Protein AF-0000000068240522 (afdb_homodimer)

Secondary structure (DSSP, 8-state):
---------------------------PPPHHHHHHHHHHHTT-GGGHHHHHHHHHHHHHHH---HHHHHHHHHHHHHHHHH-SSHHHHHHHHHHHHHHHHHHHHHHHHHHHH--S-------EETTEEHHHHHHHHHHHHHHHS-GGG--HHHHHHHHHHHHH-HHHHTS-HHHHHHHHHHHHHHHHHTT-HHHHHHHHHHHHHHHTTSHHHHHHHHHHHH-/---------------------------PPPHHHHHHHHHHHTT-GGGHHHHHHHHHHHHHHH---HHHHHHHHHHHHHHHHH-SSHHHHHHHHHHHHHHHHHHHHHHHHHHHH--S-------EETTEEHHHHHHHHHHHHHHHS-GGG--HHHHHHHHHHHHH-HHHHTS-HHHHHHHHHHHHHHHHHTT-HHHHHHHHHHHHHHHTTSHHHHHHHHHHHH-

Sequence (446 aa):
MKIRTSLSLTAYVSVLLFSLSAWPVFALPSEAMIQRYNQAAQGDEKLVEPLYADLEKLVAQEGATALSLVYLGSTRTLMGRDAFLPWKKMRYSEEGLATIEKGLSLLSSQVTQSSEHTASSEEIRNGLPVQMLAMAVAAATYTAMPDMFNHFERGYDLYLNLLSDPQFQAQPFAATAWIYRLAIVAALRAEDEAQARLWLEAMQQADAQHPDTQQAQALLSQGMKIRTSLSLTAYVSVLLFSLSAWPVFALPSEAMIQRYNQAAQGDEKLVEPLYADLEKLVAQEGATALSLVYLGSTRTLMGRDAFLPWKKMRYSEEGLATIEKGLSLLSSQVTQSSEHTASSEEIRNGLPVQMLAMAVAAATYTAMPDMFNHFERGYDLYLNLLSDPQFQAQPFAATAWIYRLAIVAALRAEDEAQARLWLEAMQQADAQHPDTQQAQALLSQG

Nearest PDB structures (foldseek):
  3fwv-assembly2_B  TM=5.587E-01  e=4.608E-02  Homo sapiens
  7cc7-assembly1_A  TM=3.496E-01  e=7.600E-02  Homo sapiens
  4d0p-assembly1_A  TM=4.493E-01  e=5.886E-01  Homo sapiens
  4d18-assembly1_D  TM=4.178E-01  e=4.480E-01  Homo sapiens
  2xpi-assembly1_D  TM=3.819E-01  e=1.113E+00  Schizosaccharomyces pombe

Foldseek 3Di:
DPPPPPPPPPPPPPPPPPPPPPPLPALADALVLVVLLVVLVVPPVVSLVVSLVVLVVSCVPRNDALLSLLSNLLSLQSVLVVDPDPVSVVVSNVSSLVSNVVSLVRVVVCVVPPPDPPPPPQDDDQQHRSNLVSLLSNLLSQCPDDCVVVRLVVSLVSLVVSCVDPVNLPTQCSSCLQSLLSNLVSCVVVVNLVVSVVSLVSNCVRPCPDPSSVVSVVVSVVD/DPPPPPPPPPPPPPPPPPPPPPPLPALADALVLVVLLVVLVVPPVVSLVVSLVVLVVSCVPRNDALLSLLSNLLSLQSVLVVDPDPVSVVVSNVSSLVSNVVSLVRVVVCVVPPPDPPPPPQDDDQQHRSNLVSLLSNLLSQCPDDCVVVRLVVSLVSLVVSCVDPVNLPTQCSSCLQSLLSNLVSCVVVVNLVVSVVSLVSNCVRPCPDPSSVVSVVVSVVD

Structure (mmCIF, N/CA/C/O backbone):
data_AF-0000000068240522-model_v1
#
loop_
_entity.id
_entity.type
_entity.pdbx_description
1 polymer 'Uncharacterized protein'
#
loop_
_atom_site.group_PDB
_atom_site.id
_atom_site.type_symbol
_atom_site.label_atom_id
_atom_site.label_alt_id
_atom_site.label_comp_id
_atom_site.label_asym_id
_atom_site.label_entity_id
_atom_site.label_seq_id
_atom_site.pdbx_PDB_ins_code
_atom_site.Cartn_x
_atom_site.Cartn_y
_atom_site.Cartn_z
_atom_site.occupancy
_atom_site.B_iso_or_equiv
_atom_site.auth_seq_id
_atom_site.auth_comp_id
_atom_site.auth_asym_id
_atom_site.auth_atom_id
_atom_site.pdbx_PDB_model_num
ATOM 1 N N . MET A 1 1 ? 4.129 94.25 -36.688 1 23.36 1 MET A N 1
ATOM 2 C CA . MET A 1 1 ? 4.504 92.875 -36.75 1 23.36 1 MET A CA 1
ATOM 3 C C . MET A 1 1 ? 4.234 92.188 -35.406 1 23.36 1 MET A C 1
ATOM 5 O O . MET A 1 1 ? 4.832 92.562 -34.375 1 23.36 1 MET A O 1
ATOM 9 N N . LYS A 1 2 ? 2.891 91.75 -35.125 1 35.62 2 LYS A N 1
ATOM 10 C CA . LYS A 1 2 ? 2.166 91.125 -34 1 35.62 2 LYS A CA 1
ATOM 11 C C . LYS A 1 2 ? 2.744 89.812 -33.625 1 35.62 2 LYS A C 1
ATOM 13 O O . LYS A 1 2 ? 2.76 88.875 -34.438 1 35.62 2 LYS A O 1
ATOM 18 N N . ILE A 1 3 ? 3.865 89.688 -32.812 1 34.06 3 ILE A N 1
ATOM 19 C CA . ILE A 1 3 ? 4.547 88.5 -32.406 1 34.06 3 ILE A CA 1
ATOM 20 C C . ILE A 1 3 ? 3.619 87.625 -31.531 1 34.06 3 ILE A C 1
ATOM 22 O O . ILE A 1 3 ? 3.178 88.125 -30.469 1 34.06 3 ILE A O 1
ATOM 26 N N . ARG A 1 4 ? 2.773 86.688 -32.031 1 42.88 4 ARG A N 1
ATOM 27 C CA . ARG A 1 4 ? 1.887 85.75 -31.391 1 42.88 4 ARG A CA 1
ATOM 28 C C . ARG A 1 4 ? 2.682 84.688 -30.578 1 42.88 4 ARG A C 1
ATOM 30 O O . ARG A 1 4 ? 3.586 84.062 -31.094 1 42.88 4 ARG A O 1
ATOM 37 N N . THR A 1 5 ? 2.881 84.938 -29.266 1 40.5 5 THR A N 1
ATOM 38 C CA . THR A 1 5 ? 3.482 84 -28.312 1 40.5 5 THR A CA 1
ATOM 39 C C . THR A 1 5 ? 2.67 82.75 -28.203 1 40.5 5 THR A C 1
ATOM 41 O O . THR A 1 5 ? 1.482 82.75 -27.875 1 40.5 5 THR A O 1
ATOM 44 N N . SER A 1 6 ? 2.854 81.688 -29.094 1 42.62 6 SER A N 1
ATOM 45 C CA . SER A 1 6 ? 2.193 80.438 -29.047 1 42.62 6 SER A CA 1
ATOM 46 C C . SER A 1 6 ? 2.535 79.688 -27.75 1 42.62 6 SER A C 1
ATOM 48 O O . SER A 1 6 ? 3.705 79.562 -27.375 1 42.62 6 SER A O 1
ATOM 50 N N . LEU A 1 7 ? 1.646 79.625 -26.75 1 44.69 7 LEU A N 1
ATOM 51 C CA . LEU A 1 7 ? 1.633 78.875 -25.5 1 44.69 7 LEU A CA 1
ATOM 52 C C . LEU A 1 7 ? 1.67 77.375 -25.781 1 44.69 7 LEU A C 1
ATOM 54 O O . LEU A 1 7 ? 0.819 76.812 -26.516 1 44.69 7 LEU A O 1
ATOM 58 N N . SER A 1 8 ? 2.857 76.75 -25.938 1 45.5 8 SER A N 1
ATOM 59 C CA . SER A 1 8 ? 3.021 75.312 -26.062 1 45.5 8 SER A CA 1
ATOM 60 C C . SER A 1 8 ? 2.518 74.562 -24.828 1 45.5 8 SER A C 1
ATOM 62 O O . SER A 1 8 ? 2.971 74.812 -23.719 1 45.5 8 SER A O 1
ATOM 64 N N . LEU A 1 9 ? 1.272 74.062 -24.781 1 48.66 9 LEU A N 1
ATOM 65 C CA . LEU A 1 9 ? 0.706 73.188 -23.766 1 48.66 9 LEU A CA 1
ATOM 66 C C . LEU A 1 9 ? 1.43 71.875 -23.766 1 48.66 9 LEU A C 1
ATOM 68 O O . LEU A 1 9 ? 1.368 71.125 -24.734 1 48.66 9 LEU A O 1
ATOM 72 N N . THR A 1 10 ? 2.553 71.688 -23.078 1 46.81 10 THR A N 1
ATOM 73 C CA . THR A 1 10 ? 3.182 70.438 -22.859 1 46.81 10 THR A CA 1
ATOM 74 C C . THR A 1 10 ? 2.281 69.5 -22.031 1 46.81 10 THR A C 1
ATOM 76 O O . THR A 1 10 ? 1.917 69.875 -20.906 1 46.81 10 THR A O 1
ATOM 79 N N . ALA A 1 11 ? 1.434 68.562 -22.609 1 48.62 11 ALA A N 1
ATOM 80 C CA . ALA A 1 11 ? 0.624 67.562 -21.984 1 48.62 11 ALA A CA 1
ATOM 81 C C . ALA A 1 11 ? 1.5 66.562 -21.25 1 48.62 11 ALA A C 1
ATOM 83 O O . ALA A 1 11 ? 2.426 65.938 -21.828 1 48.62 11 ALA A O 1
ATOM 84 N N . TYR A 1 12 ? 1.677 66.688 -19.906 1 49.94 12 TYR A N 1
ATOM 85 C CA . TYR A 1 12 ? 2.281 65.688 -19.062 1 49.94 12 TYR A CA 1
ATOM 86 C C . TYR A 1 12 ? 1.488 64.375 -19.141 1 49.94 12 TYR A C 1
ATOM 88 O O . TYR A 1 12 ? 0.305 64.312 -18.797 1 49.94 12 TYR A O 1
ATOM 96 N N . VAL A 1 13 ? 1.765 63.438 -20.047 1 49.12 13 VAL A N 1
ATOM 97 C CA . VAL A 1 13 ? 1.213 62.094 -20.047 1 49.12 13 VAL A CA 1
ATOM 98 C C . VAL A 1 13 ? 1.599 61.375 -18.75 1 49.12 13 VAL A C 1
ATOM 100 O O . VAL A 1 13 ? 2.781 61.156 -18.5 1 49.12 13 VAL A O 1
ATOM 103 N N . SER A 1 14 ? 0.801 61.469 -17.703 1 50.31 14 SER A N 1
ATOM 104 C CA . SER A 1 14 ? 0.97 60.625 -16.516 1 50.31 14 SER A CA 1
ATOM 105 C C . SER A 1 14 ? 0.873 59.156 -16.875 1 50.31 14 SER A C 1
ATOM 107 O O . SER A 1 14 ? -0.169 58.688 -17.344 1 50.31 14 SER A O 1
ATOM 109 N N . VAL A 1 15 ? 1.924 58.531 -17.188 1 48.62 15 VAL A N 1
ATOM 110 C CA . VAL A 1 15 ? 1.979 57.062 -17.281 1 48.62 15 VAL A CA 1
ATOM 111 C C . VAL A 1 15 ? 1.538 56.438 -15.961 1 48.62 15 VAL A C 1
ATOM 113 O O . VAL A 1 15 ? 2.211 56.594 -14.938 1 48.62 15 VAL A O 1
ATOM 116 N N . LEU A 1 16 ? 0.229 56.25 -15.727 1 46.75 16 LEU A N 1
ATOM 117 C CA . LEU A 1 16 ? -0.246 55.375 -14.648 1 46.75 16 LEU A CA 1
ATOM 118 C C . LEU A 1 16 ? 0.422 54 -14.719 1 46.75 16 LEU A C 1
ATOM 120 O O . LEU A 1 16 ? 0.18 53.25 -15.656 1 46.75 16 LEU A O 1
ATOM 124 N N . LEU A 1 17 ? 1.579 53.812 -14.109 1 46.44 17 LEU A N 1
ATOM 125 C CA . LEU A 1 17 ? 2.168 52.5 -13.867 1 46.44 17 LEU A CA 1
ATOM 126 C C . LEU A 1 17 ? 1.22 51.625 -13.055 1 46.44 17 LEU A C 1
ATOM 128 O O . LEU A 1 17 ? 0.991 51.875 -11.867 1 46.44 17 LEU A O 1
ATOM 132 N N . PHE A 1 18 ? 0.245 50.969 -13.625 1 47.38 18 PHE A N 1
ATOM 133 C CA . PHE A 1 18 ? -0.489 49.875 -12.992 1 47.38 18 PHE A CA 1
ATOM 134 C C . PHE A 1 18 ? 0.47 48.875 -12.344 1 47.38 18 PHE A C 1
ATOM 136 O O . PHE A 1 18 ? 1.147 48.125 -13.039 1 47.38 18 PHE A O 1
ATOM 143 N N . SER A 1 19 ? 0.978 49.156 -11.172 1 43.19 19 SER A N 1
ATOM 144 C CA . SER A 1 19 ? 1.639 48.125 -10.391 1 43.19 19 SER A CA 1
ATOM 145 C C . SER A 1 19 ? 0.757 46.875 -10.258 1 43.19 19 SER A C 1
ATOM 147 O O . SER A 1 19 ? -0.281 46.906 -9.594 1 43.19 19 SER A O 1
ATOM 149 N N . LEU A 1 20 ? 0.695 45.969 -11.164 1 45.84 20 LEU A N 1
ATOM 150 C CA . LEU A 1 20 ? 0.169 44.625 -10.891 1 45.84 20 LEU A CA 1
ATOM 151 C C . LEU A 1 20 ? 0.719 44.062 -9.578 1 45.84 20 LEU A C 1
ATOM 153 O O . LEU A 1 20 ? 1.89 43.688 -9.5 1 45.84 20 LEU A O 1
ATOM 157 N N . SER A 1 21 ? 0.275 44.5 -8.461 1 42.69 21 SER A N 1
ATOM 158 C CA . SER A 1 21 ? 0.554 43.75 -7.23 1 42.69 21 SER A CA 1
ATOM 159 C C . SER A 1 21 ? 0.411 42.25 -7.438 1 42.69 21 SER A C 1
ATOM 161 O O . SER A 1 21 ? -0.69 41.75 -7.684 1 42.69 21 SER A O 1
ATOM 163 N N . ALA A 1 22 ? 1.365 41.594 -7.992 1 43.72 22 ALA A N 1
ATOM 164 C CA . ALA A 1 22 ? 1.384 40.125 -7.973 1 43.72 22 ALA A CA 1
ATOM 165 C C . ALA A 1 22 ? 1.056 39.594 -6.582 1 43.72 22 ALA A C 1
ATOM 167 O O . ALA A 1 22 ? 1.814 39.812 -5.633 1 43.72 22 ALA A O 1
ATOM 168 N N . TRP A 1 23 ? -0.218 39.5 -6.203 1 45.47 23 TRP A N 1
ATOM 169 C CA . TRP A 1 23 ? -0.556 38.75 -5 1 45.47 23 TRP A CA 1
ATOM 170 C C . TRP A 1 23 ? 0.282 37.469 -4.898 1 45.47 23 TRP A C 1
ATOM 172 O O . TRP A 1 23 ? 0.441 36.75 -5.883 1 45.47 23 TRP A O 1
ATOM 182 N N . PRO A 1 24 ? 1.243 37.375 -4.031 1 44.97 24 PRO A N 1
ATOM 183 C CA . PRO A 1 24 ? 2.025 36.156 -3.92 1 44.97 24 PRO A CA 1
ATOM 184 C C . PRO A 1 24 ? 1.159 34.875 -3.998 1 44.97 24 PRO A C 1
ATOM 186 O O . PRO A 1 24 ? 0.233 34.719 -3.201 1 44.97 24 PRO A O 1
ATOM 189 N N . VAL A 1 25 ? 0.743 34.562 -5.215 1 48 25 VAL A N 1
ATOM 190 C CA . VAL A 1 25 ? 0.088 33.25 -5.328 1 48 25 VAL A CA 1
ATOM 191 C C . VAL A 1 25 ? 0.819 32.219 -4.461 1 48 25 VAL A C 1
ATOM 193 O O . VAL A 1 25 ? 1.999 31.938 -4.684 1 48 25 VAL A O 1
ATOM 196 N N . PHE A 1 26 ? 0.472 32.156 -3.086 1 56.75 26 PHE A N 1
ATOM 197 C CA . PHE A 1 26 ? 1.117 31.25 -2.133 1 56.75 26 PHE A CA 1
ATOM 198 C C . PHE A 1 26 ? 1.102 29.812 -2.645 1 56.75 26 PHE A C 1
ATOM 200 O O . PHE A 1 26 ? 0.196 29.422 -3.383 1 56.75 26 PHE A O 1
ATOM 207 N N . ALA A 1 27 ? 2.254 29.125 -2.727 1 77.94 27 ALA A N 1
ATOM 208 C CA . ALA A 1 27 ? 2.723 27.766 -3.041 1 77.94 27 ALA A CA 1
ATOM 209 C C . ALA A 1 27 ? 1.905 26.719 -2.297 1 77.94 27 ALA A C 1
ATOM 211 O O . ALA A 1 27 ? 2.459 25.906 -1.548 1 77.94 27 ALA A O 1
ATOM 212 N N . LEU A 1 28 ? 0.506 26.922 -2.361 1 90.06 28 LEU A N 1
ATOM 213 C CA . LEU A 1 28 ? -0.327 25.938 -1.682 1 90.06 28 LEU A CA 1
ATOM 214 C C . LEU A 1 28 ? -0.863 24.906 -2.668 1 90.06 28 LEU A C 1
ATOM 216 O O . LEU A 1 28 ? -1.3 25.25 -3.766 1 90.06 28 LEU A O 1
ATOM 220 N N . PRO A 1 29 ? -0.735 23.641 -2.273 1 96.06 29 PRO A N 1
ATOM 221 C CA . PRO A 1 29 ? -1.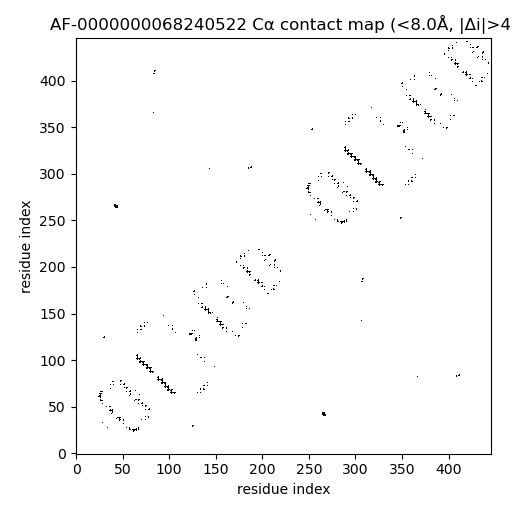383 22.641 -3.139 1 96.06 29 PRO A CA 1
ATOM 222 C C . PRO A 1 29 ? -2.869 22.922 -3.344 1 96.06 29 PRO A C 1
ATOM 224 O O . PRO A 1 29 ? -3.562 23.328 -2.404 1 96.06 29 PRO A O 1
ATOM 227 N N . SER A 1 30 ? -3.314 22.797 -4.578 1 94.19 30 SER A N 1
ATOM 228 C CA . SER A 1 30 ? -4.734 22.969 -4.879 1 94.19 30 SER A CA 1
ATOM 229 C C . SER A 1 30 ? -5.562 21.844 -4.27 1 94.19 30 SER A C 1
ATOM 231 O O . SER A 1 30 ? -5.016 20.812 -3.859 1 94.19 30 SER A O 1
ATOM 233 N N . GLU A 1 31 ? -6.875 22.047 -4.207 1 94.06 31 GLU A N 1
ATOM 234 C CA . GLU A 1 31 ? -7.762 21 -3.727 1 94.06 31 GLU A CA 1
ATOM 235 C C . GLU A 1 31 ? -7.695 19.766 -4.625 1 94.06 31 GLU A C 1
ATOM 237 O O . GLU A 1 31 ? -7.812 18.641 -4.148 1 94.06 31 GLU A O 1
ATOM 242 N N . ALA A 1 32 ? -7.453 20.047 -5.914 1 95 32 ALA A N 1
ATOM 243 C CA . ALA A 1 32 ? -7.312 18.938 -6.855 1 95 32 ALA A CA 1
ATOM 244 C C . ALA A 1 32 ? -6.059 18.125 -6.559 1 95 32 ALA A C 1
ATOM 246 O O . ALA A 1 32 ? -6.074 16.906 -6.645 1 95 32 ALA A O 1
ATOM 247 N N . MET A 1 33 ? -4.957 18.766 -6.219 1 97 33 MET A N 1
ATOM 248 C CA . MET A 1 33 ? -3.719 18.094 -5.852 1 97 33 MET A CA 1
ATOM 249 C C . MET A 1 33 ? -3.896 17.281 -4.57 1 97 33 MET A C 1
ATOM 251 O O . MET A 1 33 ? -3.41 16.156 -4.473 1 97 33 MET A O 1
ATOM 255 N N . ILE A 1 34 ? -4.633 17.844 -3.66 1 97.75 34 ILE A N 1
ATOM 256 C CA . ILE A 1 34 ? -4.887 17.172 -2.387 1 97.75 34 ILE A CA 1
ATOM 257 C C . ILE A 1 34 ? -5.77 15.953 -2.611 1 97.75 34 ILE A C 1
ATOM 259 O O . ILE A 1 34 ? -5.555 14.906 -1.994 1 97.75 34 ILE A O 1
ATOM 263 N N . GLN A 1 35 ? -6.707 16.125 -3.525 1 96.56 35 GLN A N 1
ATOM 264 C CA . GLN A 1 35 ? -7.547 14.977 -3.854 1 96.56 35 GLN A CA 1
ATOM 265 C C . GLN A 1 35 ? -6.723 13.852 -4.473 1 96.56 35 GLN A C 1
ATOM 267 O O . GLN A 1 35 ? -6.945 12.672 -4.172 1 96.56 35 GLN A O 1
ATOM 272 N N . ARG A 1 36 ? -5.785 14.156 -5.348 1 97 36 ARG A N 1
ATOM 273 C CA . ARG A 1 36 ? -4.898 13.148 -5.93 1 97 36 ARG A CA 1
ATOM 274 C C . ARG A 1 36 ? -4.055 12.477 -4.855 1 97 36 ARG A C 1
ATOM 276 O O . ARG A 1 36 ? -3.842 11.266 -4.895 1 97 36 ARG A O 1
ATOM 283 N N . TYR A 1 37 ? -3.645 13.25 -3.904 1 98.31 37 TYR A N 1
ATOM 284 C CA . TYR A 1 37 ? -2.895 12.68 -2.789 1 98.31 37 TYR A CA 1
ATOM 285 C C . TYR A 1 37 ? -3.738 11.672 -2.025 1 98.31 37 TYR A C 1
ATOM 287 O O . TYR A 1 37 ? -3.264 10.578 -1.698 1 98.31 37 TYR A O 1
ATOM 295 N N . ASN A 1 38 ? -4.949 12.086 -1.769 1 94.75 38 ASN A N 1
ATOM 296 C CA . ASN A 1 38 ? -5.832 11.203 -1.015 1 94.75 38 ASN A CA 1
ATOM 297 C C . ASN A 1 38 ? -6.047 9.875 -1.737 1 94.75 38 ASN A C 1
ATOM 299 O O . ASN A 1 38 ? -6.023 8.812 -1.112 1 94.75 38 ASN A O 1
ATOM 303 N N . GLN A 1 39 ? -6.152 9.953 -3.018 1 92.75 39 GLN A N 1
ATOM 304 C CA . GLN A 1 39 ? -6.32 8.742 -3.816 1 92.75 39 GLN A CA 1
ATOM 305 C C . GLN A 1 39 ? -5.043 7.902 -3.82 1 92.75 39 GLN A C 1
ATOM 307 O O . GLN A 1 39 ? -5.102 6.676 -3.705 1 92.75 39 GLN A O 1
ATOM 312 N N . ALA A 1 40 ? -3.902 8.523 -3.947 1 95.06 40 ALA A N 1
ATOM 313 C CA . ALA A 1 40 ? -2.613 7.836 -3.906 1 95.06 40 ALA A CA 1
ATOM 314 C C . ALA A 1 40 ? -2.396 7.156 -2.559 1 95.06 40 ALA A C 1
ATOM 316 O O . ALA A 1 40 ? -1.976 5.996 -2.5 1 95.06 40 ALA A O 1
ATOM 317 N N . ALA A 1 41 ? -2.77 7.879 -1.506 1 93.44 41 ALA A N 1
ATOM 318 C CA . ALA A 1 41 ? -2.602 7.371 -0.147 1 93.44 41 ALA A CA 1
ATOM 319 C C . ALA A 1 41 ? -3.516 6.176 0.109 1 93.44 41 ALA A C 1
ATOM 321 O O . ALA A 1 41 ? -3.193 5.301 0.915 1 93.44 41 ALA A O 1
ATOM 322 N N . GLN A 1 42 ? -4.602 6.145 -0.654 1 87.81 42 GLN A N 1
ATOM 323 C CA . GLN A 1 42 ? -5.555 5.055 -0.481 1 87.81 42 GLN A CA 1
ATOM 324 C C . GLN A 1 42 ? -5.199 3.865 -1.369 1 87.81 42 GLN A C 1
ATOM 326 O O . GLN A 1 42 ? -5.906 2.855 -1.376 1 87.81 42 GLN A O 1
ATOM 331 N N . GLY A 1 43 ? -4.125 4.012 -2.191 1 87.62 43 GLY A N 1
ATOM 332 C CA . GLY A 1 43 ? -3.629 2.811 -2.846 1 87.62 43 GLY A CA 1
ATOM 333 C C . GLY A 1 43 ? -3.461 2.975 -4.344 1 87.62 43 GLY A C 1
ATOM 334 O O . GLY A 1 43 ? -2.994 2.059 -5.027 1 87.62 43 GLY A O 1
ATOM 335 N N . ASP A 1 44 ? -3.928 4.047 -4.883 1 89.25 44 ASP A N 1
ATOM 336 C CA . ASP A 1 44 ? -3.727 4.262 -6.312 1 89.25 44 ASP A CA 1
ATOM 337 C C . ASP A 1 44 ? -2.273 4.621 -6.613 1 89.25 44 ASP A C 1
ATOM 339 O O . ASP A 1 44 ? -1.944 5.797 -6.785 1 89.25 44 ASP A O 1
ATOM 343 N N . GLU A 1 45 ? -1.453 3.707 -6.84 1 89.69 45 GLU A N 1
ATOM 344 C CA . GLU A 1 45 ? -0.006 3.873 -6.941 1 89.69 45 GLU A CA 1
ATOM 345 C C . GLU A 1 45 ? 0.37 4.672 -8.188 1 89.69 45 GLU A C 1
ATOM 347 O O . GLU A 1 45 ? 1.397 5.352 -8.203 1 89.69 45 GLU A O 1
ATOM 352 N N . LYS A 1 46 ? -0.47 4.609 -9.242 1 89 46 LYS A N 1
ATOM 353 C CA . LYS A 1 46 ? -0.161 5.266 -10.508 1 89 46 LYS A CA 1
ATOM 354 C C . LYS A 1 46 ? -0.156 6.785 -10.359 1 89 46 LYS A C 1
ATOM 356 O O . LYS A 1 46 ? 0.396 7.496 -11.195 1 89 46 LYS A O 1
ATOM 361 N N . LEU A 1 47 ? -0.699 7.211 -9.25 1 94.81 47 LEU A N 1
ATOM 362 C CA . LEU A 1 47 ? -0.822 8.648 -9.047 1 94.81 47 LEU A CA 1
ATOM 363 C C . LEU A 1 47 ? 0.378 9.195 -8.281 1 94.81 47 LEU A C 1
ATOM 365 O O . LEU A 1 47 ? 0.591 10.414 -8.242 1 94.81 47 LEU A O 1
ATOM 369 N N . VAL A 1 48 ? 1.196 8.398 -7.699 1 97.06 48 VAL A N 1
ATOM 370 C CA . VAL A 1 48 ? 2.195 8.805 -6.719 1 97.06 48 VAL A CA 1
ATOM 371 C C . VAL A 1 48 ? 3.312 9.578 -7.406 1 97.06 48 VAL A C 1
ATOM 373 O O . VAL A 1 48 ? 3.586 10.727 -7.055 1 97.06 48 VAL A O 1
ATOM 376 N N . GLU A 1 49 ? 3.887 9.062 -8.477 1 96.25 49 GLU A N 1
ATOM 377 C CA . GLU A 1 49 ? 5.047 9.688 -9.102 1 96.25 49 GLU A CA 1
ATOM 378 C C . GLU A 1 49 ? 4.66 10.992 -9.789 1 96.25 49 GLU A C 1
ATOM 380 O O . GLU A 1 49 ? 5.328 12.016 -9.617 1 96.25 49 GLU A O 1
ATOM 385 N N . PRO A 1 50 ? 3.518 10.961 -10.547 1 97.56 50 PRO A N 1
ATOM 386 C CA . PRO A 1 50 ? 3.125 12.242 -11.141 1 97.56 50 PRO A CA 1
ATOM 387 C C . PRO A 1 50 ? 2.801 13.305 -10.086 1 97.56 50 PRO A C 1
ATOM 389 O O . PRO A 1 50 ? 3.121 14.477 -10.273 1 97.56 50 PRO A O 1
ATOM 392 N N . LEU A 1 51 ? 2.188 12.906 -9.016 1 98.56 51 LEU A N 1
ATOM 393 C CA . LEU A 1 51 ? 1.88 13.852 -7.945 1 98.56 51 LEU A CA 1
ATOM 394 C C . LEU A 1 51 ? 3.158 14.406 -7.328 1 98.56 51 LEU A C 1
ATOM 396 O O . LEU A 1 51 ? 3.252 15.609 -7.059 1 98.56 51 LEU A O 1
ATOM 400 N N . TYR A 1 52 ? 4.125 13.555 -7.078 1 98.75 52 TYR A N 1
ATOM 401 C CA . TYR A 1 52 ? 5.395 14 -6.516 1 98.75 52 TYR A CA 1
ATOM 402 C C . TYR A 1 52 ? 6.035 15.062 -7.398 1 98.75 52 TYR A C 1
ATOM 404 O O . TYR A 1 52 ? 6.488 16.094 -6.906 1 98.75 52 TYR A O 1
ATOM 412 N N . ALA A 1 53 ? 6.035 14.805 -8.68 1 98.44 53 ALA A N 1
ATOM 413 C CA . ALA A 1 53 ? 6.617 15.742 -9.633 1 98.44 53 ALA A CA 1
ATOM 414 C C . ALA A 1 53 ? 5.883 17.078 -9.609 1 98.44 53 ALA A C 1
ATOM 416 O O . ALA A 1 53 ? 6.508 18.141 -9.641 1 98.44 53 ALA A O 1
ATOM 417 N N . ASP A 1 54 ? 4.594 17.031 -9.547 1 98.06 54 ASP A N 1
ATOM 418 C CA . ASP A 1 54 ? 3.787 18.25 -9.516 1 98.06 54 ASP A CA 1
ATOM 419 C C . ASP A 1 54 ? 4.055 19.062 -8.242 1 98.06 54 ASP A C 1
ATOM 421 O O . ASP A 1 54 ? 4.125 20.281 -8.281 1 98.06 54 ASP A O 1
ATOM 425 N N . LEU A 1 55 ? 4.188 18.375 -7.152 1 98.38 55 LEU A N 1
ATOM 426 C CA . LEU A 1 55 ? 4.445 19.047 -5.887 1 98.38 55 LEU A CA 1
ATOM 427 C C . LEU A 1 55 ? 5.852 19.641 -5.867 1 98.38 55 LEU A C 1
ATOM 429 O O . LEU A 1 55 ? 6.059 20.734 -5.348 1 98.38 55 LEU A O 1
ATOM 433 N N . GLU A 1 56 ? 6.789 18.922 -6.445 1 98.12 56 GLU A N 1
ATOM 434 C CA . GLU A 1 56 ? 8.133 19.469 -6.57 1 98.12 56 GLU A CA 1
ATOM 435 C C . GLU A 1 56 ? 8.133 20.75 -7.383 1 98.12 56 GLU A C 1
ATOM 437 O O . GLU A 1 56 ? 8.789 21.734 -7.016 1 98.12 56 GLU A O 1
ATOM 442 N N . LYS A 1 57 ? 7.43 20.656 -8.461 1 97.56 57 LYS A N 1
ATOM 443 C CA . LYS A 1 57 ? 7.32 21.828 -9.328 1 97.56 57 LYS A CA 1
ATOM 444 C C . LYS A 1 57 ? 6.672 23 -8.586 1 97.56 57 LYS A C 1
ATOM 446 O O . LYS A 1 57 ? 7.109 24.141 -8.711 1 97.56 57 LYS A O 1
ATOM 451 N N . LEU A 1 58 ? 5.609 22.719 -7.848 1 97.25 58 LEU A N 1
ATOM 452 C CA . LEU A 1 58 ? 4.93 23.75 -7.059 1 97.25 58 LEU A CA 1
ATOM 453 C C . LEU A 1 58 ? 5.902 24.438 -6.105 1 97.25 58 LEU A C 1
ATOM 455 O O . LEU A 1 58 ? 5.957 25.656 -6.047 1 97.25 58 LEU A O 1
ATOM 459 N N . VAL A 1 59 ? 6.691 23.672 -5.398 1 96.56 59 VAL A N 1
ATOM 460 C CA . VAL A 1 59 ? 7.633 24.203 -4.41 1 96.56 59 VAL A CA 1
ATOM 461 C C . VAL A 1 59 ? 8.719 25.016 -5.113 1 96.56 59 VAL A C 1
ATOM 463 O O . VAL A 1 59 ? 9.102 26.078 -4.645 1 96.56 59 VAL A O 1
ATOM 466 N N . ALA A 1 60 ? 9.172 24.484 -6.23 1 95.69 60 ALA A N 1
ATOM 467 C CA . ALA A 1 60 ? 10.242 25.141 -6.973 1 95.69 60 ALA A CA 1
ATOM 468 C C . ALA A 1 60 ? 9.781 26.469 -7.555 1 95.69 60 ALA A C 1
ATOM 470 O O . ALA A 1 60 ? 10.523 27.453 -7.535 1 95.69 60 ALA A O 1
ATOM 471 N N . GLN A 1 61 ? 8.578 26.531 -7.988 1 94.81 61 GLN A N 1
ATOM 472 C CA . GLN A 1 61 ? 8.094 27.703 -8.719 1 94.81 61 GLN A CA 1
ATOM 473 C C . GLN A 1 61 ? 7.473 28.719 -7.781 1 94.81 61 GLN A C 1
ATOM 475 O O . GLN A 1 61 ? 7.605 29.922 -7.996 1 94.81 61 GLN A O 1
ATOM 480 N N . GLU A 1 62 ? 6.832 28.203 -6.781 1 93.94 62 GLU A N 1
ATOM 481 C CA . GLU A 1 62 ? 6.035 29.109 -5.965 1 93.94 62 GLU A CA 1
ATOM 482 C C . GLU A 1 62 ? 6.609 29.234 -4.559 1 93.94 62 GLU A C 1
ATOM 484 O O . GLU A 1 62 ? 6.152 30.062 -3.766 1 93.94 62 GLU A O 1
ATOM 489 N N . GLY A 1 63 ? 7.633 28.484 -4.258 1 93.19 63 GLY A N 1
ATOM 490 C CA . GLY A 1 63 ? 8.227 28.516 -2.93 1 93.19 63 GLY A CA 1
ATOM 491 C C . GLY A 1 63 ? 7.664 27.453 -2.004 1 93.19 63 GLY A C 1
ATOM 492 O O . GLY A 1 63 ? 6.586 26.906 -2.258 1 93.19 63 GLY A O 1
ATOM 493 N N . ALA A 1 64 ? 8.352 27.172 -0.947 1 94.31 64 ALA A N 1
ATOM 494 C CA . ALA A 1 64 ? 7.969 26.141 0.009 1 94.31 64 ALA A CA 1
ATOM 495 C C . ALA A 1 64 ? 7.098 26.703 1.123 1 94.31 64 ALA A C 1
ATOM 497 O O . ALA A 1 64 ? 7.383 27.781 1.651 1 94.31 64 ALA A O 1
ATOM 498 N N . THR A 1 65 ? 6.008 26.094 1.367 1 94.12 65 THR A N 1
ATOM 499 C CA . THR A 1 65 ? 5.207 26.312 2.566 1 94.12 65 THR A CA 1
ATOM 500 C C . THR A 1 65 ? 5.156 25.047 3.422 1 94.12 65 THR A C 1
ATOM 502 O O . THR A 1 65 ? 5.551 23.969 2.973 1 94.12 65 THR A O 1
ATOM 505 N N . ALA A 1 66 ? 4.668 25.188 4.648 1 95.56 66 ALA A N 1
ATOM 506 C CA . ALA A 1 66 ? 4.504 24.016 5.504 1 95.56 66 ALA A CA 1
ATOM 507 C C . ALA A 1 66 ? 3.613 22.969 4.84 1 95.56 66 ALA A C 1
ATOM 509 O O . ALA A 1 66 ? 3.963 21.781 4.793 1 95.56 66 ALA A O 1
ATOM 510 N N . LEU A 1 67 ? 2.516 23.422 4.277 1 97.19 67 LEU A N 1
ATOM 511 C CA . LEU A 1 67 ? 1.551 22.5 3.691 1 97.19 67 LEU A CA 1
ATOM 512 C C . LEU A 1 67 ? 2.137 21.797 2.465 1 97.19 67 LEU A C 1
ATOM 514 O O . LEU A 1 67 ? 2.027 20.578 2.326 1 97.19 67 LEU A O 1
ATOM 518 N N . SER A 1 68 ? 2.791 22.609 1.564 1 97.81 68 SER A N 1
ATOM 519 C CA . SER A 1 68 ? 3.354 22 0.363 1 97.81 68 SER A CA 1
ATOM 520 C C . SER A 1 68 ? 4.465 21.016 0.71 1 97.81 68 SER A C 1
ATOM 522 O O . SER A 1 68 ? 4.566 19.953 0.104 1 97.81 68 SER A O 1
ATOM 524 N N . LEU A 1 69 ? 5.281 21.297 1.723 1 98.31 69 LEU A N 1
ATOM 525 C CA . LEU A 1 69 ? 6.363 20.406 2.109 1 98.31 69 LEU A CA 1
ATOM 526 C C . LEU A 1 69 ? 5.816 19.141 2.752 1 98.31 69 LEU A C 1
ATOM 528 O O . LEU A 1 69 ? 6.328 18.047 2.512 1 98.31 69 LEU A O 1
ATOM 532 N N . VAL A 1 70 ? 4.758 19.281 3.541 1 98.75 70 VAL A N 1
ATOM 533 C CA . VAL A 1 70 ? 4.172 18.109 4.195 1 98.75 70 VAL A CA 1
ATOM 534 C C . VAL A 1 70 ? 3.555 17.188 3.146 1 98.75 70 VAL A C 1
ATOM 536 O O . VAL A 1 70 ? 3.758 15.969 3.184 1 98.75 70 VAL A O 1
ATOM 539 N N . TYR A 1 71 ? 2.875 17.766 2.16 1 98.81 71 TYR A N 1
ATOM 540 C CA . TYR A 1 71 ? 2.309 16.938 1.107 1 98.81 71 TYR A CA 1
ATOM 541 C C . TYR A 1 71 ? 3.404 16.344 0.227 1 98.81 71 TYR A C 1
ATOM 543 O O . TYR A 1 71 ? 3.305 15.203 -0.219 1 98.81 71 TYR A O 1
ATOM 551 N N . LEU A 1 72 ? 4.469 17.125 -0.053 1 98.88 72 LEU A N 1
ATOM 552 C CA . LEU A 1 72 ? 5.598 16.609 -0.824 1 98.88 72 LEU A CA 1
ATOM 553 C C . LEU A 1 72 ? 6.273 15.453 -0.101 1 98.88 72 LEU A C 1
ATOM 555 O O . LEU A 1 72 ? 6.496 14.391 -0.69 1 98.88 72 LEU A O 1
ATOM 559 N N . GLY A 1 73 ? 6.551 15.633 1.162 1 98.94 73 GLY A N 1
ATOM 560 C CA . GLY A 1 73 ? 7.172 14.586 1.955 1 98.94 73 GLY A CA 1
ATOM 561 C C . GLY A 1 73 ? 6.301 13.352 2.102 1 98.94 73 GLY A C 1
ATOM 562 O O . GLY A 1 73 ? 6.789 12.227 1.986 1 98.94 73 GLY A O 1
ATOM 563 N N . SER A 1 74 ? 4.996 13.547 2.352 1 98.88 74 SER A N 1
ATOM 564 C CA . SER A 1 74 ? 4.062 12.422 2.471 1 98.88 74 SER A CA 1
ATOM 565 C C . SER A 1 74 ? 3.986 11.633 1.171 1 98.88 74 SER A C 1
ATOM 567 O O . SER A 1 74 ? 3.941 10.398 1.192 1 98.88 74 SER A O 1
ATOM 569 N N . THR A 1 75 ? 4 12.344 0.066 1 98.88 75 THR A N 1
ATOM 570 C CA . THR A 1 75 ? 3.99 11.672 -1.229 1 98.88 75 THR A CA 1
ATOM 571 C C . THR A 1 75 ? 5.277 10.883 -1.438 1 98.88 75 THR A C 1
ATOM 573 O O . THR A 1 75 ? 5.25 9.781 -1.985 1 98.88 75 THR A O 1
ATOM 576 N N . ARG A 1 76 ? 6.398 11.422 -0.979 1 98.81 76 ARG A N 1
ATOM 577 C CA . ARG A 1 76 ? 7.672 10.719 -1.071 1 98.81 76 ARG A CA 1
ATOM 578 C C . ARG A 1 76 ? 7.648 9.438 -0.246 1 98.81 76 ARG A C 1
ATOM 580 O O . ARG A 1 76 ? 8.195 8.414 -0.662 1 98.81 76 ARG A O 1
ATOM 587 N N . THR A 1 77 ? 7 9.461 0.922 1 98.69 77 THR A N 1
ATOM 588 C CA . THR A 1 77 ? 6.871 8.242 1.715 1 98.69 77 THR A CA 1
ATOM 589 C C . THR A 1 77 ? 6.004 7.215 0.992 1 98.69 77 THR A C 1
ATOM 591 O O . THR A 1 77 ? 6.207 6.008 1.139 1 98.69 77 THR A O 1
ATOM 594 N N . LEU A 1 78 ? 5.023 7.727 0.166 1 97.62 78 LEU A N 1
ATOM 595 C CA . LEU A 1 78 ? 4.238 6.801 -0.647 1 97.62 78 LEU A CA 1
ATOM 596 C C . LEU A 1 78 ? 5.105 6.152 -1.72 1 97.62 78 LEU A C 1
ATOM 598 O O . LEU A 1 78 ? 4.895 4.988 -2.072 1 97.62 78 LEU A O 1
ATOM 602 N N . MET A 1 79 ? 6.148 6.914 -2.236 1 97.44 79 MET A N 1
ATOM 603 C CA . MET A 1 79 ? 7.117 6.301 -3.139 1 97.44 79 MET A CA 1
ATOM 604 C C . MET A 1 79 ? 7.895 5.195 -2.434 1 97.44 79 MET A C 1
ATOM 606 O O . MET A 1 79 ? 8.18 4.152 -3.027 1 97.44 79 MET A O 1
ATOM 610 N N . GLY A 1 80 ? 8.203 5.441 -1.192 1 96.25 80 GLY A N 1
ATOM 611 C CA . GLY A 1 80 ? 8.828 4.41 -0.385 1 96.25 80 GLY A CA 1
ATOM 612 C C . GLY A 1 80 ? 7.945 3.195 -0.175 1 96.25 80 GLY A C 1
ATOM 613 O O . GLY A 1 80 ? 8.398 2.059 -0.305 1 96.25 80 GLY A O 1
ATOM 614 N N . ARG A 1 81 ? 6.684 3.477 0.102 1 93.19 81 ARG A N 1
ATOM 615 C CA . ARG A 1 81 ? 5.695 2.416 0.264 1 93.19 81 ARG A CA 1
ATOM 616 C C . ARG A 1 81 ? 5.637 1.529 -0.976 1 93.19 81 ARG A C 1
ATOM 618 O O . ARG A 1 81 ? 5.562 0.303 -0.866 1 93.19 81 ARG A O 1
ATOM 625 N N . ASP A 1 82 ? 5.754 2.174 -2.154 1 90.38 82 ASP A N 1
ATOM 626 C CA . ASP A 1 82 ? 5.48 1.502 -3.422 1 90.38 82 ASP A CA 1
ATOM 627 C C . ASP A 1 82 ? 6.754 0.891 -4.004 1 90.38 82 ASP A C 1
ATOM 629 O O . ASP A 1 82 ? 6.691 0.083 -4.934 1 90.38 82 ASP A O 1
ATOM 633 N N . ALA A 1 83 ? 7.969 1.282 -3.436 1 90.12 83 ALA A N 1
ATOM 634 C CA . ALA A 1 83 ? 9.234 0.795 -3.986 1 90.12 83 ALA A CA 1
ATOM 635 C C . ALA A 1 83 ? 9.383 -0.707 -3.762 1 90.12 83 ALA A C 1
ATOM 637 O O . ALA A 1 83 ? 9.023 -1.222 -2.699 1 90.12 83 ALA A O 1
ATOM 638 N N . PHE A 1 84 ? 10 -1.336 -4.719 1 80.81 84 PHE A N 1
ATOM 639 C CA . PHE A 1 84 ? 10.148 -2.785 -4.652 1 80.81 84 PHE A CA 1
ATOM 640 C C . PHE A 1 84 ? 11.453 -3.162 -3.959 1 80.81 84 PHE A C 1
ATOM 642 O O . PHE A 1 84 ? 11.555 -4.234 -3.359 1 80.81 84 PHE A O 1
ATOM 649 N N . LEU A 1 85 ? 12.414 -2.27 -4.137 1 85.88 85 LEU A N 1
ATOM 650 C CA . LEU A 1 85 ? 13.719 -2.545 -3.551 1 85.88 85 LEU A CA 1
ATOM 651 C C . LEU A 1 85 ? 13.82 -1.971 -2.143 1 85.88 85 LEU A C 1
ATOM 653 O O . LEU A 1 85 ? 13.477 -0.807 -1.917 1 85.88 85 LEU A O 1
ATOM 657 N N . PRO A 1 86 ? 14.422 -2.775 -1.183 1 87.5 86 PRO A N 1
ATOM 658 C CA . PRO A 1 86 ? 14.445 -2.348 0.218 1 87.5 86 PRO A CA 1
ATOM 659 C C . PRO A 1 86 ? 15.211 -1.046 0.426 1 87.5 86 PRO A C 1
ATOM 661 O O . PRO A 1 86 ? 14.781 -0.189 1.204 1 87.5 86 PRO A O 1
ATOM 664 N N . TRP A 1 87 ? 16.344 -0.858 -0.215 1 89.5 87 TRP A N 1
ATOM 665 C CA . TRP A 1 87 ? 17.156 0.343 -0.005 1 89.5 87 TRP A CA 1
ATOM 666 C C . TRP A 1 87 ? 16.469 1.567 -0.602 1 89.5 87 TRP A C 1
ATOM 668 O O . TRP A 1 87 ? 16.641 2.688 -0.118 1 89.5 87 TRP A O 1
ATOM 678 N N . LYS A 1 88 ? 15.703 1.402 -1.742 1 92.31 88 LYS A N 1
ATOM 679 C CA . LYS A 1 88 ? 14.906 2.5 -2.287 1 92.31 88 LYS A CA 1
ATOM 680 C C . LYS A 1 88 ? 13.758 2.861 -1.352 1 92.31 88 LYS A C 1
ATOM 682 O O . LYS A 1 88 ? 13.461 4.039 -1.154 1 92.31 88 LYS A O 1
ATOM 687 N N . LYS A 1 89 ? 13.109 1.809 -0.784 1 94.56 89 LYS A N 1
ATOM 688 C CA . LYS A 1 89 ? 12.055 2.029 0.201 1 94.56 89 LYS A CA 1
ATOM 689 C C . LYS A 1 89 ? 12.555 2.879 1.363 1 94.56 89 LYS A C 1
ATOM 691 O O . LYS A 1 89 ? 11.922 3.865 1.738 1 94.56 89 LYS A O 1
ATOM 696 N N . MET A 1 90 ? 13.742 2.545 1.904 1 96 90 MET A N 1
ATOM 697 C CA . MET A 1 90 ? 14.336 3.256 3.031 1 96 90 MET A CA 1
ATOM 698 C C . MET A 1 90 ? 14.688 4.688 2.645 1 96 90 MET A C 1
ATOM 700 O O . MET A 1 90 ? 14.344 5.633 3.359 1 96 90 MET A O 1
ATOM 704 N N . ARG A 1 91 ? 15.297 4.805 1.511 1 97.56 91 ARG A N 1
ATOM 705 C CA . ARG A 1 91 ? 15.742 6.121 1.071 1 97.56 91 ARG A CA 1
ATOM 706 C C . ARG A 1 91 ? 14.555 7.059 0.858 1 97.56 91 ARG A C 1
ATOM 708 O O . ARG A 1 91 ? 14.531 8.172 1.39 1 97.56 91 ARG A O 1
ATOM 715 N N . TYR A 1 92 ? 13.555 6.633 0.085 1 98.5 92 TYR A N 1
ATOM 716 C CA . TYR A 1 92 ? 12.398 7.469 -0.217 1 98.5 92 TYR A CA 1
ATOM 717 C C . TYR A 1 92 ? 11.641 7.836 1.055 1 98.5 92 TYR A C 1
ATOM 719 O O . TYR A 1 92 ? 11.234 8.984 1.234 1 98.5 92 TYR A O 1
ATOM 727 N N . SER A 1 93 ? 11.461 6.832 1.932 1 98.5 93 SER A N 1
ATOM 728 C CA . SER A 1 93 ? 10.734 7.074 3.176 1 98.5 93 SER A CA 1
ATOM 729 C C . SER A 1 93 ? 11.477 8.07 4.062 1 98.5 93 SER A C 1
ATOM 731 O O . SER A 1 93 ? 10.875 9.008 4.59 1 98.5 93 SER A O 1
ATOM 733 N N . GLU A 1 94 ? 12.781 7.934 4.164 1 98.56 94 GLU A N 1
ATOM 734 C CA . GLU A 1 94 ? 13.57 8.828 4.996 1 98.56 94 GLU A CA 1
ATOM 735 C C . GLU A 1 94 ? 13.586 10.25 4.426 1 98.56 94 GLU A C 1
ATOM 737 O O . GLU A 1 94 ? 13.477 11.227 5.172 1 98.56 94 GLU A O 1
ATOM 742 N N . GLU A 1 95 ? 13.711 10.312 3.137 1 98.81 95 GLU A N 1
ATOM 743 C CA . GLU A 1 95 ? 13.664 11.617 2.486 1 98.81 95 GLU A CA 1
ATOM 744 C C . GLU A 1 95 ? 12.312 12.297 2.705 1 98.81 95 GLU A C 1
ATOM 746 O O . GLU A 1 95 ? 12.242 13.492 2.969 1 98.81 95 GLU A O 1
ATOM 751 N N . GLY A 1 96 ? 11.258 11.469 2.547 1 98.94 96 GLY A N 1
ATOM 752 C CA . GLY A 1 96 ? 9.93 12 2.777 1 98.94 96 GLY A CA 1
ATOM 753 C C . GLY A 1 96 ? 9.719 12.5 4.195 1 98.94 96 GLY A C 1
ATOM 754 O O . GLY A 1 96 ? 9.219 13.602 4.406 1 98.94 96 GLY A O 1
ATOM 755 N N . LEU A 1 97 ? 10.133 11.703 5.184 1 98.88 97 LEU A N 1
ATOM 756 C CA . LEU A 1 97 ? 9.977 12.047 6.594 1 98.88 97 LEU A CA 1
ATOM 757 C C . LEU A 1 97 ? 10.773 13.305 6.938 1 98.88 97 LEU A C 1
ATOM 759 O O . LEU A 1 97 ? 10.297 14.164 7.676 1 98.88 97 LEU A O 1
ATOM 763 N N . ALA A 1 98 ? 11.969 13.438 6.332 1 98.75 98 ALA A N 1
ATOM 764 C CA . ALA A 1 98 ? 12.781 14.633 6.531 1 98.75 98 ALA A CA 1
ATOM 765 C C . ALA A 1 98 ? 12.102 15.867 5.953 1 98.75 98 ALA A C 1
ATOM 767 O O . ALA A 1 98 ? 12.156 16.953 6.543 1 98.75 98 ALA A O 1
ATOM 768 N N . THR A 1 99 ? 11.5 15.719 4.836 1 98.88 99 THR A N 1
ATOM 769 C CA . THR A 1 99 ? 10.812 16.828 4.184 1 98.88 99 THR A CA 1
ATOM 770 C C . THR A 1 99 ? 9.609 17.266 5.012 1 98.88 99 THR A C 1
ATOM 772 O O . THR A 1 99 ? 9.344 18.469 5.137 1 98.88 99 THR A O 1
ATOM 775 N N . ILE A 1 100 ? 8.875 16.344 5.59 1 98.88 100 ILE A N 1
ATOM 776 C CA . ILE A 1 100 ? 7.758 16.672 6.473 1 98.88 100 ILE A CA 1
ATOM 777 C C . ILE A 1 100 ? 8.266 17.453 7.68 1 98.88 100 ILE A C 1
ATOM 779 O O . ILE A 1 100 ? 7.68 18.453 8.07 1 98.88 100 ILE A O 1
ATOM 783 N N . GLU A 1 101 ? 9.391 17 8.242 1 98.5 101 GLU A N 1
ATOM 784 C CA . GLU A 1 101 ? 9.977 17.688 9.398 1 98.5 101 GLU A CA 1
ATOM 785 C C . GLU A 1 101 ? 10.32 19.125 9.062 1 98.5 101 GLU A C 1
ATOM 787 O O . GLU A 1 101 ? 10.086 20.031 9.867 1 98.5 101 GLU A O 1
ATOM 792 N N . LYS A 1 102 ? 10.867 19.281 7.887 1 97.94 102 LYS A N 1
ATOM 793 C CA . LYS A 1 102 ? 11.156 20.625 7.438 1 97.94 102 LYS A CA 1
ATOM 794 C C . LYS A 1 102 ? 9.883 21.469 7.363 1 97.94 102 LYS A C 1
ATOM 796 O O . LYS A 1 102 ? 9.875 22.641 7.766 1 97.94 102 LYS A O 1
ATOM 801 N N . GLY A 1 103 ? 8.852 20.891 6.816 1 97.44 103 GLY A N 1
ATOM 802 C CA . GLY A 1 103 ? 7.574 21.594 6.758 1 97.44 103 GLY A CA 1
ATOM 803 C C . GLY A 1 103 ? 7.035 21.969 8.125 1 97.44 103 GLY A C 1
ATOM 804 O O . GLY A 1 103 ? 6.617 23.109 8.336 1 97.44 103 GLY A O 1
ATOM 805 N N . LEU A 1 104 ? 7.094 21.078 9.078 1 97.31 104 LEU A N 1
ATOM 806 C CA . LEU A 1 104 ? 6.602 21.344 10.43 1 97.31 104 LEU A CA 1
ATOM 807 C C . LEU A 1 104 ? 7.449 22.391 11.133 1 97.31 104 LEU A C 1
ATOM 809 O O . LEU A 1 104 ? 6.938 23.172 11.93 1 97.31 104 LEU A O 1
ATOM 813 N N . SER A 1 105 ? 8.719 22.406 10.82 1 95.69 105 SER A N 1
ATOM 814 C CA . SER A 1 105 ? 9.617 23.406 11.414 1 95.69 105 SER A CA 1
ATOM 815 C C . SER A 1 105 ? 9.258 24.812 10.961 1 95.69 105 SER A C 1
ATOM 817 O O . SER A 1 105 ? 9.453 25.781 11.703 1 95.69 105 SER A O 1
ATOM 819 N N . LEU A 1 106 ? 8.727 24.922 9.758 1 92 106 LEU A N 1
ATOM 820 C CA . LEU A 1 106 ? 8.297 26.219 9.25 1 92 106 LEU A CA 1
ATOM 821 C C . LEU A 1 106 ? 7.109 26.75 10.039 1 92 106 LEU A C 1
ATOM 823 O O . LEU A 1 106 ? 6.953 27.953 10.203 1 92 106 LEU A O 1
ATOM 827 N N . LEU A 1 107 ? 6.27 25.844 10.5 1 89.94 107 LEU A N 1
ATOM 828 C CA . LEU A 1 107 ? 5.121 26.234 11.305 1 89.94 107 LEU A CA 1
ATOM 829 C C . LEU A 1 107 ? 5.57 26.781 12.656 1 89.94 107 LEU A C 1
ATOM 831 O O . LEU A 1 107 ? 5.016 27.766 13.156 1 89.94 107 LEU A O 1
ATOM 835 N N . SER A 1 108 ? 6.523 26.156 13.242 1 82.25 108 SER A N 1
ATOM 836 C CA . SER A 1 108 ? 7.012 26.547 14.562 1 82.25 108 SER A CA 1
ATOM 837 C C . SER A 1 108 ? 7.719 27.906 14.508 1 82.25 108 SER A C 1
ATOM 839 O O . SER A 1 108 ? 7.633 28.688 15.453 1 82.25 108 SER A O 1
ATOM 841 N N . SER A 1 109 ? 8.375 28.141 13.461 1 73.44 109 SER A N 1
ATOM 842 C CA . SER A 1 109 ? 9.102 29.391 13.312 1 73.44 109 SER A CA 1
ATOM 843 C C . SER A 1 109 ? 8.148 30.562 13.102 1 73.44 109 SER A C 1
ATOM 845 O O . SER A 1 109 ? 8.43 31.688 13.547 1 73.44 109 SER A O 1
ATOM 847 N N . GLN A 1 110 ? 7.117 30.266 12.445 1 61.31 110 GLN A N 1
ATOM 848 C CA . GLN A 1 110 ? 6.137 31.312 12.172 1 61.31 110 GLN A CA 1
ATOM 849 C C . GLN A 1 110 ? 5.402 31.719 13.445 1 61.31 110 GLN A C 1
ATOM 851 O O . GLN A 1 110 ? 5.059 32.906 13.625 1 61.31 110 GLN A O 1
ATOM 856 N N . VAL A 1 111 ? 5.156 30.766 14.32 1 56.03 111 VAL A N 1
ATOM 857 C CA . VAL A 1 111 ? 4.496 31.078 15.586 1 56.03 111 VAL A CA 1
ATOM 858 C C . VAL A 1 111 ? 5.379 32 16.406 1 56.03 111 VAL A C 1
ATOM 860 O O . VAL A 1 111 ? 4.883 32.969 17.031 1 56.03 111 VAL A O 1
ATOM 863 N N . THR A 1 112 ? 6.738 31.812 16.422 1 49.34 112 THR A N 1
ATOM 864 C CA . THR A 1 112 ? 7.633 32.656 17.203 1 49.34 112 THR A CA 1
ATOM 865 C C . THR A 1 112 ? 7.719 34.062 16.625 1 49.34 112 THR A C 1
ATOM 867 O O . THR A 1 112 ? 7.871 35.031 17.359 1 49.34 112 THR A O 1
ATOM 870 N N . GLN A 1 113 ? 7.766 34.031 15.289 1 49.34 113 GLN A N 1
ATOM 871 C CA . GLN A 1 113 ? 7.949 35.344 14.688 1 49.34 113 GLN A CA 1
ATOM 872 C C . GLN A 1 113 ? 6.652 36.156 14.711 1 49.34 113 GLN A C 1
ATOM 874 O O . GLN A 1 113 ? 6.68 37.406 14.695 1 49.34 113 GLN A O 1
ATOM 879 N N . SER A 1 114 ? 5.531 35.531 14.469 1 47.69 114 SER A N 1
ATOM 880 C CA . SER A 1 114 ? 4.32 36.312 14.312 1 47.69 114 SER A CA 1
ATOM 881 C C . SER A 1 114 ? 3.756 36.719 15.672 1 47.69 114 SER A C 1
ATOM 883 O O . SER A 1 114 ? 2.885 36.062 16.219 1 47.69 114 SER A O 1
ATOM 885 N N . SER A 1 115 ? 4.473 37.062 16.688 1 40.03 115 SER A N 1
ATOM 886 C CA . SER A 1 115 ? 3.818 37.844 17.734 1 40.03 115 SER A CA 1
ATOM 887 C C . SER A 1 115 ? 2.785 38.781 17.141 1 40.03 115 SER A C 1
ATOM 889 O O . SER A 1 115 ? 2.084 39.469 17.875 1 40.03 115 SER A O 1
ATOM 891 N N . GLU A 1 116 ? 3.174 39.625 16.078 1 38 116 GLU A N 1
ATOM 892 C CA . GLU A 1 116 ? 2.311 40.688 15.602 1 38 116 GLU A CA 1
ATOM 893 C C . GLU A 1 116 ? 0.977 40.156 15.102 1 38 116 GLU A C 1
ATOM 895 O O . GLU A 1 116 ? 0.907 39.031 14.586 1 38 116 GLU A O 1
ATOM 900 N N . HIS A 1 117 ? -0.29 40.719 15.531 1 38.34 117 HIS A N 1
ATOM 901 C CA . HIS A 1 117 ? -1.741 40.656 15.398 1 38.34 117 HIS A CA 1
ATOM 902 C C . HIS A 1 117 ? -2.148 40.344 13.969 1 38.34 117 HIS A C 1
ATOM 904 O O . HIS A 1 117 ? -3.283 40.594 13.562 1 38.34 117 HIS A O 1
ATOM 910 N N . THR A 1 118 ? -1.261 40.5 12.977 1 38.59 118 THR A N 1
ATOM 911 C CA . THR A 1 118 ? -1.938 40.625 11.688 1 38.59 118 THR A CA 1
ATOM 912 C C . THR A 1 118 ? -2.875 39.438 11.453 1 38.59 118 THR A C 1
ATOM 914 O O . THR A 1 118 ? -2.484 38.281 11.633 1 38.59 118 THR A O 1
ATOM 917 N N . ALA A 1 119 ? -4.145 39.625 11.633 1 39.41 119 ALA A N 1
ATOM 918 C CA . ALA A 1 119 ? -5.34 38.875 11.266 1 39.41 119 ALA A CA 1
ATOM 919 C C . ALA A 1 119 ? -5.078 37.969 10.047 1 39.41 119 ALA A C 1
ATOM 921 O O . ALA A 1 119 ? -5.438 38.344 8.93 1 39.41 119 ALA A O 1
ATOM 922 N N . SER A 1 120 ? -3.867 37.75 9.602 1 41.41 120 SER A N 1
ATOM 923 C CA . SER A 1 120 ? -3.684 37.125 8.297 1 41.41 120 SER A CA 1
ATOM 924 C C . SER A 1 120 ? -4.648 35.969 8.109 1 41.41 120 SER A C 1
ATOM 926 O O . SER A 1 120 ? -4.797 35.125 9 1 41.41 120 SER A O 1
ATOM 928 N N . SER A 1 121 ? -5.688 36.281 7.387 1 49.47 121 SER A N 1
ATOM 929 C CA . SER A 1 121 ? -6.676 35.344 6.859 1 49.47 121 SER A CA 1
ATOM 930 C C . SER A 1 121 ? -6.094 33.938 6.73 1 49.47 121 SER A C 1
ATOM 932 O O . SER A 1 121 ? -5.129 33.719 5.992 1 49.47 121 SER A O 1
ATOM 934 N N . GLU A 1 122 ? -6.156 33.281 7.816 1 70.25 122 GLU A N 1
ATOM 935 C CA . GLU A 1 122 ? -5.652 31.922 7.84 1 70.25 122 GLU A CA 1
ATOM 936 C C . GLU A 1 122 ? -6.109 31.141 6.609 1 70.25 122 GLU A C 1
ATOM 938 O O . GLU A 1 122 ? -7.305 31.062 6.32 1 70.25 122 GLU A O 1
ATOM 943 N N . GLU A 1 123 ? -5.273 31.062 5.59 1 86.25 123 GLU A N 1
ATOM 944 C CA . GLU A 1 123 ? -5.57 30.312 4.379 1 86.25 123 GLU A CA 1
ATOM 945 C C . GLU A 1 123 ? -6.234 28.984 4.707 1 86.25 123 GLU A C 1
ATOM 947 O O . GLU A 1 123 ? -5.848 28.312 5.672 1 86.25 123 GLU A O 1
ATOM 952 N N . ILE A 1 124 ? -7.406 28.828 4.039 1 92.81 124 ILE A N 1
ATOM 953 C CA . ILE A 1 124 ? -8.188 27.625 4.254 1 92.81 124 ILE A CA 1
ATOM 954 C C . ILE A 1 124 ? -8.039 26.688 3.057 1 92.81 124 ILE A C 1
ATOM 956 O O . ILE A 1 124 ? -8.078 27.125 1.907 1 92.81 124 ILE A O 1
ATOM 960 N N . ARG A 1 125 ? -7.797 25.453 3.305 1 93.62 125 ARG A N 1
ATOM 961 C CA . ARG A 1 125 ? -7.785 24.375 2.318 1 93.62 125 ARG A CA 1
ATOM 962 C C . ARG A 1 125 ? -8.562 23.172 2.824 1 93.62 125 ARG A C 1
ATOM 964 O O . ARG A 1 125 ? -8.383 22.734 3.967 1 93.62 125 ARG A O 1
ATOM 971 N N . ASN A 1 126 ? -9.484 22.719 1.971 1 94.5 126 ASN A N 1
ATOM 972 C CA . ASN A 1 126 ? -10.32 21.578 2.33 1 94.5 126 ASN A CA 1
ATOM 973 C C . ASN A 1 126 ? -11.039 21.797 3.654 1 94.5 126 ASN A C 1
ATOM 975 O O . ASN A 1 126 ? -11.133 20.891 4.48 1 94.5 126 ASN A O 1
ATOM 979 N N . GLY A 1 127 ? -11.398 23.078 3.875 1 94.88 127 GLY A N 1
ATOM 980 C CA . GLY A 1 127 ? -12.25 23.438 4.992 1 94.88 127 GLY A CA 1
ATOM 981 C C . GLY A 1 127 ? -11.484 23.641 6.285 1 94.88 127 GLY A C 1
ATOM 982 O O . GLY A 1 127 ? -12.078 23.906 7.332 1 94.88 127 GLY A O 1
ATOM 983 N N . LEU A 1 128 ? -10.148 23.641 6.227 1 96.44 128 LEU A N 1
ATOM 984 C CA . LEU A 1 128 ? -9.32 23.766 7.418 1 96.44 128 LEU A CA 1
ATOM 985 C C . LEU A 1 128 ? -8.25 24.828 7.227 1 96.44 128 LEU A C 1
ATOM 987 O O . LEU A 1 128 ? -7.742 25.016 6.117 1 96.44 128 LEU A O 1
ATOM 991 N N . PRO A 1 129 ? -7.898 25.516 8.312 1 94.69 129 PRO A N 1
ATOM 992 C CA . PRO A 1 129 ? -6.672 26.312 8.219 1 94.69 129 PRO A CA 1
ATOM 993 C C . PRO A 1 129 ? -5.469 25.5 7.758 1 94.69 129 PRO A C 1
ATOM 995 O O . PRO A 1 129 ? -5.289 24.359 8.188 1 94.69 129 PRO A O 1
ATOM 998 N N . VAL A 1 130 ? -4.695 26.062 6.914 1 95.25 130 VAL A N 1
ATOM 999 C CA . VAL A 1 130 ? -3.619 25.344 6.242 1 95.25 130 VAL A CA 1
ATOM 1000 C C . VAL A 1 130 ? -2.641 24.781 7.273 1 95.25 130 VAL A C 1
ATOM 1002 O O . VAL A 1 130 ? -2.076 23.703 7.086 1 95.25 130 VAL A O 1
ATOM 1005 N N . GLN A 1 131 ? -2.445 25.453 8.344 1 94.75 131 GLN A N 1
ATOM 1006 C CA . GLN A 1 131 ? -1.523 24.984 9.375 1 94.75 131 GLN A CA 1
ATOM 1007 C C . GLN A 1 131 ? -2.051 23.719 10.047 1 94.75 131 GLN A C 1
ATOM 1009 O O . GLN A 1 131 ? -1.295 22.781 10.289 1 94.75 131 GLN A O 1
ATOM 1014 N N . MET A 1 132 ? -3.336 23.672 10.312 1 97.12 132 MET A N 1
ATOM 1015 C CA . MET A 1 132 ? -3.945 22.5 10.938 1 97.12 132 MET A CA 1
ATOM 1016 C C . MET A 1 132 ? -3.938 21.312 9.984 1 97.12 132 MET A C 1
ATOM 1018 O O . MET A 1 132 ? -3.688 20.188 10.398 1 97.12 132 MET A O 1
ATOM 1022 N N . LEU A 1 133 ? -4.207 21.625 8.734 1 98 133 LEU A N 1
ATOM 1023 C CA . LEU A 1 133 ? -4.18 20.562 7.727 1 98 133 LEU A CA 1
ATOM 1024 C C . LEU A 1 133 ? -2.777 19.984 7.59 1 98 133 LEU A C 1
ATOM 1026 O O . LEU A 1 133 ? -2.615 18.75 7.52 1 98 133 LEU A O 1
ATOM 1030 N N . ALA A 1 134 ? -1.779 20.797 7.594 1 97.88 134 ALA A N 1
ATOM 1031 C CA . ALA A 1 134 ? -0.398 20.328 7.512 1 97.88 134 ALA A CA 1
ATOM 1032 C C . ALA A 1 134 ? -0.05 19.438 8.695 1 97.88 134 ALA A C 1
ATOM 1034 O O . ALA A 1 134 ? 0.542 18.359 8.516 1 97.88 134 ALA A O 1
ATOM 1035 N N . MET A 1 135 ? -0.444 19.828 9.867 1 98.5 135 MET A N 1
ATOM 1036 C CA . MET A 1 135 ? -0.162 19.047 11.062 1 98.5 135 MET A CA 1
ATOM 1037 C C . MET A 1 135 ? -0.895 17.703 11.023 1 98.5 135 MET A C 1
ATOM 1039 O O . MET A 1 135 ? -0.332 16.672 11.383 1 98.5 135 MET A O 1
ATOM 1043 N N . ALA A 1 136 ? -2.143 17.766 10.531 1 98.75 136 ALA A N 1
ATOM 1044 C CA . ALA A 1 136 ? -2.945 16.547 10.461 1 98.75 136 ALA A CA 1
ATOM 1045 C C . ALA A 1 136 ? -2.34 15.555 9.477 1 98.75 136 ALA A C 1
ATOM 1047 O O . ALA A 1 136 ? -2.236 14.359 9.773 1 98.75 136 ALA A O 1
ATOM 1048 N N . VAL A 1 137 ? -1.912 16.031 8.32 1 98.81 137 VAL A N 1
ATOM 1049 C CA . VAL A 1 137 ? -1.334 15.164 7.297 1 98.81 137 VAL A CA 1
ATOM 1050 C C . VAL A 1 137 ? 0.01 14.625 7.777 1 98.81 137 VAL A C 1
ATOM 1052 O O . VAL A 1 137 ? 0.33 13.453 7.555 1 98.81 137 VAL A O 1
ATOM 1055 N N . ALA A 1 138 ? 0.802 15.445 8.469 1 98.88 138 ALA A N 1
ATOM 1056 C CA . ALA A 1 138 ? 2.057 14.977 9.047 1 98.88 138 ALA A CA 1
ATOM 1057 C C . ALA A 1 138 ? 1.805 13.867 10.07 1 98.88 138 ALA A C 1
ATOM 1059 O O . ALA A 1 138 ? 2.449 12.82 10.023 1 98.88 138 ALA A O 1
ATOM 1060 N N . ALA A 1 139 ? 0.828 14.07 10.961 1 98.88 139 ALA A N 1
ATOM 1061 C CA . ALA A 1 139 ? 0.484 13.07 11.969 1 98.88 139 ALA A CA 1
ATOM 1062 C C . ALA A 1 139 ? 0.051 11.758 11.312 1 98.88 139 ALA A C 1
ATOM 1064 O O . ALA A 1 139 ? 0.5 10.68 11.719 1 98.88 139 ALA A O 1
ATOM 1065 N N . ALA A 1 140 ? -0.76 11.922 10.266 1 98.38 140 ALA A N 1
ATOM 1066 C CA . ALA A 1 140 ? -1.255 10.742 9.562 1 98.38 140 ALA A CA 1
ATOM 1067 C C . ALA A 1 140 ? -0.108 9.969 8.922 1 98.38 140 ALA A C 1
ATOM 1069 O O . ALA A 1 140 ? -0.06 8.734 9.008 1 98.38 140 ALA A O 1
ATOM 1070 N N . THR A 1 141 ? 0.8 10.68 8.312 1 98.56 141 THR A N 1
ATOM 1071 C CA . THR A 1 141 ? 1.938 10.031 7.672 1 98.56 141 THR A CA 1
ATOM 1072 C C . THR A 1 141 ? 2.842 9.367 8.711 1 98.56 141 THR A C 1
ATOM 1074 O O . THR A 1 141 ? 3.182 8.188 8.586 1 98.56 141 THR A O 1
ATOM 1077 N N . TYR A 1 142 ? 3.205 10.102 9.812 1 98.62 142 TYR A N 1
ATOM 1078 C CA . TYR A 1 142 ? 4.098 9.594 10.844 1 98.62 142 TYR A CA 1
ATOM 1079 C C . TYR A 1 142 ? 3.533 8.328 11.477 1 98.62 142 TYR A C 1
ATOM 1081 O O . TYR A 1 142 ? 4.25 7.336 11.633 1 98.62 142 TYR A O 1
ATOM 1089 N N . THR A 1 143 ? 2.252 8.289 11.719 1 97.56 143 THR A N 1
ATOM 1090 C CA . THR A 1 143 ? 1.673 7.168 12.445 1 97.56 143 THR A CA 1
ATOM 1091 C C . THR A 1 143 ? 1.413 5.996 11.5 1 97.56 143 THR A C 1
ATOM 1093 O O . THR A 1 143 ? 1.23 4.859 11.953 1 97.56 143 THR A O 1
ATOM 1096 N N . ALA A 1 144 ? 1.392 6.273 10.195 1 94.56 144 ALA A N 1
ATOM 1097 C CA . ALA A 1 144 ? 1.187 5.207 9.219 1 94.56 144 ALA A CA 1
ATOM 1098 C C . ALA A 1 144 ? 2.504 4.52 8.875 1 94.56 144 ALA A C 1
ATOM 1100 O O . ALA A 1 144 ? 2.512 3.432 8.289 1 94.56 144 ALA A O 1
ATOM 1101 N N . MET A 1 145 ? 3.662 5.086 9.227 1 95.62 145 MET A N 1
ATOM 1102 C CA . MET A 1 145 ? 4.965 4.527 8.875 1 95.62 145 MET A CA 1
ATOM 1103 C C . MET A 1 145 ? 5.266 3.287 9.711 1 95.62 145 MET A C 1
ATOM 1105 O O . MET A 1 145 ? 4.895 3.217 10.883 1 95.62 145 MET A O 1
ATOM 1109 N N . PRO A 1 146 ? 5.984 2.307 9.109 1 90.69 146 PRO A N 1
ATOM 1110 C CA . PRO A 1 146 ? 6.496 1.198 9.914 1 90.69 146 PRO A CA 1
ATOM 1111 C C . PRO A 1 146 ? 7.316 1.67 11.117 1 90.69 146 PRO A C 1
ATOM 1113 O O . PRO A 1 146 ? 7.98 2.709 11.039 1 90.69 146 PRO A O 1
ATOM 1116 N N . ASP A 1 147 ? 7.363 0.766 12.195 1 91.44 147 ASP A N 1
ATOM 1117 C CA . ASP A 1 147 ? 7.984 1.121 13.469 1 91.44 147 ASP A CA 1
ATOM 1118 C C . ASP A 1 147 ? 9.477 1.389 13.297 1 91.44 147 ASP A C 1
ATOM 1120 O O . ASP A 1 147 ? 10.055 2.197 14.023 1 91.44 147 ASP A O 1
ATOM 1124 N N . MET A 1 148 ? 9.992 0.755 12.297 1 90.88 148 MET A N 1
ATOM 1125 C CA . MET A 1 148 ? 11.438 0.867 12.117 1 90.88 148 MET A CA 1
ATOM 1126 C C . MET A 1 148 ? 11.836 2.295 11.766 1 90.88 148 MET A C 1
ATOM 1128 O O . MET A 1 148 ? 13 2.672 11.898 1 90.88 148 MET A O 1
ATOM 1132 N N . PHE A 1 149 ? 10.875 3.102 11.352 1 95.19 149 PHE A N 1
ATOM 1133 C CA . PHE A 1 149 ? 11.18 4.48 11 1 95.19 149 PHE A CA 1
ATOM 1134 C C . PHE A 1 149 ? 11.109 5.383 12.227 1 95.19 149 PHE A C 1
ATOM 1136 O O . PHE A 1 149 ? 11.508 6.547 12.172 1 95.19 149 PHE A O 1
ATOM 1143 N N . ASN A 1 150 ? 10.523 4.965 13.359 1 95.31 150 ASN A N 1
ATOM 1144 C CA . ASN A 1 150 ? 10.562 5.594 14.672 1 95.31 150 ASN A CA 1
ATOM 1145 C C . ASN A 1 150 ? 9.891 6.965 14.656 1 95.31 150 ASN A C 1
ATOM 1147 O O . ASN A 1 150 ? 10.43 7.934 15.195 1 95.31 150 ASN A O 1
ATOM 1151 N N . HIS A 1 151 ? 8.695 6.953 13.906 1 97.38 151 HIS A N 1
ATOM 1152 C CA . HIS A 1 151 ? 8.016 8.242 13.844 1 97.38 151 HIS A CA 1
ATOM 1153 C C . HIS A 1 151 ? 6.617 8.156 14.445 1 97.38 151 HIS A C 1
ATOM 1155 O O . HIS A 1 151 ? 5.891 9.156 14.477 1 97.38 151 HIS A O 1
ATOM 1161 N N . PHE A 1 152 ? 6.254 7.035 15.008 1 97 152 PHE A N 1
ATOM 1162 C CA . PHE A 1 152 ? 4.891 6.844 15.492 1 97 152 PHE A CA 1
ATOM 1163 C C . PHE A 1 152 ? 4.59 7.785 16.641 1 97 152 PHE A C 1
ATOM 1165 O O . PHE A 1 152 ? 3.574 8.484 16.641 1 97 152 PHE A O 1
ATOM 1172 N N . GLU A 1 153 ? 5.512 7.805 17.656 1 97.62 153 GLU A N 1
ATOM 1173 C CA . GLU A 1 153 ? 5.27 8.594 18.859 1 97.62 153 GLU A CA 1
ATOM 1174 C C . GLU A 1 153 ? 5.121 10.078 18.516 1 97.62 153 GLU A C 1
ATOM 1176 O O . GLU A 1 153 ? 4.246 10.758 19.062 1 97.62 153 GLU A O 1
ATOM 1181 N N . ARG A 1 154 ? 5.941 10.5 17.656 1 97.75 154 ARG A N 1
ATOM 1182 C CA . ARG A 1 154 ? 5.852 11.898 17.234 1 97.75 154 ARG A CA 1
ATOM 1183 C C . ARG A 1 154 ? 4.512 12.18 16.578 1 97.75 154 ARG A C 1
ATOM 1185 O O . ARG A 1 154 ? 3.896 13.219 16.828 1 97.75 154 ARG A O 1
ATOM 1192 N N . GLY A 1 155 ? 4.086 11.336 15.641 1 98.69 155 GLY A N 1
ATOM 1193 C CA . GLY A 1 155 ? 2.793 11.484 14.992 1 98.69 155 GLY A CA 1
ATOM 1194 C C . GLY A 1 155 ? 1.63 11.477 15.969 1 98.69 155 GLY A C 1
ATOM 1195 O O . GLY A 1 155 ? 0.719 12.297 15.859 1 98.69 155 GLY A O 1
ATOM 1196 N N . TYR A 1 156 ? 1.731 10.562 16.938 1 98.69 156 TYR A N 1
ATOM 1197 C CA . TYR A 1 156 ? 0.655 10.484 17.922 1 98.69 156 TYR A CA 1
ATOM 1198 C C . TYR A 1 156 ? 0.593 11.742 18.766 1 98.69 156 TYR A C 1
ATOM 1200 O O . TYR A 1 156 ? -0.493 12.25 19.062 1 98.69 156 TYR A O 1
ATOM 1208 N N . ASP A 1 157 ? 1.728 12.234 19.078 1 98.56 157 ASP A N 1
ATOM 1209 C CA . ASP A 1 157 ? 1.788 13.484 19.828 1 98.56 157 ASP A CA 1
ATOM 1210 C C . ASP A 1 157 ? 1.159 14.633 19.047 1 98.56 157 ASP A C 1
ATOM 1212 O O . ASP A 1 157 ? 0.503 15.5 19.625 1 98.56 157 ASP A O 1
ATOM 1216 N N . LEU A 1 158 ? 1.362 14.633 17.766 1 98.56 158 LEU A N 1
ATOM 1217 C CA . LEU A 1 158 ? 0.758 15.656 16.938 1 98.56 158 LEU A CA 1
ATOM 1218 C C . LEU A 1 158 ? -0.764 15.594 17 1 98.56 158 LEU A C 1
ATOM 1220 O O . LEU A 1 158 ? -1.433 16.625 17.094 1 98.56 158 LEU A O 1
ATOM 1224 N N . TYR A 1 159 ? -1.301 14.375 17 1 98.81 159 TYR A N 1
ATOM 1225 C CA . TYR A 1 159 ? -2.742 14.219 17.156 1 98.81 159 TYR A CA 1
ATOM 1226 C C . TYR A 1 159 ? -3.209 14.766 18.5 1 98.81 159 TYR A C 1
ATOM 1228 O O . TYR A 1 159 ? -4.172 15.531 18.562 1 98.81 159 TYR A O 1
ATOM 1236 N N . LEU A 1 160 ? -2.473 14.352 19.562 1 98.81 160 LEU A N 1
ATOM 1237 C CA . LEU A 1 160 ? -2.859 14.773 20.906 1 98.81 160 LEU A CA 1
ATOM 1238 C C . LEU A 1 160 ? -2.896 16.297 21.016 1 98.81 160 LEU A C 1
ATOM 1240 O O . LEU A 1 160 ? -3.873 16.859 21.516 1 98.81 160 LEU A O 1
ATOM 1244 N N . ASN A 1 161 ? -1.896 16.906 20.469 1 98.12 161 ASN A N 1
ATOM 1245 C CA . ASN A 1 161 ? -1.804 18.359 20.547 1 98.12 161 ASN A CA 1
ATOM 1246 C C . ASN A 1 161 ? -2.852 19.031 19.656 1 98.12 161 ASN A C 1
ATOM 1248 O O . ASN A 1 161 ? -3.533 19.969 20.094 1 98.12 161 ASN A O 1
ATOM 1252 N N . LEU A 1 162 ? -3.025 18.578 18.453 1 98.31 162 LEU A N 1
ATOM 1253 C CA . LEU A 1 162 ? -3.938 19.188 17.5 1 98.31 162 LEU A CA 1
ATOM 1254 C C . LEU A 1 162 ? -5.383 19.062 17.969 1 98.31 162 LEU A C 1
ATOM 1256 O O . LEU A 1 162 ? -6.125 20.047 17.969 1 98.31 162 LEU A O 1
ATOM 1260 N N . LEU A 1 163 ? -5.781 17.875 18.422 1 98.69 163 LEU A N 1
ATOM 1261 C CA . LEU A 1 163 ? -7.188 17.609 18.719 1 98.69 163 LEU A CA 1
ATOM 1262 C C . LEU A 1 163 ? -7.574 18.203 20.078 1 98.69 163 LEU A C 1
ATOM 1264 O O . LEU A 1 163 ? -8.758 18.328 20.391 1 98.69 163 LEU A O 1
ATOM 1268 N N . SER A 1 164 ? -6.551 18.562 20.859 1 97.94 164 SER A N 1
ATOM 1269 C CA . SER A 1 164 ? -6.84 19.188 22.141 1 97.94 164 SER A CA 1
ATOM 1270 C C . SER A 1 164 ? -6.938 20.703 22 1 97.94 164 SER A C 1
ATOM 1272 O O . SER A 1 164 ? -7.359 21.391 22.922 1 97.94 164 SER A O 1
ATOM 1274 N N . ASP A 1 165 ? -6.555 21.234 20.812 1 96.25 165 ASP A N 1
ATOM 1275 C CA . ASP A 1 165 ? -6.598 22.672 20.547 1 96.25 165 ASP A CA 1
ATOM 1276 C C . ASP A 1 165 ? -8.039 23.141 20.375 1 96.25 165 ASP A C 1
ATOM 1278 O O . ASP A 1 165 ? -8.727 22.719 19.453 1 96.25 165 ASP A O 1
ATOM 1282 N N . PRO A 1 166 ? -8.445 24.172 21.156 1 96.88 166 PRO A N 1
ATOM 1283 C CA . PRO A 1 166 ? -9.812 24.688 21.016 1 96.88 166 PRO A CA 1
ATOM 1284 C C . PRO A 1 166 ? -10.094 25.25 19.625 1 96.88 166 PRO A C 1
ATOM 1286 O O . PRO A 1 166 ? -11.227 25.156 19.141 1 96.88 166 PRO A O 1
ATOM 1289 N N . GLN A 1 167 ? -9.102 25.781 19.016 1 95.44 167 GLN A N 1
ATOM 1290 C CA . GLN A 1 167 ? -9.297 26.297 17.656 1 95.44 167 GLN A CA 1
ATOM 1291 C C . GLN A 1 167 ? -9.602 25.172 16.672 1 95.44 167 GLN A C 1
ATOM 1293 O O . GLN A 1 167 ? -10.375 25.359 15.734 1 95.44 167 GLN A O 1
ATOM 1298 N N . PHE A 1 168 ? -8.992 24.047 16.906 1 97.12 168 PHE A N 1
ATOM 1299 C CA . PHE A 1 168 ? -9.273 22.891 16.078 1 97.12 168 PHE A CA 1
ATOM 1300 C C . PHE A 1 168 ? -10.672 22.344 16.344 1 97.12 168 PHE A C 1
ATOM 1302 O O . PHE A 1 168 ? -11.414 22.047 15.414 1 97.12 168 PHE A O 1
ATOM 1309 N N . GLN A 1 169 ? -10.992 22.25 17.609 1 97.5 169 GLN A N 1
ATOM 1310 C CA . GLN A 1 169 ? -12.289 21.719 18.016 1 97.5 169 GLN A CA 1
ATOM 1311 C C . GLN A 1 169 ? -13.43 22.562 17.469 1 97.5 169 GLN A C 1
ATOM 1313 O O . GLN A 1 169 ? -14.562 22.094 17.328 1 97.5 169 GLN A O 1
ATOM 1318 N N . ALA A 1 170 ? -13.102 23.828 17.125 1 96.56 170 ALA A N 1
ATOM 1319 C CA . ALA A 1 170 ? -14.109 24.75 16.625 1 96.56 170 ALA A CA 1
ATOM 1320 C C . ALA A 1 170 ? -14.289 24.625 15.125 1 96.56 170 ALA A C 1
ATOM 1322 O O . ALA A 1 170 ? -15.242 25.172 14.555 1 96.56 170 ALA A O 1
ATOM 1323 N N . GLN A 1 171 ? -13.445 23.828 14.461 1 97.44 171 GLN A N 1
ATOM 1324 C CA . GLN A 1 171 ? -13.531 23.672 13.016 1 97.44 171 GLN A CA 1
ATOM 1325 C C . GLN A 1 171 ? -14.727 22.812 12.625 1 97.44 171 GLN A C 1
ATOM 1327 O O . GLN A 1 171 ? -15.195 21.984 13.422 1 97.44 171 GLN A O 1
ATOM 1332 N N . PRO A 1 172 ? -15.188 23.016 11.375 1 97.31 172 PRO A N 1
ATOM 1333 C CA . PRO A 1 172 ? -16.297 22.172 10.93 1 97.31 172 PRO A CA 1
ATOM 1334 C C . PRO A 1 172 ? -15.953 20.688 10.961 1 97.31 172 PRO A C 1
ATOM 1336 O O . PRO A 1 172 ? -14.914 20.266 10.445 1 97.31 172 PRO A O 1
ATOM 1339 N N . PHE A 1 173 ? -16.828 19.859 11.5 1 98.19 173 PHE A N 1
ATOM 1340 C CA . PHE A 1 173 ? -16.594 18.422 11.672 1 98.19 173 PHE A CA 1
ATOM 1341 C C . PHE A 1 173 ? -16.391 17.75 10.32 1 98.19 173 PHE A C 1
ATOM 1343 O O . PHE A 1 173 ? -15.594 16.812 10.203 1 98.19 173 PHE A O 1
ATOM 1350 N N . ALA A 1 174 ? -17.062 18.25 9.367 1 97.31 174 ALA A N 1
ATOM 1351 C CA . ALA A 1 174 ? -16.953 17.672 8.023 1 97.31 174 ALA A CA 1
ATOM 1352 C C . ALA A 1 174 ? -15.516 17.719 7.531 1 97.31 174 ALA A C 1
ATOM 1354 O O . ALA A 1 174 ? -15.07 16.844 6.789 1 97.31 174 ALA A O 1
ATOM 1355 N N . ALA A 1 175 ? -14.766 18.734 8.016 1 97.44 175 ALA A N 1
ATOM 1356 C CA . ALA A 1 175 ? -13.383 18.906 7.586 1 97.44 175 ALA A CA 1
ATOM 1357 C C . ALA A 1 175 ? -12.422 18.172 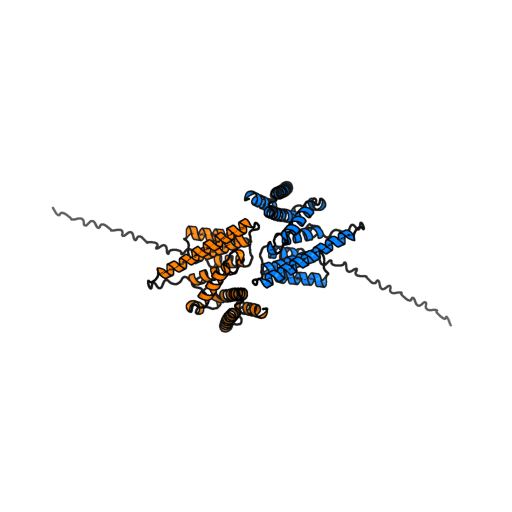8.523 1 97.44 175 ALA A C 1
ATOM 1359 O O . ALA A 1 175 ? -11.266 17.922 8.172 1 97.44 175 ALA A O 1
ATOM 1360 N N . THR A 1 176 ? -12.914 17.75 9.727 1 98.56 176 THR A N 1
ATOM 1361 C CA . THR A 1 176 ? -11.977 17.234 10.711 1 98.56 176 THR A CA 1
ATOM 1362 C C . THR A 1 176 ? -12.242 15.758 10.992 1 98.56 176 THR A C 1
ATOM 1364 O O . THR A 1 176 ? -11.422 15.078 11.609 1 98.56 176 THR A O 1
ATOM 1367 N N . ALA A 1 177 ? -13.32 15.195 10.461 1 98.62 177 ALA A N 1
ATOM 1368 C CA . ALA A 1 177 ? -13.75 13.844 10.789 1 98.62 177 ALA A CA 1
ATOM 1369 C C . ALA A 1 177 ? -12.656 12.828 10.484 1 98.62 177 ALA A C 1
ATOM 1371 O O . ALA A 1 177 ? -12.367 11.945 11.297 1 98.62 177 ALA A O 1
ATOM 1372 N N . TRP A 1 178 ? -12.031 12.984 9.305 1 97.62 178 TRP A N 1
ATOM 1373 C CA . TRP A 1 178 ? -11.008 12.023 8.898 1 97.62 178 TRP A CA 1
ATOM 1374 C C . TRP A 1 178 ? -9.812 12.062 9.844 1 97.62 178 TRP A C 1
ATOM 1376 O O . TRP A 1 178 ? -9.148 11.047 10.062 1 97.62 178 TRP A O 1
ATOM 1386 N N . ILE A 1 179 ? -9.539 13.211 10.391 1 98.81 179 ILE A N 1
ATOM 1387 C CA . ILE A 1 179 ? -8.414 13.375 11.305 1 98.81 1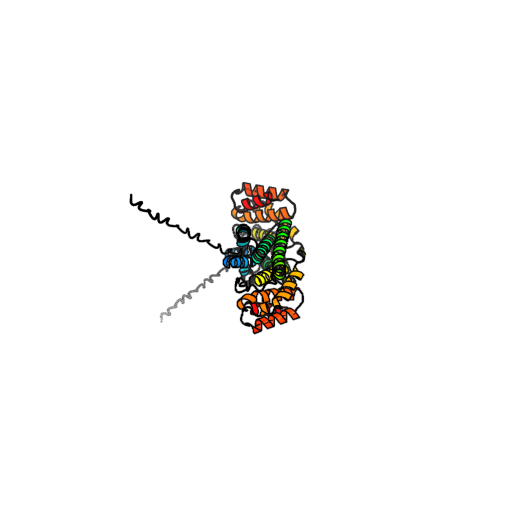79 ILE A CA 1
ATOM 1388 C C . ILE A 1 179 ? -8.695 12.633 12.609 1 98.81 179 ILE A C 1
ATOM 1390 O O . ILE A 1 179 ? -7.832 11.906 13.117 1 98.81 179 ILE A O 1
ATOM 1394 N N . TYR A 1 180 ? -9.945 12.766 13.148 1 98.81 180 TYR A N 1
ATOM 1395 C CA . TYR A 1 180 ? -10.344 12.039 14.352 1 98.81 180 TYR A CA 1
ATOM 1396 C C . TYR A 1 180 ? -10.234 10.539 14.133 1 98.81 180 TYR A C 1
ATOM 1398 O O . TYR A 1 180 ? -9.719 9.812 14.992 1 98.81 180 TYR A O 1
ATOM 1406 N N . ARG A 1 181 ? -10.68 10.078 13.008 1 97.81 181 ARG A N 1
ATOM 1407 C CA . ARG A 1 181 ? -10.648 8.641 12.75 1 97.81 181 ARG A CA 1
ATOM 1408 C C . ARG A 1 181 ? -9.219 8.117 12.734 1 97.81 181 ARG A C 1
ATOM 1410 O O . ARG A 1 181 ? -8.914 7.098 13.359 1 97.81 181 ARG A O 1
ATOM 1417 N N . LEU A 1 182 ? -8.32 8.797 12.047 1 97.69 182 LEU A N 1
ATOM 1418 C CA . LEU A 1 182 ? -6.938 8.344 11.961 1 97.69 182 LEU A CA 1
ATOM 1419 C C . LEU A 1 182 ? -6.246 8.469 13.32 1 97.69 182 LEU A C 1
ATOM 1421 O O . LEU A 1 182 ? -5.391 7.645 13.656 1 97.69 182 LEU A O 1
ATOM 1425 N N . ALA A 1 183 ? -6.629 9.469 14.109 1 98.81 183 ALA A N 1
ATOM 1426 C CA . ALA A 1 183 ? -6.109 9.602 15.469 1 98.81 183 ALA A CA 1
ATOM 1427 C C . ALA A 1 183 ? -6.535 8.414 16.328 1 98.81 183 ALA A C 1
ATOM 1429 O O . ALA A 1 183 ? -5.75 7.918 17.141 1 98.81 183 ALA A O 1
ATOM 1430 N N . ILE A 1 184 ? -7.742 8.023 16.156 1 98.19 184 ILE A N 1
ATOM 1431 C CA . ILE A 1 184 ? -8.25 6.891 16.922 1 98.19 184 ILE A CA 1
ATOM 1432 C C . ILE A 1 184 ? -7.473 5.629 16.562 1 98.19 184 ILE A C 1
ATOM 1434 O O . ILE A 1 184 ? -7.094 4.852 17.438 1 98.19 184 ILE A O 1
ATOM 1438 N N . VAL A 1 185 ? -7.234 5.484 15.266 1 96.06 185 VAL A N 1
ATOM 1439 C CA . VAL A 1 185 ? -6.406 4.359 14.844 1 96.06 185 VAL A CA 1
ATOM 1440 C C . VAL A 1 185 ? -5.051 4.418 15.547 1 96.06 185 VAL A C 1
ATOM 1442 O O . VAL A 1 185 ? -4.57 3.41 16.078 1 96.06 185 VAL A O 1
ATOM 1445 N N . ALA A 1 186 ? -4.445 5.543 15.602 1 97.62 186 ALA A N 1
ATOM 1446 C CA . ALA A 1 186 ? -3.152 5.723 16.25 1 97.62 186 ALA A CA 1
ATOM 1447 C C . ALA A 1 186 ? -3.25 5.453 17.75 1 97.62 186 ALA A C 1
ATOM 1449 O O . ALA A 1 186 ? -2.352 4.84 18.328 1 97.62 186 ALA A O 1
ATOM 1450 N N . ALA A 1 187 ? -4.309 5.883 18.344 1 98.12 187 ALA A N 1
ATOM 1451 C CA . ALA A 1 187 ? -4.512 5.656 19.766 1 98.12 187 ALA A CA 1
ATOM 1452 C C . ALA A 1 187 ? -4.605 4.164 20.078 1 98.12 187 ALA A C 1
ATOM 1454 O O . ALA A 1 187 ? -4.027 3.693 21.062 1 98.12 187 ALA A O 1
ATOM 1455 N N . LEU A 1 188 ? -5.34 3.471 19.234 1 95.56 188 LEU A N 1
ATOM 1456 C CA . LEU A 1 188 ? -5.461 2.029 19.422 1 95.56 188 LEU A CA 1
ATOM 1457 C C . LEU A 1 188 ? -4.109 1.343 19.25 1 95.56 188 LEU A C 1
ATOM 1459 O O . LEU A 1 188 ? -3.768 0.441 20.031 1 95.56 188 LEU A O 1
ATOM 1463 N N . ARG A 1 189 ? -3.367 1.774 18.297 1 94.06 189 ARG A N 1
ATOM 1464 C CA . ARG A 1 189 ? -2.025 1.233 18.109 1 94.06 189 ARG A CA 1
ATOM 1465 C C . ARG A 1 189 ? -1.139 1.529 19.312 1 94.06 189 ARG A C 1
ATOM 1467 O O . ARG A 1 189 ? -0.266 0.73 19.672 1 94.06 189 ARG A O 1
ATOM 1474 N N . ALA A 1 190 ? -1.393 2.656 19.953 1 95.69 190 ALA A N 1
ATOM 1475 C CA . ALA A 1 190 ? -0.639 3.059 21.141 1 95.69 190 ALA A CA 1
ATOM 1476 C C . ALA A 1 190 ? -1.217 2.418 22.406 1 95.69 190 ALA A C 1
ATOM 1478 O O . ALA A 1 190 ? -0.793 2.736 23.516 1 95.69 190 ALA A O 1
ATOM 1479 N N . GLU A 1 191 ? -2.217 1.586 22.297 1 93.69 191 GLU A N 1
ATOM 1480 C CA . GLU A 1 191 ? -2.93 0.94 23.391 1 93.69 191 GLU A CA 1
ATOM 1481 C C . GLU A 1 191 ? -3.537 1.972 24.328 1 93.69 191 GLU A C 1
ATOM 1483 O O . GLU A 1 191 ? -3.6 1.749 25.547 1 93.69 191 GLU A O 1
ATOM 1488 N N . ASP A 1 192 ? -3.799 3.076 23.781 1 96.81 192 ASP A N 1
ATOM 1489 C CA . ASP A 1 192 ? -4.48 4.145 24.5 1 96.81 192 ASP A CA 1
ATOM 1490 C C . ASP A 1 192 ? -5.98 4.133 24.219 1 96.81 192 ASP A C 1
ATOM 1492 O O . ASP A 1 192 ? -6.516 5.082 23.641 1 96.81 192 ASP A O 1
ATOM 1496 N N . GLU A 1 193 ? -6.715 3.178 24.734 1 96.38 193 GLU A N 1
ATOM 1497 C CA . GLU A 1 193 ? -8.133 2.982 24.438 1 96.38 193 GLU A CA 1
ATOM 1498 C C . GLU A 1 193 ? -8.977 4.102 25.031 1 96.38 193 GLU A C 1
ATOM 1500 O O . GLU A 1 193 ? -9.992 4.496 24.453 1 96.38 193 GLU A O 1
ATOM 1505 N N . ALA A 1 194 ? -8.555 4.562 26.203 1 97.81 194 ALA A N 1
ATOM 1506 C CA . ALA A 1 194 ? -9.297 5.645 26.844 1 97.81 194 ALA A CA 1
ATOM 1507 C C . ALA A 1 194 ? -9.367 6.871 25.938 1 97.81 194 ALA A C 1
ATOM 1509 O O . ALA A 1 194 ? -10.438 7.449 25.75 1 97.81 194 ALA A O 1
ATOM 1510 N N . GLN A 1 195 ? -8.203 7.219 25.375 1 98.5 195 GLN A N 1
ATOM 1511 C CA . GLN A 1 195 ? -8.164 8.375 24.484 1 98.5 195 GLN A CA 1
ATOM 1512 C C . GLN A 1 195 ? -8.977 8.117 23.219 1 98.5 195 GLN A C 1
ATOM 1514 O O . GLN A 1 195 ? -9.672 9.016 22.734 1 98.5 195 GLN A O 1
ATOM 1519 N N . ALA A 1 196 ? -8.914 6.906 22.656 1 98.31 196 ALA A N 1
ATOM 1520 C CA . ALA A 1 196 ? -9.695 6.535 21.469 1 98.31 196 ALA A CA 1
ATOM 1521 C C . ALA A 1 196 ? -11.188 6.715 21.734 1 98.31 196 ALA A C 1
ATOM 1523 O O . ALA A 1 196 ? -11.898 7.262 20.891 1 98.31 196 ALA A O 1
ATOM 1524 N N . ARG A 1 197 ? -11.602 6.344 22.906 1 98.19 197 ARG A N 1
ATOM 1525 C CA . ARG A 1 197 ? -13.016 6.418 23.25 1 98.19 197 ARG A CA 1
ATOM 1526 C C . ARG A 1 197 ? -13.461 7.867 23.406 1 98.19 197 ARG A C 1
ATOM 1528 O O . ARG A 1 197 ? -14.578 8.227 23.031 1 98.19 197 ARG A O 1
ATOM 1535 N N . LEU A 1 198 ? -12.578 8.633 23.969 1 98.44 198 LEU A N 1
ATOM 1536 C CA . LEU A 1 198 ? -12.891 10.055 24.125 1 98.44 198 LEU A CA 1
ATOM 1537 C C . LEU A 1 198 ? -13.086 10.711 22.75 1 98.44 198 LEU A C 1
ATOM 1539 O O . LEU A 1 198 ? -14.023 11.477 22.562 1 98.44 198 LEU A O 1
ATOM 1543 N N . TRP A 1 199 ? -12.203 10.414 21.828 1 98.75 199 TRP A N 1
ATOM 1544 C CA . TRP A 1 199 ? -12.305 11 20.484 1 98.75 199 TRP A CA 1
ATOM 1545 C C . TRP A 1 199 ? -13.523 10.461 19.75 1 98.75 199 TRP A C 1
ATOM 1547 O O . TRP A 1 199 ? -14.18 11.195 19 1 98.75 199 TRP A O 1
ATOM 1557 N N . LEU A 1 200 ? -13.859 9.156 19.984 1 98.56 200 LEU A N 1
ATOM 1558 C CA . LEU A 1 200 ? -15.062 8.617 19.375 1 98.56 200 LEU A CA 1
ATOM 1559 C C . LEU A 1 200 ? -16.312 9.32 19.906 1 98.56 200 LEU A C 1
ATOM 1561 O O . LEU A 1 200 ? -17.234 9.625 19.141 1 98.56 200 LEU A O 1
ATOM 1565 N N . GLU A 1 201 ? -16.328 9.562 21.156 1 98.38 201 GLU A N 1
ATOM 1566 C CA . GLU A 1 201 ? -17.453 10.273 21.75 1 98.38 201 GLU A CA 1
ATOM 1567 C C . GLU A 1 201 ? -17.609 11.664 21.141 1 98.38 201 GLU A C 1
ATOM 1569 O O . GLU A 1 201 ? -18.734 12.086 20.828 1 98.38 201 GLU A O 1
ATOM 1574 N N . ALA A 1 202 ? -16.484 12.312 20.922 1 98.5 202 ALA A N 1
ATOM 1575 C CA . ALA A 1 202 ? -16.531 13.625 20.281 1 98.5 202 ALA A CA 1
ATOM 1576 C C . ALA A 1 202 ? -17.109 13.539 18.875 1 98.5 202 ALA A C 1
ATOM 1578 O O . ALA A 1 202 ? -17.906 14.383 18.469 1 98.5 202 ALA A O 1
ATOM 1579 N N . MET A 1 203 ? -16.688 12.508 18.172 1 98.75 203 MET A N 1
ATOM 1580 C CA . MET A 1 203 ? -17.188 12.32 16.812 1 98.75 203 MET A CA 1
ATOM 1581 C C . MET A 1 203 ? -18.688 12.047 16.828 1 98.75 203 MET A C 1
ATOM 1583 O O . MET A 1 203 ? -19.438 12.602 16.016 1 98.75 203 MET A O 1
ATOM 1587 N N . GLN A 1 204 ? -19.125 11.242 17.781 1 98.44 204 GLN A N 1
ATOM 1588 C CA . GLN A 1 204 ? -20.531 10.867 17.859 1 98.44 204 GLN A CA 1
ATOM 1589 C C . GLN A 1 204 ? -21.406 12.062 18.219 1 98.44 204 GLN A C 1
ATOM 1591 O O . GLN A 1 204 ? -22.516 12.195 17.703 1 98.44 204 GLN A O 1
ATOM 1596 N N . GLN A 1 205 ? -20.906 12.922 19.016 1 98.31 205 GLN A N 1
ATOM 1597 C CA . GLN A 1 205 ? -21.625 14.133 19.391 1 98.31 205 GLN A CA 1
ATOM 1598 C C . GLN A 1 205 ? -21.734 15.094 18.203 1 98.31 205 GLN A C 1
ATOM 1600 O O . GLN A 1 205 ? -22.75 15.758 18.031 1 98.31 205 GLN A O 1
ATOM 1605 N N . ALA A 1 206 ? -20.703 15.086 17.406 1 98.38 206 ALA A N 1
ATOM 1606 C CA . ALA A 1 206 ? -20.688 16 16.25 1 98.38 206 ALA A CA 1
ATOM 1607 C C . ALA A 1 206 ? -21.594 15.492 15.141 1 98.38 206 ALA A C 1
ATOM 1609 O O . ALA A 1 206 ? -22.391 16.25 14.578 1 98.38 206 ALA A O 1
ATOM 1610 N N . ASP A 1 207 ? -21.5 14.234 14.734 1 98.38 207 ASP A N 1
ATOM 1611 C CA . ASP A 1 207 ? -22.297 13.609 13.688 1 98.38 207 ASP A CA 1
ATOM 1612 C C . ASP A 1 207 ? -22.188 12.086 13.742 1 98.38 207 ASP A C 1
ATOM 1614 O O . ASP A 1 207 ? -21.312 11.508 13.102 1 98.38 207 ASP A O 1
ATOM 1618 N N . ALA A 1 208 ? -23.047 11.406 14.383 1 97.5 208 ALA A N 1
ATOM 1619 C CA . ALA A 1 208 ? -23 9.969 14.625 1 97.5 208 ALA A CA 1
ATOM 1620 C C . ALA A 1 208 ? -23.125 9.188 13.32 1 97.5 208 ALA A C 1
ATOM 1622 O O . ALA A 1 208 ? -22.656 8.055 13.219 1 97.5 208 ALA A O 1
ATOM 1623 N N . GLN A 1 209 ? -23.703 9.828 12.367 1 97.5 209 GLN A N 1
ATOM 1624 C CA . GLN A 1 209 ? -23.984 9.109 11.125 1 97.5 209 GLN A CA 1
ATOM 1625 C C . GLN A 1 209 ? -22.891 9.336 10.094 1 97.5 209 GLN A C 1
ATOM 1627 O O . GLN A 1 209 ? -22.875 8.695 9.039 1 97.5 209 GLN A O 1
ATOM 1632 N N . HIS A 1 210 ? -21.922 10.195 10.43 1 97.88 210 HIS A N 1
ATOM 1633 C CA . HIS A 1 210 ? -20.812 10.438 9.508 1 97.88 210 HIS A CA 1
ATOM 1634 C C . HIS A 1 210 ? -20.031 9.156 9.234 1 97.88 210 HIS A C 1
ATOM 1636 O O . HIS A 1 210 ? -19.781 8.367 10.156 1 97.88 210 HIS A O 1
ATOM 1642 N N . PRO A 1 211 ? -19.656 8.953 7.992 1 96.56 211 PRO A N 1
ATOM 1643 C CA . PRO A 1 211 ? -18.953 7.707 7.66 1 96.56 211 PRO A CA 1
ATOM 1644 C C . PRO A 1 211 ? -17.703 7.5 8.5 1 96.56 211 PRO A C 1
ATOM 1646 O O . PRO A 1 211 ? -17.422 6.383 8.938 1 96.56 211 PRO A O 1
ATOM 1649 N N . ASP A 1 212 ? -16.969 8.531 8.75 1 97.44 212 ASP A N 1
ATOM 1650 C CA . ASP A 1 212 ? -15.766 8.406 9.562 1 97.44 212 ASP A CA 1
ATOM 1651 C C . ASP A 1 212 ? -16.109 8.031 11 1 97.44 212 ASP A C 1
ATOM 1653 O O . ASP A 1 212 ? -15.367 7.293 11.648 1 97.44 212 ASP A O 1
ATOM 1657 N N . THR A 1 213 ? -17.25 8.555 11.492 1 98.44 213 THR A N 1
ATOM 1658 C CA . THR A 1 213 ? -17.688 8.188 12.828 1 98.44 213 THR A CA 1
ATOM 1659 C C . THR A 1 213 ? -18.062 6.711 12.883 1 98.44 213 THR A C 1
ATOM 1661 O O . THR A 1 213 ? -17.672 5.996 13.805 1 98.44 213 THR A O 1
ATOM 1664 N N . GLN A 1 214 ? -18.719 6.336 11.859 1 97 214 GLN A N 1
ATOM 1665 C CA . GLN A 1 214 ? -19.141 4.938 11.789 1 97 214 GLN A CA 1
ATOM 1666 C C . GLN A 1 214 ? -17.938 4.008 11.703 1 97 214 GLN A C 1
ATOM 1668 O O . GLN A 1 214 ? -17.906 2.953 12.344 1 97 214 GLN A O 1
ATOM 1673 N N . GLN A 1 215 ? -17.016 4.363 10.984 1 93.94 215 GLN A N 1
ATOM 1674 C CA . GLN A 1 215 ? -15.805 3.557 10.852 1 93.94 215 GLN A CA 1
ATOM 1675 C C . GLN A 1 215 ? -15.031 3.516 12.164 1 93.94 215 GLN A C 1
ATOM 1677 O O . GLN A 1 215 ? -14.516 2.465 12.555 1 93.94 215 GLN A O 1
ATOM 1682 N N . ALA A 1 216 ? -14.93 4.645 12.781 1 96.62 216 ALA A N 1
ATOM 1683 C CA . ALA A 1 216 ? -14.234 4.707 14.062 1 96.62 216 ALA A CA 1
ATOM 1684 C C . ALA A 1 216 ? -14.922 3.822 15.102 1 96.62 216 ALA A C 1
ATOM 1686 O O . ALA A 1 216 ? -14.258 3.123 15.867 1 96.62 216 ALA A O 1
ATOM 1687 N N . GLN A 1 217 ? -16.219 3.893 15.055 1 96.44 217 GLN A N 1
ATOM 1688 C CA . GLN A 1 217 ? -16.984 3.053 15.969 1 96.44 217 GLN A CA 1
ATOM 1689 C C . GLN A 1 217 ? -16.719 1.572 15.719 1 96.44 217 GLN A C 1
ATOM 1691 O O . GLN A 1 217 ? -16.562 0.796 16.656 1 96.44 217 GLN A O 1
ATOM 1696 N N . ALA A 1 218 ? -16.641 1.224 14.516 1 91.94 218 ALA A N 1
ATOM 1697 C CA . ALA A 1 218 ? -16.375 -0.166 14.148 1 91.94 218 ALA A CA 1
ATOM 1698 C C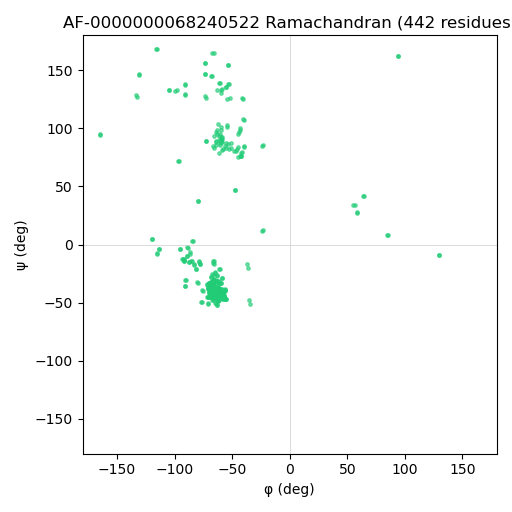 . ALA A 1 218 ? -14.992 -0.604 14.625 1 91.94 218 ALA A C 1
ATOM 1700 O O . ALA A 1 218 ? -14.805 -1.751 15.039 1 91.94 218 ALA A O 1
ATOM 1701 N N . LEU A 1 219 ? -14.062 0.244 14.555 1 90.25 219 LEU A N 1
ATOM 1702 C CA . LEU A 1 219 ? -12.703 -0.046 14.984 1 90.25 219 LEU A CA 1
ATOM 1703 C C . LEU A 1 219 ? -12.648 -0.346 16.484 1 90.25 219 LEU A C 1
ATOM 1705 O O . LEU A 1 219 ? -11.898 -1.225 16.906 1 90.25 219 LEU A O 1
ATOM 1709 N N . LEU A 1 220 ? -13.406 0.366 17.219 1 92.19 220 LEU A N 1
ATOM 1710 C CA . LEU A 1 220 ? -13.383 0.215 18.672 1 92.19 220 LEU A CA 1
ATOM 1711 C C . LEU A 1 220 ? -14.227 -0.977 19.109 1 92.19 220 LEU A C 1
ATOM 1713 O O . LEU A 1 220 ? -14.023 -1.525 20.188 1 92.19 220 LEU A O 1
ATOM 1717 N N . SER A 1 221 ? -15.164 -1.381 18.219 1 84.75 221 SER A N 1
ATOM 1718 C CA . SER A 1 221 ? -15.992 -2.533 18.562 1 84.75 221 SER A CA 1
ATOM 1719 C C . SER A 1 221 ? -15.25 -3.842 18.312 1 84.75 221 SER A C 1
ATOM 1721 O O . SER A 1 221 ? -15.57 -4.871 18.906 1 84.75 221 SER A O 1
ATOM 1723 N N . GLN A 1 222 ? -14.414 -3.867 17.328 1 67.75 222 GLN A N 1
ATOM 1724 C CA . GLN A 1 222 ? -13.68 -5.07 16.953 1 67.75 222 GLN A CA 1
ATOM 1725 C C . GLN A 1 222 ? -12.508 -5.316 17.891 1 67.75 222 GLN A C 1
ATOM 1727 O O . GLN A 1 222 ? -11.922 -6.402 17.891 1 67.75 222 GLN A O 1
ATOM 1732 N N . GLY A 1 223 ? -12.062 -4.371 18.656 1 53.59 223 GLY A N 1
ATOM 1733 C CA . GLY A 1 223 ? -11.008 -4.613 19.625 1 53.59 223 GLY A CA 1
ATOM 1734 C C . GLY A 1 223 ? -11.523 -5.109 20.969 1 53.59 223 GLY A C 1
ATOM 1735 O O . GLY A 1 223 ? -12.719 -5 21.25 1 53.59 223 GLY A O 1
ATOM 1736 N N . MET B 1 1 ? -64.688 -72.312 -30.75 1 31.12 1 MET B N 1
ATOM 1737 C CA . MET B 1 1 ? -64.5 -71.062 -30 1 31.12 1 MET B CA 1
ATOM 1738 C C . MET B 1 1 ? -63.125 -70.438 -30.203 1 31.12 1 MET B C 1
ATOM 1740 O O . MET B 1 1 ? -62.125 -71.062 -29.875 1 31.12 1 MET B O 1
ATOM 1744 N N . LYS B 1 2 ? -62.906 -69.562 -31.297 1 38.62 2 LYS B N 1
ATOM 1745 C CA . LYS B 1 2 ? -61.719 -68.938 -31.859 1 38.62 2 LYS B CA 1
ATOM 1746 C C . LYS B 1 2 ? -61.125 -67.938 -30.906 1 38.62 2 LYS B C 1
ATOM 1748 O O . LYS B 1 2 ? -61.781 -66.938 -30.531 1 38.62 2 LYS B O 1
ATOM 1753 N N . ILE B 1 3 ? -60.281 -68.375 -29.953 1 38.97 3 ILE B N 1
ATOM 1754 C CA . ILE B 1 3 ? -59.656 -67.562 -28.938 1 38.97 3 ILE B CA 1
ATOM 1755 C C . ILE B 1 3 ? -58.719 -66.562 -29.594 1 38.97 3 ILE B C 1
ATOM 1757 O O . ILE B 1 3 ? -57.75 -66.938 -30.281 1 38.97 3 ILE B O 1
ATOM 1761 N N . ARG B 1 4 ? -59.188 -65.312 -30 1 44.41 4 ARG B N 1
ATOM 1762 C CA . ARG B 1 4 ? -58.406 -64.188 -30.531 1 44.41 4 ARG B CA 1
ATOM 1763 C C . ARG B 1 4 ? -57.375 -63.688 -29.5 1 44.41 4 ARG B C 1
ATOM 1765 O O . ARG B 1 4 ? -57.75 -63.375 -28.375 1 44.41 4 ARG B O 1
ATOM 1772 N N . THR B 1 5 ? -56.156 -64.188 -29.562 1 43.75 5 THR B N 1
ATOM 1773 C CA . THR B 1 5 ? -55 -63.75 -28.766 1 43.75 5 THR B CA 1
ATOM 1774 C C . THR B 1 5 ? -54.688 -62.281 -28.984 1 43.75 5 THR B C 1
ATOM 1776 O O . THR B 1 5 ? -54.469 -61.875 -30.125 1 43.75 5 THR B O 1
ATOM 1779 N N . SER B 1 6 ? -55.281 -61.312 -28.234 1 43.47 6 SER B N 1
ATOM 1780 C CA . SER B 1 6 ? -55.031 -59.906 -28.266 1 43.47 6 SER B CA 1
ATOM 1781 C C . SER B 1 6 ? -53.562 -59.594 -27.922 1 43.47 6 SER B C 1
ATOM 1783 O O . SER B 1 6 ? -53.031 -60.125 -26.922 1 43.47 6 SER B O 1
ATOM 1785 N N . LEU B 1 7 ? -52.688 -59.312 -28.906 1 45.88 7 LEU B N 1
ATOM 1786 C CA . LEU B 1 7 ? -51.312 -58.844 -28.828 1 45.88 7 LEU B CA 1
ATOM 1787 C C . LEU B 1 7 ? -51.219 -57.5 -28.141 1 45.88 7 LEU B C 1
ATOM 1789 O O . LEU B 1 7 ? -51.812 -56.5 -28.594 1 45.88 7 LEU B O 1
ATOM 1793 N N . SER B 1 8 ? -51.281 -57.406 -26.812 1 46.97 8 SER B N 1
ATOM 1794 C CA . SER B 1 8 ? -51.062 -56.156 -26.094 1 46.97 8 SER B CA 1
ATOM 1795 C C . SER B 1 8 ? -49.656 -55.594 -26.375 1 46.97 8 SER B C 1
ATOM 1797 O O . SER B 1 8 ? -48.656 -56.281 -26.172 1 46.97 8 SER B O 1
ATOM 1799 N N . LEU B 1 9 ? -49.531 -54.625 -27.297 1 49.16 9 LEU B N 1
ATOM 1800 C CA . LEU B 1 9 ? -48.312 -53.875 -27.562 1 49.16 9 LEU B CA 1
ATOM 1801 C C . LEU B 1 9 ? -47.938 -53 -26.359 1 49.16 9 LEU B C 1
ATOM 1803 O O . LEU B 1 9 ? -48.688 -52.094 -25.984 1 49.16 9 LEU B O 1
ATOM 1807 N N . THR B 1 10 ? -47.281 -53.531 -25.359 1 47.72 10 THR B N 1
ATOM 1808 C CA . THR B 1 10 ? -46.75 -52.719 -24.266 1 47.72 10 THR B CA 1
ATOM 1809 C C . THR B 1 10 ? -45.656 -51.75 -24.797 1 47.72 10 THR B C 1
ATOM 1811 O O . THR B 1 10 ? -44.656 -52.219 -25.375 1 47.72 10 THR B O 1
ATOM 1814 N N . ALA B 1 11 ? -45.938 -50.469 -25.109 1 49.69 11 ALA B N 1
ATOM 1815 C CA . ALA B 1 11 ? -45.031 -49.375 -25.469 1 49.69 11 ALA B CA 1
ATOM 1816 C C . ALA B 1 11 ? -44.031 -49.094 -24.328 1 49.69 11 ALA B C 1
ATOM 1818 O O . ALA B 1 11 ? -44.469 -48.812 -23.203 1 49.69 11 ALA B O 1
ATOM 1819 N N . TYR B 1 12 ? -42.844 -49.719 -24.344 1 50.69 12 TYR B N 1
ATOM 1820 C CA . TYR B 1 12 ? -41.75 -49.344 -23.453 1 50.69 12 TYR B CA 1
ATOM 1821 C C . TYR B 1 12 ? -41.344 -47.906 -23.656 1 50.69 12 TYR B C 1
ATOM 1823 O O . TYR B 1 12 ? -40.875 -47.5 -24.734 1 50.69 12 TYR B O 1
ATOM 1831 N N . VAL B 1 13 ? -41.938 -46.938 -22.984 1 50.38 13 VAL B N 1
ATOM 1832 C CA . VAL B 1 13 ? -41.469 -45.562 -22.953 1 50.38 13 VAL B CA 1
ATOM 1833 C C . VAL B 1 13 ? -40.031 -45.531 -22.391 1 50.38 13 VAL B C 1
ATOM 1835 O O . VAL B 1 13 ? -39.812 -45.875 -21.234 1 50.38 13 VAL B O 1
ATOM 1838 N N . SER B 1 14 ? -39 -45.594 -23.234 1 50.75 14 SER B N 1
ATOM 1839 C CA . SER B 1 14 ? -37.625 -45.344 -22.828 1 50.75 14 SER B CA 1
ATOM 1840 C C . SER B 1 14 ? -37.469 -43.906 -22.312 1 50.75 14 SER B C 1
ATOM 1842 O O . SER B 1 14 ? -37.625 -42.938 -23.047 1 50.75 14 SER B O 1
ATOM 1844 N N . VAL B 1 15 ? -37.656 -43.688 -21.062 1 50.12 15 VAL B N 1
ATOM 1845 C CA . VAL B 1 15 ? -37.25 -42.438 -20.422 1 50.12 15 VAL B CA 1
ATOM 1846 C C . VAL B 1 15 ? -35.781 -42.188 -20.656 1 50.12 15 VAL B C 1
ATOM 1848 O O . VAL B 1 15 ? -34.938 -42.938 -20.156 1 50.12 15 VAL B O 1
ATOM 1851 N N . LEU B 1 16 ? -35.375 -41.531 -21.781 1 47 16 LEU B N 1
ATOM 1852 C CA . LEU B 1 16 ? -34.031 -41 -21.938 1 47 16 LEU B CA 1
ATOM 1853 C C . LEU B 1 16 ? -33.688 -40.094 -20.766 1 47 16 LEU B C 1
ATOM 1855 O O . LEU B 1 16 ? -34.25 -39 -20.625 1 47 16 LEU B O 1
ATOM 1859 N N . LEU B 1 17 ? -33.188 -40.594 -19.656 1 47.12 17 LEU B N 1
ATOM 1860 C CA . LEU B 1 17 ? -32.531 -39.812 -18.609 1 47.12 17 LEU B CA 1
ATOM 1861 C C . LEU B 1 17 ? -31.375 -39 -19.188 1 47.12 17 LEU B C 1
ATOM 1863 O O . LEU B 1 17 ? -30.344 -39.562 -19.594 1 47.12 17 LEU B O 1
ATOM 1867 N N . PHE B 1 18 ? -31.594 -37.844 -19.766 1 47.59 18 PHE B N 1
ATOM 1868 C CA . PHE B 1 18 ? -30.531 -36.875 -20.047 1 47.59 18 PHE B CA 1
ATOM 1869 C C . PHE B 1 18 ? -29.656 -36.656 -18.812 1 47.59 18 PHE B C 1
ATOM 1871 O O . PHE B 1 18 ? -30.078 -36.031 -17.844 1 47.59 18 PHE B O 1
ATOM 1878 N N . SER B 1 19 ? -28.719 -37.531 -18.531 1 43.22 19 SER B N 1
ATOM 1879 C CA . SER B 1 19 ? -27.672 -37.188 -17.562 1 43.22 19 SER B CA 1
ATOM 1880 C C . SER B 1 19 ? -27 -35.875 -17.906 1 43.22 19 SER B C 1
ATOM 1882 O O . SER B 1 19 ? -26.297 -35.75 -18.906 1 43.22 19 SER B O 1
ATOM 1884 N N . LEU B 1 20 ? -27.531 -34.719 -17.562 1 46.09 20 LEU B N 1
ATOM 1885 C CA . LEU B 1 20 ? -26.734 -33.5 -17.531 1 46.09 20 LEU B CA 1
ATOM 1886 C C . LEU B 1 20 ? -25.375 -33.781 -16.891 1 46.09 20 LEU B C 1
ATOM 1888 O O . LEU B 1 20 ? -25.281 -33.938 -15.664 1 46.09 20 LEU B O 1
ATOM 1892 N N . SER B 1 21 ? -24.469 -34.375 -17.531 1 42.75 21 SER B N 1
ATOM 1893 C CA . SER B 1 21 ? -23.078 -34.344 -17.062 1 42.75 21 SER B CA 1
ATOM 1894 C C . SER B 1 21 ? -22.688 -32.938 -16.578 1 42.75 21 SER B C 1
ATOM 1896 O O . SER B 1 21 ? -22.609 -32 -17.359 1 42.75 21 SER B O 1
ATOM 1898 N N . ALA B 1 22 ? -23.078 -32.562 -15.398 1 43.84 22 ALA B N 1
ATOM 1899 C CA . ALA B 1 22 ? -22.5 -31.359 -14.789 1 43.84 22 ALA B CA 1
ATOM 1900 C C . ALA B 1 22 ? -20.984 -31.328 -14.969 1 43.84 22 ALA B C 1
ATOM 1902 O O . ALA B 1 22 ? -20.281 -32.188 -14.438 1 43.84 22 ALA B O 1
ATOM 1903 N N . 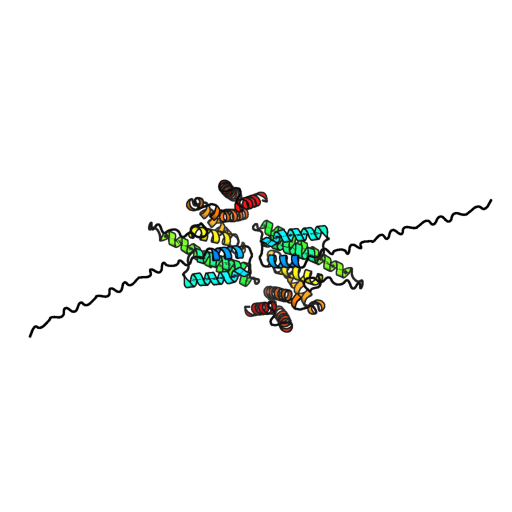TRP B 1 23 ? -20.484 -30.859 -16.094 1 45.47 23 TRP B N 1
ATOM 1904 C CA . TRP B 1 23 ? -19.062 -30.562 -16.188 1 45.47 23 TRP B CA 1
ATOM 1905 C C . TRP B 1 23 ? -18.562 -29.891 -14.906 1 45.47 23 TRP B C 1
ATOM 1907 O O . TRP B 1 23 ? -19.203 -28.984 -14.375 1 45.47 23 TRP B O 1
ATOM 1917 N N . PRO B 1 24 ? -17.797 -30.547 -14.086 1 45 24 PRO B N 1
ATOM 1918 C CA . PRO B 1 24 ? -17.297 -29.906 -12.867 1 45 24 PRO B CA 1
ATOM 1919 C C . PRO B 1 24 ? -16.828 -28.469 -13.117 1 45 24 PRO B C 1
ATOM 1921 O O . PRO B 1 24 ? -15.945 -28.234 -13.938 1 45 24 PRO B O 1
ATOM 1924 N N . VAL B 1 25 ? -17.812 -27.562 -13.258 1 47.69 25 VAL B N 1
ATOM 1925 C CA . VAL B 1 25 ? -17.375 -26.172 -13.297 1 47.69 25 VAL B CA 1
ATOM 1926 C C . VAL B 1 25 ? -16.266 -25.953 -12.281 1 47.69 25 VAL B C 1
ATOM 1928 O O . VAL B 1 25 ? -16.469 -26.125 -11.078 1 47.69 25 VAL B O 1
ATOM 1931 N N . PHE B 1 26 ? -14.93 -26.266 -12.68 1 56.88 26 PHE B N 1
ATOM 1932 C CA . PHE B 1 26 ? -13.766 -26.156 -11.797 1 56.88 26 PHE B CA 1
ATOM 1933 C C . PHE B 1 26 ? -13.68 -24.75 -11.203 1 56.88 26 PHE B C 1
ATOM 1935 O O . PHE B 1 26 ? -14.109 -23.781 -11.828 1 56.88 26 PHE B O 1
ATOM 1942 N N . ALA B 1 27 ? -13.625 -24.578 -9.867 1 78.56 27 ALA B N 1
ATOM 1943 C CA . ALA B 1 27 ? -13.445 -23.516 -8.883 1 78.56 27 ALA B CA 1
ATOM 1944 C C . ALA B 1 27 ? -12.266 -22.625 -9.25 1 78.56 27 ALA B C 1
ATOM 1946 O O . ALA B 1 27 ? -11.328 -22.469 -8.469 1 78.56 27 ALA B O 1
ATOM 1947 N N . LEU B 1 28 ? -12.242 -22.219 -10.617 1 90.38 28 LEU B N 1
ATOM 1948 C CA . LEU B 1 28 ? -11.141 -21.344 -11.023 1 90.38 28 LEU B CA 1
ATOM 1949 C C . LEU B 1 28 ? -11.586 -19.891 -11.07 1 90.38 28 LEU B C 1
ATOM 1951 O O . LEU B 1 28 ? -12.672 -19.578 -11.57 1 90.38 28 LEU B O 1
ATOM 1955 N N . PRO B 1 29 ? -10.766 -19.031 -10.461 1 96.19 29 PRO B N 1
ATOM 1956 C CA . PRO B 1 29 ? -11.102 -17.625 -10.625 1 96.19 29 PRO B CA 1
ATOM 1957 C C . PRO B 1 29 ? -11.203 -17.203 -12.094 1 96.19 29 PRO B C 1
ATOM 1959 O O . PRO B 1 29 ? -10.398 -17.641 -12.914 1 96.19 29 PRO B O 1
ATOM 1962 N N . SER B 1 30 ? -12.242 -16.453 -12.406 1 94.31 30 SER B N 1
ATOM 1963 C CA . SER B 1 30 ? -12.398 -15.922 -13.758 1 94.31 30 SER B CA 1
ATOM 1964 C C . SER B 1 30 ? -11.305 -14.914 -14.086 1 94.31 30 SER B C 1
ATOM 1966 O O . SER B 1 30 ? -10.609 -14.43 -13.188 1 94.31 30 SER B O 1
ATOM 1968 N N . GLU B 1 31 ? -11.164 -14.617 -15.375 1 94.31 31 GLU B N 1
ATOM 1969 C CA . GLU B 1 31 ? -10.203 -13.586 -15.781 1 94.31 31 GLU B CA 1
ATOM 1970 C C . GLU B 1 31 ? -10.57 -12.227 -15.195 1 94.31 31 GLU B C 1
ATOM 1972 O O . GLU B 1 31 ? -9.688 -11.43 -14.859 1 94.31 31 GLU B O 1
ATOM 1977 N N . ALA B 1 32 ? -11.891 -12.031 -15.047 1 95.19 32 ALA B N 1
ATOM 1978 C CA . ALA B 1 32 ? -12.352 -10.781 -14.438 1 95.19 32 ALA B CA 1
ATOM 1979 C C . ALA B 1 32 ? -11.938 -10.703 -12.969 1 95.19 32 ALA B C 1
ATOM 1981 O O . ALA B 1 32 ? -11.539 -9.633 -12.492 1 95.19 32 ALA B O 1
ATOM 1982 N N . MET B 1 33 ? -12.016 -11.789 -12.234 1 97.06 33 MET B N 1
ATOM 1983 C CA . MET B 1 33 ? -11.586 -11.852 -10.844 1 97.06 33 MET B CA 1
ATOM 1984 C C . MET B 1 33 ? -10.078 -11.625 -10.727 1 97.06 33 MET B C 1
ATOM 1986 O O . MET B 1 33 ? -9.625 -10.914 -9.828 1 97.06 33 MET B O 1
ATOM 1990 N N . ILE B 1 34 ? -9.344 -12.18 -11.656 1 97.81 34 ILE B N 1
ATOM 1991 C CA . ILE B 1 34 ? -7.895 -12.039 -11.672 1 97.81 34 ILE B CA 1
ATOM 1992 C C . ILE B 1 34 ? -7.52 -10.594 -11.977 1 97.81 34 ILE B C 1
ATOM 1994 O O . ILE B 1 34 ? -6.586 -10.047 -11.391 1 97.81 34 ILE B O 1
ATOM 1998 N N . GLN B 1 35 ? -8.305 -10 -12.867 1 96.69 35 GLN B N 1
ATOM 1999 C CA . GLN B 1 35 ? -8.055 -8.594 -13.164 1 96.69 35 GLN B CA 1
ATOM 2000 C C . GLN B 1 35 ? -8.305 -7.719 -11.938 1 96.69 35 GLN B C 1
ATOM 2002 O O . GLN B 1 35 ? -7.551 -6.773 -11.68 1 96.69 35 GLN B O 1
ATOM 2007 N N . ARG B 1 36 ? -9.344 -7.988 -11.164 1 97.06 36 ARG B N 1
ATOM 2008 C CA . ARG B 1 36 ? -9.609 -7.258 -9.93 1 97.06 36 ARG B CA 1
ATOM 2009 C C . ARG B 1 36 ? -8.477 -7.445 -8.93 1 97.06 36 ARG B C 1
ATOM 2011 O O . ARG B 1 36 ? -8.078 -6.496 -8.25 1 97.06 36 ARG B O 1
ATOM 2018 N N . TYR B 1 37 ? -7.949 -8.625 -8.898 1 98.38 37 TYR B N 1
ATOM 2019 C CA . TYR B 1 37 ? -6.809 -8.875 -8.023 1 98.38 37 TYR B CA 1
ATOM 2020 C C . TYR B 1 37 ? -5.613 -8.016 -8.422 1 98.38 37 TYR B C 1
ATOM 2022 O O . TYR B 1 37 ? -4.961 -7.418 -7.562 1 98.38 37 TYR B O 1
ATOM 2030 N N . ASN B 1 38 ? -5.375 -8.016 -9.711 1 94.81 38 ASN B N 1
ATOM 2031 C CA . ASN B 1 38 ? -4.234 -7.242 -10.195 1 94.81 38 ASN B CA 1
ATOM 2032 C C . ASN B 1 38 ? -4.363 -5.766 -9.828 1 94.81 38 ASN B C 1
ATOM 2034 O O . ASN B 1 38 ? -3.391 -5.141 -9.406 1 94.81 38 ASN B O 1
ATOM 2038 N N . GLN B 1 39 ? -5.559 -5.273 -9.906 1 92.81 39 GLN B N 1
ATOM 2039 C CA . GLN B 1 39 ? -5.809 -3.881 -9.547 1 92.81 39 GLN B CA 1
ATOM 2040 C C . GLN B 1 39 ? -5.66 -3.668 -8.047 1 92.81 39 GLN B C 1
ATOM 2042 O O . GLN B 1 39 ? -5.082 -2.67 -7.605 1 92.81 39 GLN B O 1
ATOM 2047 N N . ALA B 1 40 ? -6.152 -4.57 -7.234 1 95.12 40 ALA B N 1
ATOM 2048 C CA . ALA B 1 40 ? -6.023 -4.504 -5.781 1 95.12 40 ALA B CA 1
ATOM 2049 C C . ALA B 1 40 ? -4.559 -4.562 -5.359 1 95.12 40 ALA B C 1
ATOM 2051 O O . ALA B 1 40 ? -4.121 -3.783 -4.508 1 95.12 40 ALA B O 1
ATOM 2052 N N . ALA B 1 41 ? -3.82 -5.441 -6.031 1 93.5 41 ALA B N 1
ATOM 2053 C CA . ALA B 1 41 ? -2.404 -5.625 -5.727 1 93.5 41 ALA B CA 1
ATOM 2054 C C . ALA B 1 41 ? -1.598 -4.383 -6.09 1 93.5 41 ALA B C 1
ATOM 2056 O O . ALA B 1 41 ? -0.57 -4.098 -5.473 1 93.5 41 ALA B O 1
ATOM 2057 N N . GLN B 1 42 ? -2.146 -3.639 -7.055 1 87.69 42 GLN B N 1
ATOM 2058 C CA . GLN B 1 42 ? -1.452 -2.434 -7.496 1 87.69 42 GLN B CA 1
ATOM 2059 C C . GLN B 1 42 ? -1.851 -1.229 -6.648 1 87.69 42 GLN B C 1
ATOM 2061 O O . GLN B 1 42 ? -1.373 -0.116 -6.883 1 87.69 42 GLN B O 1
ATOM 2066 N N . GLY B 1 43 ? -2.801 -1.427 -5.695 1 87.62 43 GLY B N 1
ATOM 2067 C CA . GLY B 1 43 ? -3.002 -0.357 -4.73 1 87.62 43 GLY B CA 1
ATOM 2068 C C . GLY B 1 43 ? -4.457 0.044 -4.578 1 87.62 43 GLY B C 1
ATOM 2069 O O . GLY B 1 43 ? -4.789 0.902 -3.76 1 87.62 43 GLY B O 1
ATOM 2070 N N . ASP B 1 44 ? -5.301 -0.455 -5.418 1 89.38 44 ASP B N 1
ATOM 2071 C CA . ASP B 1 44 ? -6.719 -0.138 -5.258 1 89.38 44 ASP B CA 1
ATOM 2072 C C . ASP B 1 44 ? -7.316 -0.876 -4.062 1 89.38 44 ASP B C 1
ATOM 2074 O O . ASP B 1 44 ? -7.961 -1.915 -4.227 1 89.38 44 ASP B O 1
ATOM 2078 N N . GLU B 1 45 ? -7.281 -0.34 -2.939 1 89.75 45 GLU B N 1
ATOM 2079 C CA . GLU B 1 45 ? -7.621 -0.991 -1.678 1 89.75 45 GLU B CA 1
ATOM 2080 C C . GLU B 1 45 ? -9.109 -1.304 -1.604 1 89.75 45 GLU B C 1
ATOM 2082 O O . GLU B 1 45 ? -9.523 -2.258 -0.938 1 89.75 45 GLU B O 1
ATOM 2087 N N . LYS B 1 46 ? -9.945 -0.498 -2.301 1 89.12 46 LYS B N 1
ATOM 2088 C CA . LYS B 1 46 ? -11.398 -0.657 -2.229 1 89.12 46 LYS B CA 1
ATOM 2089 C C . LYS B 1 46 ? -11.836 -1.984 -2.842 1 89.12 46 LYS B C 1
ATOM 2091 O O . LYS B 1 46 ? -12.945 -2.453 -2.592 1 89.12 46 LYS B O 1
ATOM 2096 N N . LEU B 1 47 ? -10.922 -2.574 -3.557 1 95 47 LEU B N 1
ATOM 2097 C CA . LEU B 1 47 ? -11.273 -3.807 -4.254 1 95 47 LEU B CA 1
ATOM 2098 C C . LEU B 1 47 ? -10.93 -5.027 -3.406 1 95 47 LEU B C 1
ATOM 2100 O O . LEU B 1 47 ? -11.383 -6.137 -3.699 1 95 47 LEU B O 1
ATOM 2104 N N . VAL B 1 48 ? -10.188 -4.906 -2.357 1 97.12 48 VAL B N 1
ATOM 2105 C CA . VAL B 1 48 ? -9.57 -6.02 -1.648 1 97.12 48 VAL B CA 1
ATOM 2106 C C . VAL B 1 48 ? -10.641 -6.82 -0.91 1 97.12 48 VAL B C 1
ATOM 2108 O O . VAL B 1 48 ? -10.789 -8.023 -1.135 1 97.12 48 VAL B O 1
ATOM 2111 N N . GLU B 1 49 ? -11.484 -6.195 -0.133 1 96.38 49 GLU B N 1
ATOM 2112 C CA . GLU B 1 49 ? -12.438 -6.914 0.702 1 96.38 49 GLU B CA 1
ATOM 2113 C C . GLU B 1 49 ? -13.523 -7.578 -0.144 1 96.38 49 GLU B C 1
ATOM 2115 O O . GLU B 1 49 ? -13.836 -8.758 0.048 1 96.38 49 GLU B O 1
ATOM 2120 N N . PRO B 1 50 ? -14.062 -6.809 -1.146 1 97.62 50 PRO B N 1
ATOM 2121 C CA . PRO B 1 50 ? -15.039 -7.488 -1.995 1 97.62 50 PRO B CA 1
ATOM 2122 C C . PRO B 1 50 ? -14.445 -8.664 -2.762 1 97.62 50 PRO B C 1
ATOM 2124 O O . PRO B 1 50 ? -15.102 -9.695 -2.934 1 97.62 50 PRO B O 1
ATOM 2127 N N . LEU B 1 51 ? -13.234 -8.523 -3.207 1 98.62 51 LEU B N 1
ATOM 2128 C CA . LEU B 1 51 ? -12.57 -9.617 -3.91 1 98.62 51 LEU B CA 1
ATOM 2129 C C . LEU B 1 51 ? -12.375 -10.82 -2.99 1 98.62 51 LEU B C 1
ATOM 2131 O O . LEU B 1 51 ? -12.602 -11.961 -3.398 1 98.62 51 LEU B O 1
ATOM 2135 N N . TYR B 1 52 ? -11.953 -10.578 -1.77 1 98.81 52 TYR B N 1
ATOM 2136 C CA . TYR B 1 52 ? -11.773 -11.664 -0.812 1 98.81 52 TYR B CA 1
ATOM 2137 C C . TYR B 1 52 ? -13.07 -12.438 -0.617 1 98.81 52 TYR B C 1
ATOM 2139 O O . TYR B 1 52 ? -13.07 -13.672 -0.639 1 98.81 52 TYR B O 1
ATOM 2147 N N . ALA B 1 53 ? -14.133 -11.719 -0.464 1 98.44 53 ALA B N 1
ATOM 2148 C CA . ALA B 1 53 ? -15.438 -12.336 -0.272 1 98.44 53 ALA B CA 1
ATOM 2149 C C . ALA B 1 53 ? -15.828 -13.18 -1.483 1 98.44 53 ALA B C 1
ATOM 2151 O O . ALA B 1 53 ? -16.344 -14.289 -1.335 1 98.44 53 ALA B O 1
ATOM 2152 N N . ASP B 1 54 ? -15.602 -12.664 -2.648 1 98.12 54 ASP B N 1
ATOM 2153 C CA . ASP B 1 54 ? -15.93 -13.391 -3.875 1 98.12 54 ASP B CA 1
ATOM 2154 C C . ASP B 1 54 ? -15.102 -14.664 -4 1 98.12 54 ASP B C 1
ATOM 2156 O O . ASP B 1 54 ? -15.617 -15.703 -4.426 1 98.12 54 ASP B O 1
ATOM 2160 N N . LEU B 1 55 ? -13.859 -14.594 -3.645 1 98.38 55 LEU B N 1
ATOM 2161 C CA . LEU B 1 55 ? -12.992 -15.758 -3.729 1 98.38 55 LEU B CA 1
ATOM 2162 C C . LEU B 1 55 ? -13.375 -16.797 -2.684 1 98.38 55 LEU B C 1
ATOM 2164 O O . LEU B 1 55 ? -13.344 -18 -2.957 1 98.38 55 LEU B O 1
ATOM 2168 N N . GLU B 1 56 ? -13.742 -16.328 -1.506 1 98.12 56 GLU B N 1
ATOM 2169 C CA . GLU B 1 56 ? -14.242 -17.25 -0.49 1 98.12 56 GLU B CA 1
ATOM 2170 C C . GLU B 1 56 ? -15.477 -18 -0.982 1 98.12 56 GLU B C 1
ATOM 2172 O O . GLU B 1 56 ? -15.594 -19.203 -0.787 1 98.12 56 GLU B O 1
ATOM 2177 N N . LYS B 1 57 ? -16.328 -17.219 -1.542 1 97.62 57 LYS B N 1
ATOM 2178 C CA . LYS B 1 57 ? -17.562 -17.797 -2.078 1 97.62 57 LYS B CA 1
ATOM 2179 C C . LYS B 1 57 ? -17.25 -18.828 -3.17 1 97.62 57 LYS B C 1
ATOM 2181 O O . LYS B 1 57 ? -17.844 -19.891 -3.223 1 97.62 57 LYS B O 1
ATOM 2186 N N . LEU B 1 58 ? -16.328 -18.484 -4.062 1 97.31 58 LEU B N 1
ATOM 2187 C CA . LEU B 1 58 ? -15.9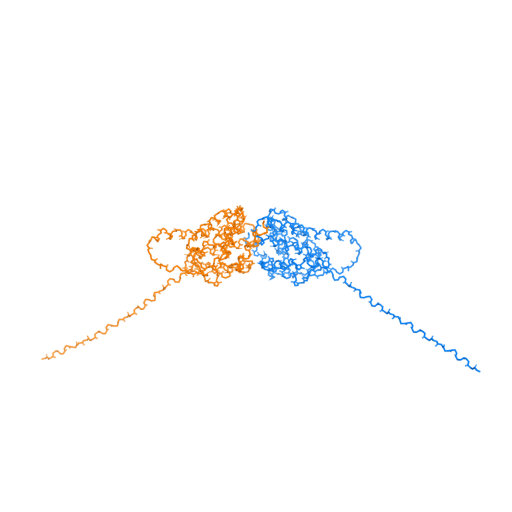14 -19.391 -5.129 1 97.31 58 LEU B CA 1
ATOM 2188 C C . LEU B 1 58 ? -15.422 -20.719 -4.551 1 97.31 58 LEU B C 1
ATOM 2190 O O . LEU B 1 58 ? -15.852 -21.781 -4.996 1 97.31 58 LEU B O 1
ATOM 2194 N N . VAL B 1 59 ? -14.586 -20.672 -3.549 1 96.56 59 VAL B N 1
ATOM 2195 C CA . VAL B 1 59 ? -14 -21.859 -2.941 1 96.56 59 VAL B CA 1
ATOM 2196 C C . VAL B 1 59 ? -15.086 -22.672 -2.244 1 96.56 59 VAL B C 1
ATOM 2198 O O . VAL B 1 59 ? -15.109 -23.906 -2.346 1 96.56 59 VAL B O 1
ATOM 2201 N N . ALA B 1 60 ? -15.977 -21.969 -1.575 1 95.69 60 ALA B N 1
ATOM 2202 C CA . ALA B 1 60 ? -17.047 -22.625 -0.824 1 95.69 60 ALA B CA 1
ATOM 2203 C C . ALA B 1 60 ? -18.016 -23.328 -1.762 1 95.69 60 ALA B C 1
ATOM 2205 O O . ALA B 1 60 ? -18.469 -24.438 -1.48 1 95.69 60 ALA B O 1
ATOM 2206 N N . GLN B 1 61 ? -18.297 -22.75 -2.873 1 94.88 61 GLN B N 1
ATOM 2207 C CA . GLN B 1 61 ? -19.344 -23.234 -3.754 1 94.88 61 GLN B CA 1
ATOM 2208 C C . GLN B 1 61 ? -18.797 -24.219 -4.777 1 94.88 61 GLN B C 1
ATOM 2210 O O . GLN B 1 61 ? -19.469 -25.188 -5.137 1 94.88 61 GLN B O 1
ATOM 2215 N N . GLU B 1 62 ? -17.594 -23.938 -5.195 1 93.88 62 GLU B N 1
ATOM 2216 C CA . GLU B 1 62 ? -17.094 -24.719 -6.324 1 93.88 62 GLU B CA 1
ATOM 2217 C C . GLU B 1 62 ? -15.922 -25.594 -5.902 1 93.88 62 GLU B C 1
ATOM 2219 O O . GLU B 1 62 ? -15.453 -26.438 -6.684 1 93.88 62 GLU B O 1
ATOM 2224 N N . GLY B 1 63 ? -15.484 -25.484 -4.672 1 93.06 63 GLY B N 1
ATOM 2225 C CA . GLY B 1 63 ? -14.352 -26.266 -4.191 1 93.06 63 GLY B CA 1
ATOM 2226 C C . GLY B 1 63 ? -13.031 -25.531 -4.312 1 93.06 63 GLY B C 1
ATOM 2227 O O . GLY B 1 63 ? -12.914 -24.562 -5.066 1 93.06 63 GLY B O 1
ATOM 2228 N N . ALA B 1 64 ? -12.047 -25.984 -3.613 1 94.31 64 ALA B N 1
ATOM 2229 C CA . ALA B 1 64 ? -10.727 -25.359 -3.584 1 94.31 64 ALA B CA 1
ATOM 2230 C C . ALA B 1 64 ? -9.812 -25.938 -4.656 1 94.31 64 ALA B C 1
ATOM 2232 O O . ALA B 1 64 ? -9.773 -27.156 -4.844 1 94.31 64 ALA B O 1
ATOM 2233 N N . THR B 1 65 ? -9.219 -25.109 -5.414 1 94.19 65 THR B N 1
ATOM 2234 C CA . THR B 1 65 ? -8.102 -25.469 -6.281 1 94.19 65 THR B CA 1
ATOM 2235 C C . THR B 1 65 ? -6.828 -24.734 -5.859 1 94.19 65 THR B C 1
ATOM 2237 O O . THR B 1 65 ? -6.883 -23.812 -5.047 1 94.19 65 THR B O 1
ATOM 2240 N N . ALA B 1 66 ? -5.695 -25.156 -6.406 1 95.62 66 ALA B N 1
ATOM 2241 C CA . ALA B 1 66 ? -4.445 -24.453 -6.121 1 95.62 66 ALA B CA 1
ATOM 2242 C C . ALA B 1 66 ? -4.543 -22.984 -6.492 1 95.62 66 ALA B C 1
ATOM 2244 O O . ALA B 1 66 ? -4.18 -22.109 -5.695 1 95.62 66 ALA B O 1
ATOM 2245 N N . LEU B 1 67 ? -5.09 -22.719 -7.656 1 97.25 67 LEU B N 1
ATOM 2246 C CA . LEU B 1 67 ? -5.152 -21.344 -8.148 1 97.25 67 LEU B CA 1
ATOM 2247 C C . LEU B 1 67 ? -6.086 -20.5 -7.285 1 97.25 67 LEU B C 1
ATOM 2249 O O . LEU B 1 67 ? -5.738 -19.391 -6.887 1 97.25 67 LEU B O 1
ATOM 2253 N N . SER B 1 68 ? -7.305 -21.062 -6.973 1 97.81 68 SER B N 1
ATOM 2254 C CA . SER B 1 68 ? -8.242 -20.297 -6.168 1 97.81 68 SER B CA 1
ATOM 2255 C C . SER B 1 68 ? -7.695 -20.031 -4.77 1 97.81 68 SER B C 1
ATOM 2257 O O . SER B 1 68 ? -7.855 -18.938 -4.223 1 97.81 68 SER B O 1
ATOM 2259 N N . LEU B 1 69 ? -6.98 -20.984 -4.176 1 98.38 69 LEU B N 1
ATOM 2260 C CA . LEU B 1 69 ? -6.426 -20.812 -2.842 1 98.38 69 LEU B CA 1
ATOM 2261 C C . LEU B 1 69 ? -5.281 -19.797 -2.859 1 98.38 69 LEU B C 1
ATOM 2263 O O . LEU B 1 69 ? -5.152 -18.984 -1.94 1 98.38 69 LEU B O 1
ATOM 2267 N N . VAL B 1 70 ? -4.48 -19.828 -3.914 1 98.75 70 VAL B N 1
ATOM 2268 C CA . VAL B 1 70 ? -3.365 -18.891 -4.008 1 98.75 70 VAL B CA 1
ATOM 2269 C C . VAL B 1 70 ? -3.895 -17.469 -4.164 1 98.75 70 VAL B C 1
ATOM 2271 O O . VAL B 1 70 ? -3.422 -16.547 -3.492 1 98.75 70 VAL B O 1
ATOM 2274 N N . TYR B 1 71 ? -4.941 -17.297 -4.98 1 98.81 71 TYR B N 1
ATOM 2275 C CA . TYR B 1 71 ? -5.516 -15.969 -5.121 1 98.81 71 TYR B CA 1
ATOM 2276 C C . TYR B 1 71 ? -6.234 -15.547 -3.848 1 98.81 71 TYR B C 1
ATOM 2278 O O . TYR B 1 71 ? -6.195 -14.383 -3.463 1 98.81 71 TYR B O 1
ATOM 2286 N N . LEU B 1 72 ? -6.91 -16.484 -3.168 1 98.88 72 LEU B N 1
ATOM 2287 C CA . LEU B 1 72 ? -7.566 -16.188 -1.899 1 98.88 72 LEU B CA 1
ATOM 2288 C C . LEU B 1 72 ? -6.551 -15.766 -0.845 1 98.88 72 LEU B C 1
ATOM 2290 O O . LEU B 1 72 ? -6.715 -14.734 -0.194 1 98.88 72 LEU B O 1
ATOM 2294 N N . GLY B 1 73 ? -5.5 -16.531 -0.71 1 98.94 73 GLY B N 1
ATOM 2295 C CA . GLY B 1 73 ? -4.453 -16.219 0.247 1 98.94 73 GLY B CA 1
ATOM 2296 C C . GLY B 1 73 ? -3.738 -14.906 -0.062 1 98.94 73 GLY B C 1
ATOM 2297 O O . GLY B 1 73 ? -3.473 -14.109 0.839 1 98.94 73 GLY B O 1
ATOM 2298 N N . SER B 1 74 ? -3.42 -14.664 -1.349 1 98.94 74 SER B N 1
ATOM 2299 C CA . SER B 1 74 ? -2.77 -13.43 -1.76 1 98.94 74 SER B CA 1
ATOM 2300 C C . SER B 1 74 ? -3.646 -12.219 -1.461 1 98.94 74 SER B C 1
ATOM 2302 O O . SER B 1 74 ? -3.152 -11.18 -1.014 1 98.94 74 SER B O 1
ATOM 2304 N N . THR B 1 75 ? -4.938 -12.375 -1.693 1 98.88 75 THR B N 1
ATOM 2305 C CA . THR B 1 75 ? -5.867 -11.297 -1.382 1 98.88 75 THR B CA 1
ATOM 2306 C C . THR B 1 75 ? -5.922 -11.047 0.122 1 98.88 75 THR B C 1
ATOM 2308 O O . THR B 1 75 ? -6 -9.898 0.563 1 98.88 75 THR B O 1
ATOM 2311 N N . ARG B 1 76 ? -5.84 -12.109 0.913 1 98.81 76 ARG B N 1
ATOM 2312 C CA . ARG B 1 76 ? -5.816 -11.969 2.365 1 98.81 76 ARG B CA 1
ATOM 2313 C C . ARG B 1 76 ? -4.57 -11.219 2.824 1 98.81 76 ARG B C 1
ATOM 2315 O O . ARG B 1 76 ? -4.633 -10.414 3.752 1 98.81 76 ARG B O 1
ATOM 2322 N N . THR B 1 77 ? -3.422 -11.469 2.17 1 98.69 77 THR B N 1
ATOM 2323 C CA . THR B 1 77 ? -2.217 -10.727 2.508 1 98.69 77 THR B CA 1
ATOM 2324 C C . THR B 1 77 ? -2.379 -9.25 2.156 1 98.69 77 THR B C 1
ATOM 2326 O O . THR B 1 77 ? -1.809 -8.383 2.82 1 98.69 77 THR B O 1
ATOM 2329 N N . LEU B 1 78 ? -3.213 -8.969 1.085 1 97.62 78 LEU B N 1
ATOM 2330 C CA . LEU B 1 78 ? -3.506 -7.57 0.771 1 97.62 78 LEU B CA 1
ATOM 2331 C C . LEU B 1 78 ? -4.352 -6.934 1.868 1 97.62 78 LEU B C 1
ATOM 2333 O O . LEU B 1 78 ? -4.203 -5.742 2.158 1 97.62 78 LEU B O 1
ATOM 2337 N N . MET B 1 79 ? -5.238 -7.754 2.543 1 97.5 79 MET B N 1
ATOM 2338 C CA . MET B 1 79 ? -5.953 -7.254 3.713 1 97.5 79 MET B CA 1
ATOM 2339 C C . MET B 1 79 ? -4.984 -6.91 4.84 1 97.5 79 MET B C 1
ATOM 2341 O O . MET B 1 79 ? -5.168 -5.918 5.543 1 97.5 79 MET B O 1
ATOM 2345 N N . GLY B 1 80 ? -3.979 -7.727 4.977 1 96.31 80 GLY B N 1
ATOM 2346 C CA . GLY B 1 80 ? -2.922 -7.426 5.93 1 96.31 80 GLY B CA 1
ATOM 2347 C C . GLY B 1 80 ? -2.158 -6.16 5.594 1 96.31 80 GLY B C 1
ATOM 2348 O O . GLY B 1 80 ? -1.901 -5.336 6.473 1 96.31 80 GLY B O 1
ATOM 2349 N N . ARG B 1 81 ? -1.854 -6.031 4.312 1 93.12 81 ARG B N 1
ATOM 2350 C CA . ARG B 1 81 ? -1.177 -4.836 3.822 1 93.12 81 ARG B CA 1
ATOM 2351 C C . ARG B 1 81 ? -1.965 -3.578 4.172 1 93.12 81 ARG B C 1
ATOM 2353 O O . ARG B 1 81 ? -1.386 -2.57 4.586 1 93.12 81 ARG B O 1
ATOM 2360 N N . ASP B 1 82 ? -3.305 -3.689 4.074 1 90.5 82 ASP B N 1
ATOM 2361 C CA . ASP B 1 82 ? -4.176 -2.52 4.145 1 90.5 82 ASP B CA 1
ATOM 2362 C C . ASP B 1 82 ? -4.637 -2.262 5.574 1 90.5 82 ASP B C 1
ATOM 2364 O O . ASP B 1 82 ? -5.172 -1.193 5.879 1 90.5 82 ASP B O 1
ATOM 2368 N N . ALA B 1 83 ? -4.41 -3.268 6.52 1 90.31 83 ALA B N 1
ATOM 2369 C CA . ALA B 1 83 ? -4.891 -3.121 7.891 1 90.31 83 ALA B CA 1
ATOM 2370 C C . ALA B 1 83 ? -4.133 -2.018 8.625 1 90.31 83 ALA B C 1
ATOM 2372 O O . ALA B 1 83 ? -2.918 -1.875 8.461 1 90.31 83 ALA B O 1
ATOM 2373 N N . PHE B 1 84 ? -4.852 -1.346 9.461 1 81.25 84 PHE B N 1
ATOM 2374 C CA . PHE B 1 84 ? -4.258 -0.225 10.18 1 81.25 84 PHE B CA 1
ATOM 2375 C C . PHE B 1 84 ? -3.639 -0.69 11.492 1 81.25 84 PHE B C 1
ATOM 2377 O O . PHE B 1 84 ? -2.688 -0.081 11.984 1 81.25 84 PHE B O 1
ATOM 2384 N N . LEU B 1 85 ? -4.258 -1.736 12.031 1 86.06 85 LEU B N 1
ATOM 2385 C CA . LEU B 1 85 ? -3.785 -2.238 13.32 1 86.06 85 LEU B CA 1
ATOM 2386 C C . LEU B 1 85 ? -2.729 -3.32 13.125 1 86.06 85 LEU B C 1
ATOM 2388 O O . LEU B 1 85 ? -2.924 -4.254 12.336 1 86.06 85 LEU B O 1
ATOM 2392 N N . PRO B 1 86 ? -1.629 -3.277 13.961 1 87.62 86 PRO B N 1
ATOM 2393 C CA . PRO B 1 86 ? -0.514 -4.203 13.758 1 87.62 86 PRO B CA 1
ATOM 2394 C C . PRO B 1 86 ? -0.923 -5.664 13.93 1 87.62 86 PRO B C 1
ATOM 2396 O O . PRO B 1 86 ? -0.485 -6.527 13.164 1 87.62 86 PRO B O 1
ATOM 2399 N N . TRP B 1 87 ? -1.727 -5.992 14.922 1 89.56 87 TRP B N 1
ATOM 2400 C CA . TRP B 1 87 ? -2.098 -7.383 15.164 1 89.56 87 TRP B CA 1
ATOM 2401 C C . TRP B 1 87 ? -3.023 -7.898 14.062 1 89.56 87 TRP B C 1
ATOM 2403 O O . TRP B 1 87 ? -3.035 -9.094 13.766 1 89.56 87 TRP B O 1
ATOM 2413 N N . LYS B 1 88 ? -3.898 -7.02 13.484 1 92.44 88 LYS B N 1
ATOM 2414 C CA . LYS B 1 88 ? -4.715 -7.41 12.336 1 92.44 88 LYS B CA 1
ATOM 2415 C C . LYS B 1 88 ? -3.85 -7.648 11.102 1 92.44 88 LYS B C 1
ATOM 2417 O O . LYS B 1 88 ? -4.082 -8.594 10.352 1 92.44 88 LYS B O 1
ATOM 2422 N N . LYS B 1 89 ? -2.857 -6.75 10.906 1 94.56 89 LYS B N 1
ATOM 2423 C CA . LYS B 1 89 ? -1.905 -6.926 9.812 1 94.56 89 LYS B CA 1
ATOM 2424 C C . LYS B 1 89 ? -1.231 -8.297 9.883 1 94.56 89 LYS B C 1
ATOM 2426 O O . LYS B 1 89 ? -1.182 -9.023 8.891 1 94.56 89 LYS B O 1
ATOM 2431 N N . MET B 1 90 ? -0.759 -8.68 11.078 1 95.94 90 MET B N 1
ATOM 2432 C CA . MET B 1 90 ? -0.075 -9.953 11.297 1 95.94 90 MET B CA 1
ATOM 2433 C C . MET B 1 90 ? -1.02 -11.125 11.062 1 95.94 90 MET B C 1
ATOM 2435 O O . MET B 1 90 ? -0.68 -12.062 10.336 1 95.94 90 MET B O 1
ATOM 2439 N N . ARG B 1 91 ? -2.178 -11.008 11.617 1 97.56 91 ARG B N 1
ATOM 2440 C CA . ARG B 1 91 ? -3.141 -12.102 11.508 1 97.56 91 ARG B CA 1
ATOM 2441 C C . ARG B 1 91 ? -3.537 -12.344 10.055 1 97.56 91 ARG B C 1
ATOM 2443 O O . ARG B 1 91 ? -3.467 -13.469 9.57 1 97.56 91 ARG B O 1
ATOM 2450 N N . TYR B 1 92 ? -3.963 -11.297 9.344 1 98.56 92 TYR B N 1
ATOM 2451 C CA . TYR B 1 92 ? -4.406 -11.43 7.957 1 98.56 92 TYR B CA 1
ATOM 2452 C C . TYR B 1 92 ? -3.283 -11.953 7.07 1 98.56 92 TYR B C 1
ATOM 2454 O O . TYR B 1 92 ? -3.504 -12.836 6.234 1 98.56 92 TYR B O 1
ATOM 2462 N N . SER B 1 93 ? -2.072 -11.398 7.277 1 98.5 93 SER B N 1
ATOM 2463 C CA . SER B 1 93 ? -0.932 -11.82 6.473 1 98.5 93 SER B CA 1
ATOM 2464 C C . SER B 1 93 ? -0.592 -13.281 6.715 1 98.5 93 SER B C 1
ATOM 2466 O O . SER B 1 93 ? -0.393 -14.047 5.77 1 98.5 93 SER B O 1
ATOM 2468 N N . GLU B 1 94 ? -0.615 -13.711 7.953 1 98.56 94 GLU B N 1
ATOM 2469 C CA . GLU B 1 94 ? -0.295 -15.094 8.289 1 98.56 94 GLU B CA 1
ATOM 2470 C C . GLU B 1 94 ? -1.359 -16.047 7.754 1 98.56 94 GLU B C 1
ATOM 2472 O O . GLU B 1 94 ? -1.036 -17.125 7.23 1 98.56 94 GLU B O 1
ATOM 2477 N N . GLU B 1 95 ? -2.58 -15.648 7.898 1 98.81 95 GLU B N 1
ATOM 2478 C CA . GLU B 1 95 ? -3.666 -16.453 7.352 1 98.81 95 GLU B CA 1
ATOM 2479 C C . GLU B 1 95 ? -3.547 -16.578 5.836 1 98.81 95 GLU B C 1
ATOM 2481 O O . GLU B 1 95 ? -3.754 -17.672 5.281 1 98.81 95 GLU B O 1
ATOM 2486 N N . GLY B 1 96 ? -3.246 -15.43 5.219 1 98.94 96 GLY B N 1
ATOM 2487 C CA . GLY B 1 96 ? -3.066 -15.453 3.773 1 98.94 96 GLY B CA 1
ATOM 2488 C C . GLY B 1 96 ? -1.93 -16.344 3.326 1 98.94 96 GLY B C 1
ATOM 2489 O O . GLY B 1 96 ? -2.096 -17.172 2.416 1 98.94 96 GLY B O 1
ATOM 2490 N N . LEU B 1 97 ? -0.768 -16.234 3.986 1 98.88 97 LEU B N 1
ATOM 2491 C CA . LEU B 1 97 ? 0.408 -17.031 3.641 1 98.88 97 LEU B CA 1
ATOM 2492 C C . LEU B 1 97 ? 0.145 -18.516 3.855 1 98.88 97 LEU B C 1
ATOM 2494 O O . LEU B 1 97 ? 0.554 -19.344 3.041 1 98.88 97 LEU B O 1
ATOM 2498 N N . ALA B 1 98 ? -0.62 -18.844 4.918 1 98.81 98 ALA B N 1
ATOM 2499 C CA . ALA B 1 98 ? -0.993 -20.234 5.176 1 98.81 98 ALA B CA 1
ATOM 2500 C C . ALA B 1 98 ? -1.909 -20.766 4.078 1 98.81 98 ALA B C 1
ATOM 2502 O O . ALA B 1 98 ? -1.786 -21.922 3.666 1 98.81 98 ALA B O 1
ATOM 2503 N N . THR B 1 99 ? -2.795 -19.969 3.637 1 98.88 99 THR B N 1
ATOM 2504 C CA . THR B 1 99 ? -3.727 -20.359 2.584 1 98.88 99 THR B CA 1
ATOM 2505 C C . THR B 1 99 ? -2.986 -20.594 1.271 1 98.88 99 THR B C 1
ATOM 2507 O O . THR B 1 99 ? -3.291 -21.547 0.546 1 98.88 99 THR B O 1
ATOM 2510 N N . ILE B 1 100 ? -2.014 -19.781 0.941 1 98.88 100 ILE B N 1
ATOM 2511 C CA . ILE B 1 100 ? -1.19 -19.969 -0.246 1 98.88 100 ILE B CA 1
ATOM 2512 C C . ILE B 1 100 ? -0.443 -21.297 -0.142 1 98.88 100 ILE B C 1
ATOM 2514 O O . ILE B 1 100 ? -0.396 -22.078 -1.104 1 98.88 100 ILE B O 1
ATOM 2518 N N . GLU B 1 101 ? 0.109 -21.578 1.045 1 98.5 101 GLU B N 1
ATOM 2519 C CA . GLU B 1 101 ? 0.831 -22.828 1.26 1 98.5 101 GLU B CA 1
ATOM 2520 C C . GLU B 1 101 ? -0.069 -24.031 1.005 1 98.5 101 GLU B C 1
ATOM 2522 O O . GLU B 1 101 ? 0.36 -25.016 0.397 1 98.5 101 GLU B O 1
ATOM 2527 N N . LYS B 1 102 ? -1.268 -23.906 1.497 1 97.94 102 LYS B N 1
ATOM 2528 C CA . LYS B 1 102 ? -2.234 -24.969 1.237 1 97.94 102 LYS B CA 1
ATOM 2529 C C . LYS B 1 102 ? -2.459 -25.156 -0.261 1 97.94 102 LYS B C 1
ATOM 2531 O O . LYS B 1 102 ? -2.527 -26.281 -0.75 1 97.94 102 LYS B O 1
ATOM 2536 N N . GLY B 1 103 ? -2.611 -24.062 -0.957 1 97.44 103 GLY B N 1
ATOM 2537 C CA . GLY B 1 103 ? -2.77 -24.141 -2.4 1 97.44 103 GLY B CA 1
ATOM 2538 C C . GLY B 1 103 ? -1.593 -24.797 -3.098 1 97.44 103 GLY B C 1
ATOM 2539 O O . GLY B 1 103 ? -1.775 -25.656 -3.951 1 97.44 103 GLY B O 1
ATOM 2540 N N . LEU B 1 104 ? -0.385 -24.438 -2.732 1 97.31 104 LEU B N 1
ATOM 2541 C CA . LEU B 1 104 ? 0.819 -25 -3.338 1 97.31 104 LEU B CA 1
ATOM 2542 C C . LEU B 1 104 ? 0.952 -26.469 -3.012 1 97.31 104 LEU B C 1
ATOM 2544 O O . LEU B 1 104 ? 1.447 -27.25 -3.828 1 97.31 104 LEU B O 1
ATOM 2548 N N . SER B 1 105 ? 0.499 -26.859 -1.842 1 95.75 105 SER B N 1
ATOM 2549 C CA . SER B 1 105 ? 0.55 -28.266 -1.442 1 95.75 105 SER B CA 1
ATOM 2550 C C . SER B 1 105 ? -0.358 -29.125 -2.316 1 95.75 105 SER B C 1
ATOM 2552 O O . SER B 1 105 ? -0.067 -30.297 -2.561 1 95.75 105 SER B O 1
ATOM 2554 N N . LEU B 1 106 ? -1.433 -28.516 -2.795 1 92.06 106 LEU B N 1
ATOM 2555 C CA . LEU B 1 106 ? -2.34 -29.234 -3.684 1 92.06 106 LEU B CA 1
ATOM 2556 C C . LEU B 1 106 ? -1.667 -29.531 -5.02 1 92.06 106 LEU B C 1
ATOM 2558 O O . LEU B 1 106 ? -1.964 -30.547 -5.656 1 92.06 106 LEU B O 1
ATOM 2562 N N . LEU B 1 107 ? -0.804 -28.656 -5.453 1 90 107 LEU B N 1
ATOM 2563 C CA . LEU B 1 107 ? -0.07 -28.859 -6.695 1 90 107 LEU B CA 1
ATOM 2564 C C . LEU B 1 107 ? 0.909 -30.016 -6.559 1 90 107 LEU B C 1
ATOM 2566 O O . LEU B 1 107 ? 1.06 -30.828 -7.484 1 90 107 LEU B O 1
ATOM 2570 N N . SER B 1 108 ? 1.565 -30.109 -5.457 1 82 108 SER B N 1
ATOM 2571 C CA . SER B 1 108 ? 2.562 -31.141 -5.223 1 82 108 SER B CA 1
ATOM 2572 C C . SER B 1 108 ? 1.913 -32.531 -5.117 1 82 108 SER B C 1
ATOM 2574 O O . SER B 1 108 ? 2.494 -33.531 -5.539 1 82 108 SER B O 1
ATOM 2576 N N . SER B 1 109 ? 0.771 -32.562 -4.566 1 73.06 109 SER B N 1
ATOM 2577 C CA . SER B 1 109 ? 0.065 -33.812 -4.391 1 73.06 109 SER B CA 1
ATOM 2578 C C . SER B 1 109 ? -0.452 -34.344 -5.727 1 73.06 109 SER B C 1
ATOM 2580 O O . SER B 1 109 ? -0.509 -35.562 -5.934 1 73.06 109 SER B O 1
ATOM 2582 N N . GLN B 1 110 ? -0.811 -33.438 -6.531 1 60.88 110 GLN B N 1
ATOM 2583 C CA . GLN B 1 110 ? -1.329 -33.812 -7.836 1 60.88 110 GLN B CA 1
ATOM 2584 C C . GLN B 1 110 ? -0.222 -34.406 -8.719 1 60.88 110 GLN B C 1
ATOM 2586 O O . GLN B 1 110 ? -0.46 -35.312 -9.508 1 60.88 110 GLN B O 1
ATOM 2591 N N . VAL B 1 111 ? 1.005 -33.875 -8.609 1 56.28 111 VAL B N 1
ATOM 2592 C CA . VAL B 1 111 ? 2.129 -34.375 -9.383 1 56.28 111 VAL B CA 1
ATOM 2593 C C . VAL B 1 111 ? 2.41 -35.844 -8.984 1 56.28 111 VAL B C 1
ATOM 2595 O O . VAL B 1 111 ? 2.688 -36.688 -9.844 1 56.28 111 VAL B O 1
ATOM 2598 N N . THR B 1 112 ? 2.318 -36.156 -7.668 1 49.06 112 THR B N 1
ATOM 2599 C CA . THR B 1 112 ? 2.609 -37.531 -7.219 1 49.06 112 THR B CA 1
ATOM 2600 C C . THR B 1 112 ? 1.523 -38.5 -7.684 1 49.06 112 THR B C 1
ATOM 2602 O O . THR B 1 112 ? 1.803 -39.656 -7.973 1 49.06 112 THR B O 1
ATOM 2605 N N . GLN B 1 113 ? 0.312 -37.969 -7.57 1 48.97 113 GLN B N 1
ATOM 2606 C CA . GLN B 1 113 ? -0.768 -38.875 -7.902 1 48.97 113 GLN B CA 1
ATOM 2607 C C . GLN B 1 113 ? -0.89 -39.062 -9.414 1 48.97 113 GLN B C 1
ATOM 2609 O O . GLN B 1 113 ? -1.4 -40.094 -9.875 1 48.97 113 GLN B O 1
ATOM 2614 N N . SER B 1 114 ? -0.719 -38 -10.172 1 47.06 114 SER B N 1
ATOM 2615 C CA . SER B 1 114 ? -1.02 -38.156 -11.594 1 47.06 114 SER B CA 1
ATOM 2616 C C . SER B 1 114 ? 0.12 -38.844 -12.336 1 47.06 114 SER B C 1
ATOM 2618 O O . SER B 1 114 ? 1.03 -38.188 -12.844 1 47.06 114 SER B O 1
ATOM 2620 N N . SER B 1 115 ? 0.839 -39.812 -11.859 1 39.62 115 SER B N 1
ATOM 2621 C CA . SER B 1 115 ? 1.56 -40.625 -12.812 1 39.62 115 SER B CA 1
ATOM 2622 C C . SER B 1 115 ? 0.766 -40.812 -14.109 1 39.62 115 SER B C 1
ATOM 2624 O O . SER B 1 115 ? 1.25 -41.406 -15.062 1 39.62 115 SER B O 1
ATOM 2626 N N . GLU B 1 116 ? -0.591 -41.188 -14.031 1 37.81 116 GLU B N 1
ATOM 2627 C CA . GLU B 1 116 ? -1.347 -41.594 -15.211 1 37.81 116 GLU B CA 1
ATOM 2628 C C . GLU B 1 116 ? -1.46 -40.438 -16.203 1 37.81 116 GLU B C 1
ATOM 2630 O O . GLU B 1 116 ? -1.471 -39.281 -15.812 1 37.81 116 GLU B O 1
ATOM 2635 N N . HIS B 1 117 ? -1.195 -40.625 -17.641 1 38.19 117 HIS B N 1
ATOM 2636 C CA . HIS B 1 117 ? -1.146 -40 -18.953 1 38.19 117 HIS B CA 1
ATOM 2637 C C . HIS B 1 117 ? -2.264 -38.969 -19.094 1 38.19 117 HIS B C 1
ATOM 2639 O O . HIS B 1 117 ? -2.625 -38.594 -20.219 1 38.19 117 HIS B O 1
ATOM 2645 N N . THR B 1 118 ? -3.328 -39.031 -18.281 1 39.12 118 THR B N 1
ATOM 2646 C CA . THR B 1 118 ? -4.477 -38.344 -18.859 1 39.12 118 THR B CA 1
ATOM 2647 C C . THR B 1 118 ? -4.109 -36.906 -19.234 1 39.12 118 THR B C 1
ATOM 2649 O O . THR B 1 118 ? -3.523 -36.188 -18.438 1 39.12 118 THR B O 1
ATOM 2652 N N . ALA B 1 119 ? -3.859 -36.656 -20.484 1 39.56 119 ALA B N 1
ATOM 2653 C CA . ALA B 1 119 ? -3.75 -35.438 -21.281 1 39.56 119 ALA B CA 1
ATOM 2654 C C . ALA B 1 119 ? -4.527 -34.281 -20.625 1 39.56 119 ALA B C 1
ATOM 2656 O O . ALA B 1 119 ? -5.664 -34 -21.016 1 39.56 119 ALA B O 1
ATOM 2657 N N . SER B 1 120 ? -4.98 -34.344 -19.391 1 41.44 120 SER B N 1
ATOM 2658 C CA . SER B 1 120 ? -5.922 -33.344 -18.906 1 41.44 120 SER B CA 1
ATOM 2659 C C . SER B 1 120 ? -5.52 -31.953 -19.344 1 41.44 120 SER B C 1
ATOM 2661 O O . SER B 1 120 ? -4.352 -31.562 -19.234 1 41.44 120 SER B O 1
ATOM 2663 N N . SER B 1 121 ? -6.164 -31.531 -20.406 1 49.25 121 SER B N 1
ATOM 2664 C CA . SER B 1 121 ? -6.156 -30.172 -20.922 1 49.25 121 SER B CA 1
ATOM 2665 C C . SER B 1 121 ? -5.801 -29.172 -19.844 1 49.25 121 SER B C 1
ATOM 2667 O O . SER B 1 121 ? -6.508 -29.047 -18.828 1 49.25 121 SER B O 1
ATOM 2669 N N . GLU B 1 122 ? -4.551 -29.016 -19.688 1 69.94 122 GLU B N 1
ATOM 2670 C CA . GLU B 1 122 ? -4.059 -28.078 -18.688 1 69.94 122 GLU B CA 1
ATOM 2671 C C . GLU B 1 122 ? -4.828 -26.766 -18.734 1 69.94 122 GLU B C 1
ATOM 2673 O O . GLU B 1 122 ? -4.914 -26.141 -19.797 1 69.94 122 GLU B O 1
ATOM 2678 N N . GLU B 1 123 ? -5.828 -26.625 -17.906 1 86.12 123 GLU B N 1
ATOM 2679 C CA . GLU B 1 123 ? -6.613 -25.391 -17.812 1 86.12 123 GLU B CA 1
ATOM 2680 C C . GLU B 1 123 ? -5.715 -24.156 -17.906 1 86.12 123 GLU B C 1
ATOM 2682 O O . GLU B 1 123 ? -4.625 -24.141 -17.328 1 86.12 123 GLU B O 1
ATOM 2687 N N . ILE B 1 124 ? -6.121 -23.312 -18.891 1 92.75 124 ILE B N 1
ATOM 2688 C CA . ILE B 1 124 ? -5.359 -22.094 -19.125 1 92.75 124 ILE B CA 1
ATOM 2689 C C . ILE B 1 124 ? -6.121 -20.891 -18.578 1 92.75 124 ILE B C 1
ATOM 2691 O O . ILE B 1 124 ? -7.34 -20.797 -18.734 1 92.75 124 ILE B O 1
ATOM 2695 N N . ARG B 1 125 ? -5.449 -20.062 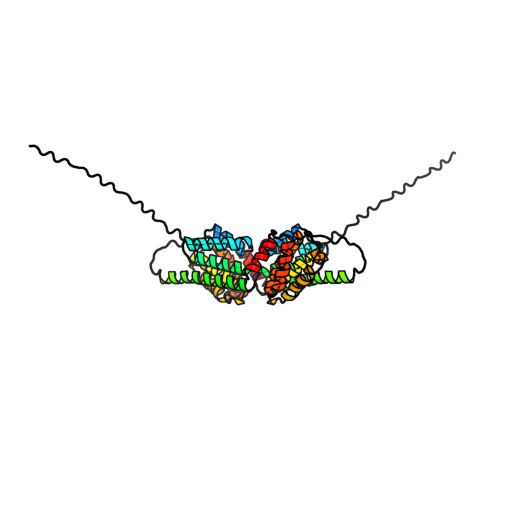-17.859 1 93.69 125 ARG B N 1
ATOM 2696 C CA . ARG B 1 125 ? -5.945 -18.766 -17.375 1 93.69 125 ARG B CA 1
ATOM 2697 C C . ARG B 1 125 ? -4.922 -17.656 -17.625 1 93.69 125 ARG B C 1
ATOM 2699 O O . ARG B 1 125 ? -3.734 -17.828 -17.344 1 93.69 125 ARG B O 1
ATOM 2706 N N . ASN B 1 126 ? -5.398 -16.609 -18.266 1 94.5 126 ASN B N 1
ATOM 2707 C CA . ASN B 1 126 ? -4.527 -15.484 -18.578 1 94.5 126 ASN B CA 1
ATOM 2708 C C . ASN B 1 126 ? -3.312 -15.93 -19.391 1 94.5 126 ASN B C 1
ATOM 2710 O O . ASN B 1 126 ? -2.195 -15.469 -19.141 1 94.5 126 ASN B O 1
ATOM 2714 N N . GLY B 1 127 ? -3.562 -16.938 -20.234 1 94.94 127 GLY B N 1
ATOM 2715 C CA . GLY B 1 127 ? -2.566 -17.359 -21.203 1 94.94 127 GLY B CA 1
ATOM 2716 C C . GLY B 1 127 ? -1.562 -18.344 -20.641 1 94.94 127 GLY B C 1
ATOM 2717 O O . GLY B 1 127 ? -0.63 -18.75 -21.328 1 94.94 127 GLY B O 1
ATOM 2718 N N . LEU B 1 128 ? -1.78 -18.828 -19.422 1 96.5 128 LEU B N 1
ATOM 2719 C CA . LEU B 1 128 ? -0.843 -19.719 -18.75 1 96.5 128 LEU B CA 1
ATOM 2720 C C . LEU B 1 128 ? -1.564 -20.953 -18.188 1 96.5 128 LEU B C 1
ATOM 2722 O O . LEU B 1 128 ? -2.715 -20.844 -17.766 1 96.5 128 LEU B O 1
ATOM 2726 N N . PRO B 1 129 ? -0.875 -22.094 -18.203 1 94.75 129 PRO B N 1
ATOM 2727 C CA . PRO B 1 129 ? -1.419 -23.188 -17.391 1 94.75 129 PRO B CA 1
ATOM 2728 C C . PRO B 1 129 ? -1.686 -22.781 -15.953 1 94.75 129 PRO B C 1
ATOM 2730 O O . PRO B 1 129 ? -0.875 -22.078 -15.344 1 94.75 129 PRO B O 1
ATOM 2733 N N . VAL B 1 130 ? -2.773 -23.203 -15.422 1 95.31 130 VAL B N 1
ATOM 2734 C CA . VAL B 1 130 ? -3.254 -22.75 -14.125 1 95.31 130 VAL B CA 1
ATOM 2735 C C . VAL B 1 130 ? -2.223 -23.078 -13.047 1 95.31 130 VAL B C 1
ATOM 2737 O O . VAL B 1 130 ? -2.057 -22.312 -12.094 1 95.31 130 VAL B O 1
ATOM 2740 N N . GLN B 1 131 ? -1.526 -24.125 -13.18 1 94.75 131 GLN B N 1
ATOM 2741 C CA . GLN B 1 131 ? -0.523 -24.5 -12.188 1 94.75 131 GLN B CA 1
ATOM 2742 C C . GLN B 1 131 ? 0.645 -23.516 -12.188 1 94.75 131 GLN B C 1
ATOM 2744 O O . GLN B 1 131 ? 1.133 -23.125 -11.133 1 94.75 131 GLN B O 1
ATOM 2749 N N . MET B 1 132 ? 1.072 -23.094 -13.359 1 97.12 132 MET B N 1
ATOM 2750 C CA . MET B 1 132 ? 2.17 -22.141 -13.469 1 97.12 132 MET B CA 1
ATOM 2751 C C . MET B 1 132 ? 1.75 -20.766 -12.953 1 97.12 132 MET B C 1
ATOM 2753 O O . MET B 1 132 ? 2.529 -20.078 -12.289 1 97.12 132 MET B O 1
ATOM 2757 N N . LEU B 1 133 ? 0.526 -20.422 -13.266 1 98.06 133 LEU B N 1
ATOM 2758 C CA . LEU B 1 133 ? 0.003 -19.156 -12.781 1 98.06 133 LEU B CA 1
ATOM 2759 C C . LEU B 1 133 ? -0.076 -19.141 -11.258 1 98.06 133 LEU B C 1
ATOM 2761 O O . LEU B 1 133 ? 0.305 -18.156 -10.617 1 98.06 133 LEU B O 1
ATOM 2765 N N . ALA B 1 134 ? -0.51 -20.203 -10.672 1 97.88 134 ALA B N 1
ATOM 2766 C CA . ALA B 1 134 ? -0.585 -20.312 -9.219 1 97.88 134 ALA B CA 1
ATOM 2767 C C . ALA B 1 134 ? 0.796 -20.172 -8.586 1 97.88 134 ALA B C 1
ATOM 2769 O O . ALA B 1 134 ? 0.966 -19.438 -7.609 1 97.88 134 ALA B O 1
ATOM 2770 N N . MET B 1 135 ? 1.76 -20.828 -9.141 1 98.5 135 MET B N 1
ATOM 2771 C CA . MET B 1 135 ? 3.119 -20.75 -8.617 1 98.5 135 MET B CA 1
ATOM 2772 C C . MET B 1 135 ? 3.682 -19.344 -8.75 1 98.5 135 MET B C 1
ATOM 2774 O O . MET B 1 135 ? 4.34 -18.844 -7.836 1 98.5 135 MET B O 1
ATOM 2778 N N . ALA B 1 136 ? 3.375 -18.719 -9.906 1 98.75 136 ALA B N 1
ATOM 2779 C CA . ALA B 1 136 ? 3.873 -17.375 -10.148 1 98.75 136 ALA B CA 1
ATOM 2780 C C . ALA B 1 136 ? 3.273 -16.375 -9.156 1 98.75 136 ALA B C 1
ATOM 2782 O O . ALA B 1 136 ? 3.986 -15.539 -8.594 1 98.75 136 ALA B O 1
ATOM 2783 N N . VAL B 1 137 ? 1.978 -16.484 -8.914 1 98.81 137 VAL B N 1
ATOM 2784 C CA . VAL B 1 137 ? 1.298 -15.57 -7.996 1 98.81 137 VAL B CA 1
ATOM 2785 C C . VAL B 1 137 ? 1.772 -15.828 -6.566 1 98.81 137 VAL B C 1
ATOM 2787 O O . VAL B 1 137 ? 1.975 -14.883 -5.797 1 98.81 137 VAL B O 1
ATOM 2790 N N . ALA B 1 138 ? 1.992 -17.094 -6.203 1 98.88 138 ALA B N 1
ATOM 2791 C CA . ALA B 1 138 ? 2.545 -17.406 -4.887 1 98.88 138 ALA B CA 1
ATOM 2792 C C . ALA B 1 138 ? 3.932 -16.797 -4.711 1 98.88 138 ALA B C 1
ATOM 2794 O O . ALA B 1 138 ? 4.207 -16.141 -3.701 1 98.88 138 ALA B O 1
ATOM 2795 N N . ALA B 1 139 ? 4.797 -16.938 -5.715 1 98.88 139 ALA B N 1
ATOM 2796 C CA . ALA B 1 139 ? 6.145 -16.391 -5.668 1 98.88 139 ALA B CA 1
ATOM 2797 C C . ALA B 1 139 ? 6.105 -14.867 -5.512 1 98.88 139 ALA B C 1
ATOM 2799 O O . ALA B 1 139 ? 6.824 -14.305 -4.684 1 98.88 139 ALA B O 1
ATOM 2800 N N . ALA B 1 140 ? 5.184 -14.281 -6.285 1 98.44 140 ALA B N 1
ATOM 2801 C CA . ALA B 1 140 ? 5.047 -12.828 -6.238 1 98.44 140 ALA B CA 1
ATOM 2802 C C . ALA B 1 140 ? 4.609 -12.367 -4.852 1 98.44 140 ALA B C 1
ATOM 2804 O O . ALA B 1 140 ? 5.152 -11.391 -4.316 1 98.44 140 ALA B O 1
ATOM 2805 N N . THR B 1 141 ? 3.676 -13.062 -4.273 1 98.62 141 THR B N 1
ATOM 2806 C CA . THR B 1 141 ? 3.188 -12.703 -2.947 1 98.62 141 THR B CA 1
ATOM 2807 C C . THR B 1 141 ? 4.27 -12.914 -1.895 1 98.62 141 THR B C 1
ATOM 2809 O O . THR B 1 141 ? 4.562 -12.016 -1.103 1 98.62 141 THR B O 1
ATOM 2812 N N . TYR B 1 142 ? 4.953 -14.102 -1.911 1 98.62 142 TYR B N 1
ATOM 2813 C CA . TYR B 1 142 ? 5.98 -14.43 -0.931 1 98.62 142 TYR B CA 1
ATOM 2814 C C . TYR B 1 142 ? 7.113 -13.414 -0.959 1 98.62 142 TYR B C 1
ATOM 2816 O O . TYR B 1 142 ? 7.543 -12.922 0.089 1 98.62 142 TYR B O 1
ATOM 2824 N N . THR B 1 143 ? 7.508 -12.984 -2.125 1 97.62 143 THR B N 1
ATOM 2825 C CA . THR B 1 143 ? 8.672 -12.117 -2.23 1 97.62 143 THR B CA 1
ATOM 2826 C C . THR B 1 143 ? 8.289 -10.664 -1.96 1 97.62 143 THR B C 1
ATOM 2828 O O . THR B 1 143 ? 9.148 -9.828 -1.683 1 97.62 143 THR B O 1
ATOM 2831 N N . ALA B 1 144 ? 6.992 -10.375 -2.035 1 94.69 144 ALA B N 1
ATOM 2832 C CA . ALA B 1 144 ? 6.527 -9.016 -1.756 1 94.69 144 ALA B CA 1
ATOM 2833 C C . ALA B 1 144 ? 6.301 -8.812 -0.261 1 94.69 144 ALA B C 1
ATOM 2835 O O . ALA B 1 144 ? 6.168 -7.68 0.204 1 94.69 144 ALA B O 1
ATOM 2836 N N . MET B 1 145 ? 6.258 -9.867 0.551 1 95.69 145 MET B N 1
ATOM 2837 C CA . MET B 1 145 ? 5.988 -9.758 1.981 1 95.69 145 MET B CA 1
ATOM 2838 C C . MET B 1 145 ? 7.188 -9.18 2.721 1 95.69 145 MET B C 1
ATOM 2840 O O . MET B 1 145 ? 8.336 -9.445 2.359 1 95.69 145 MET B O 1
ATOM 2844 N N . PRO B 1 146 ? 6.918 -8.406 3.799 1 90.88 146 PRO B N 1
ATOM 2845 C CA . PRO B 1 146 ? 8.016 -8.008 4.68 1 90.88 146 PRO B CA 1
ATOM 2846 C C . PRO B 1 146 ? 8.828 -9.195 5.188 1 90.88 146 PRO B C 1
ATOM 2848 O O . PRO B 1 146 ? 8.281 -10.289 5.375 1 90.88 146 PRO B O 1
ATOM 2851 N N . ASP B 1 147 ? 10.164 -8.891 5.543 1 91.69 147 ASP B N 1
ATOM 2852 C CA . ASP B 1 147 ? 11.117 -9.938 5.91 1 91.69 147 ASP B CA 1
ATOM 2853 C C . ASP B 1 147 ? 10.672 -10.664 7.18 1 91.69 147 ASP B C 1
ATOM 2855 O O . ASP B 1 147 ? 10.953 -11.852 7.352 1 91.69 147 ASP B O 1
ATOM 2859 N N . MET B 1 148 ? 9.93 -9.93 7.957 1 91.12 148 MET B N 1
ATOM 2860 C CA . MET B 1 148 ? 9.547 -10.508 9.242 1 91.12 148 MET B CA 1
ATOM 2861 C C . MET B 1 148 ? 8.617 -11.703 9.047 1 91.12 148 MET B C 1
ATOM 2863 O O . MET B 1 148 ? 8.453 -12.516 9.953 1 91.12 148 MET B O 1
ATOM 2867 N N . PHE B 1 149 ? 8.055 -11.844 7.867 1 95.38 149 PHE B N 1
ATOM 2868 C CA . PHE B 1 149 ? 7.168 -12.969 7.605 1 95.38 149 PHE B CA 1
ATOM 2869 C C . PHE B 1 149 ? 7.957 -14.188 7.125 1 95.38 149 PHE B C 1
ATOM 2871 O O . PHE B 1 149 ? 7.41 -15.289 7.023 1 95.38 149 PHE B O 1
ATOM 2878 N N . ASN B 1 150 ? 9.227 -14.062 6.707 1 95.44 150 ASN B N 1
ATOM 2879 C CA . ASN B 1 150 ? 10.188 -15.125 6.438 1 95.44 150 ASN B CA 1
ATOM 2880 C C . ASN B 1 150 ? 9.734 -16 5.27 1 95.44 150 ASN B C 1
ATOM 2882 O O . ASN B 1 150 ? 9.797 -17.234 5.352 1 95.44 150 ASN B O 1
ATOM 2886 N N . HIS B 1 151 ? 9.203 -15.242 4.207 1 97.5 151 HIS B N 1
ATOM 2887 C CA . HIS B 1 151 ? 8.75 -16.031 3.072 1 97.5 151 HIS B CA 1
ATOM 2888 C C . HIS B 1 151 ? 9.508 -15.664 1.802 1 97.5 151 HIS B C 1
ATOM 2890 O O . HIS B 1 151 ? 9.258 -16.234 0.737 1 97.5 151 HIS B O 1
ATOM 2896 N N . PHE B 1 152 ? 10.492 -14.805 1.904 1 97.12 152 PHE B N 1
ATOM 2897 C CA . PHE B 1 152 ? 11.188 -14.32 0.717 1 97.12 152 PHE B CA 1
ATOM 2898 C C . PHE B 1 152 ? 11.922 -15.453 0.016 1 97.12 152 PHE B C 1
ATOM 2900 O O . PHE B 1 152 ? 11.781 -15.641 -1.194 1 97.12 152 PHE B O 1
ATOM 2907 N N . GLU B 1 153 ? 12.711 -16.219 0.812 1 97.69 153 GLU B N 1
ATOM 2908 C CA . GLU B 1 153 ? 13.539 -17.266 0.227 1 97.69 153 GLU B CA 1
ATOM 2909 C C . GLU B 1 153 ? 12.688 -18.312 -0.495 1 97.69 153 GLU B C 1
ATOM 2911 O O . GLU B 1 153 ? 13.039 -18.766 -1.589 1 97.69 153 GLU B O 1
ATOM 2916 N N . ARG B 1 154 ? 11.641 -18.625 0.128 1 97.81 154 ARG B N 1
ATOM 2917 C CA . ARG B 1 154 ? 10.734 -19.594 -0.5 1 97.81 154 ARG B CA 1
ATOM 2918 C C . ARG B 1 154 ? 10.188 -19.047 -1.815 1 97.81 154 ARG B C 1
ATOM 2920 O O . ARG B 1 154 ? 10.102 -19.766 -2.807 1 97.81 154 ARG B O 1
ATOM 2927 N N . GLY B 1 155 ? 9.711 -17.812 -1.833 1 98.75 155 GLY B N 1
ATOM 2928 C CA . GLY B 1 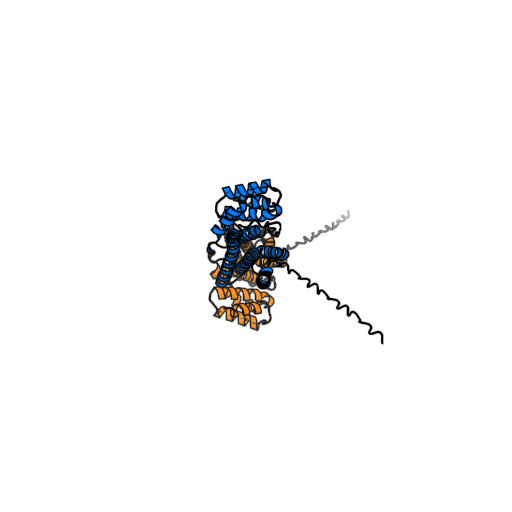155 ? 9.219 -17.188 -3.049 1 98.75 155 GLY B CA 1
ATOM 2929 C C . GLY B 1 155 ? 10.266 -17.125 -4.148 1 98.75 155 GLY B C 1
ATOM 2930 O O . GLY B 1 155 ? 9.977 -17.406 -5.309 1 98.75 155 GLY B O 1
ATOM 2931 N N . TYR B 1 156 ? 11.492 -16.781 -3.727 1 98.69 156 TYR B N 1
ATOM 2932 C CA . TYR B 1 156 ? 12.562 -16.688 -4.715 1 98.69 156 TYR B CA 1
ATOM 2933 C C . TYR B 1 156 ? 12.867 -18.062 -5.312 1 98.69 156 TYR B C 1
ATOM 2935 O O . TYR B 1 156 ? 13.078 -18.188 -6.52 1 98.69 156 TYR B O 1
ATOM 2943 N N . ASP B 1 157 ? 12.82 -19.016 -4.48 1 98.62 157 ASP B N 1
ATOM 2944 C CA . ASP B 1 157 ? 13.023 -20.391 -4.957 1 98.62 157 ASP B CA 1
ATOM 2945 C C . ASP B 1 157 ? 11.945 -20.781 -5.961 1 98.62 157 ASP B C 1
ATOM 2947 O O . ASP B 1 157 ? 12.227 -21.484 -6.938 1 98.62 157 ASP B O 1
ATOM 2951 N N . LEU B 1 158 ? 10.75 -20.359 -5.734 1 98.56 158 LEU B N 1
ATOM 2952 C CA . LEU B 1 158 ? 9.672 -20.641 -6.668 1 98.56 158 LEU B CA 1
ATOM 2953 C C . LEU B 1 158 ? 9.953 -20.031 -8.031 1 98.56 158 LEU B C 1
ATOM 2955 O O . LEU B 1 158 ? 9.727 -20.672 -9.062 1 98.56 158 LEU B O 1
ATOM 2959 N N . TYR B 1 159 ? 10.484 -18.812 -8.039 1 98.81 159 TYR B N 1
ATOM 2960 C CA . TYR B 1 159 ? 10.867 -18.188 -9.305 1 98.81 159 TYR B CA 1
ATOM 2961 C C . TYR B 1 159 ? 11.953 -19 -10 1 98.81 159 TYR B C 1
ATOM 2963 O O . TYR B 1 159 ? 11.844 -19.297 -11.195 1 98.81 159 TYR B O 1
ATOM 2971 N N . LEU B 1 160 ? 12.992 -19.375 -9.211 1 98.81 160 LEU B N 1
ATOM 2972 C CA . LEU B 1 160 ? 14.109 -20.109 -9.789 1 98.81 160 LEU B CA 1
ATOM 2973 C C . LEU B 1 160 ? 13.625 -21.406 -10.43 1 98.81 160 LEU B C 1
ATOM 2975 O O . LEU B 1 160 ? 13.992 -21.703 -11.57 1 98.81 160 LEU B O 1
ATOM 2979 N N . ASN B 1 161 ? 12.773 -22.078 -9.734 1 98.12 161 ASN B N 1
ATOM 2980 C CA . ASN B 1 161 ? 12.266 -23.359 -10.242 1 98.12 161 ASN B CA 1
ATOM 2981 C C . ASN B 1 161 ? 11.336 -23.156 -11.43 1 98.12 161 ASN B C 1
ATOM 2983 O O . ASN B 1 161 ? 11.469 -23.844 -12.445 1 98.12 161 ASN B O 1
ATOM 2987 N N . LEU B 1 162 ? 10.438 -22.234 -11.367 1 98.38 162 LEU B N 1
ATOM 2988 C CA . LEU B 1 162 ? 9.445 -22.016 -12.406 1 98.38 162 LEU B CA 1
ATOM 2989 C C . LEU B 1 162 ? 10.102 -21.547 -13.703 1 98.38 162 LEU B C 1
ATOM 2991 O O . LEU B 1 162 ? 9.828 -22.078 -14.773 1 98.38 162 LEU B O 1
ATOM 2995 N N . LEU B 1 163 ? 11.031 -20.578 -13.609 1 98.69 163 LEU B N 1
ATOM 2996 C CA . LEU B 1 163 ? 11.586 -19.938 -14.797 1 98.69 163 LEU B CA 1
ATOM 2997 C C . LEU B 1 163 ? 12.648 -20.828 -15.438 1 98.69 163 LEU B C 1
ATOM 2999 O O . LEU B 1 163 ? 13.031 -20.594 -16.594 1 98.69 163 LEU B O 1
ATOM 3003 N N . SER B 1 164 ? 13.086 -21.828 -14.672 1 98 164 SER B N 1
ATOM 3004 C CA . SER B 1 164 ? 14.055 -22.75 -15.242 1 98 164 SER B CA 1
ATOM 3005 C C . SER B 1 164 ? 13.359 -23.922 -15.938 1 98 164 SER B C 1
ATOM 3007 O O . SER B 1 164 ? 14.008 -24.719 -16.641 1 98 164 SER B O 1
ATOM 3009 N N . ASP B 1 165 ? 12.031 -24.031 -15.75 1 96.25 165 ASP B N 1
ATOM 3010 C CA . ASP B 1 165 ? 11.258 -25.109 -16.359 1 96.25 165 ASP B CA 1
ATOM 3011 C C . ASP B 1 165 ? 11.094 -24.875 -17.859 1 96.25 165 ASP B C 1
ATOM 3013 O O . ASP B 1 165 ? 10.5 -23.891 -18.281 1 96.25 165 ASP B O 1
ATOM 3017 N N . PRO B 1 166 ? 11.453 -25.891 -18.672 1 96.88 166 PRO B N 1
ATOM 3018 C CA . PRO B 1 166 ? 11.312 -25.75 -20.125 1 96.88 166 PRO B CA 1
ATOM 3019 C C . PRO B 1 166 ? 9.859 -25.531 -20.562 1 96.88 166 PRO B C 1
ATOM 3021 O O . PRO B 1 166 ? 9.594 -24.828 -21.531 1 96.88 166 PRO B O 1
ATOM 3024 N N . GLN B 1 167 ? 8.969 -26.125 -19.828 1 95.44 167 GLN B N 1
ATOM 3025 C CA . GLN B 1 167 ? 7.559 -25.938 -20.156 1 95.44 167 GLN B CA 1
ATOM 3026 C C . GLN B 1 167 ? 7.129 -24.5 -19.953 1 95.44 167 GLN B C 1
ATOM 3028 O O . GLN B 1 167 ? 6.297 -23.969 -20.688 1 95.44 167 GLN B O 1
ATOM 3033 N N . PHE B 1 168 ? 7.688 -23.875 -18.953 1 97.19 168 PHE B N 1
ATOM 3034 C CA . PHE B 1 168 ? 7.398 -22.469 -18.703 1 97.19 168 PHE B CA 1
ATOM 3035 C C . PHE B 1 168 ? 8.031 -21.594 -19.781 1 97.19 168 PHE B C 1
ATOM 3037 O O . PHE B 1 168 ? 7.395 -20.688 -20.312 1 97.19 168 PHE B O 1
ATOM 3044 N N . GLN B 1 169 ? 9.281 -21.906 -20.094 1 97.5 169 GLN B N 1
ATOM 3045 C CA . GLN B 1 169 ? 10.016 -21.125 -21.078 1 97.5 169 GLN B CA 1
ATOM 3046 C C . GLN B 1 169 ? 9.344 -21.172 -22.438 1 97.5 169 GLN B C 1
ATOM 3048 O O . GLN B 1 169 ? 9.547 -20.297 -23.281 1 97.5 169 GLN B O 1
ATOM 3053 N N . ALA B 1 170 ? 8.5 -22.219 -22.625 1 96.56 170 ALA B N 1
ATOM 3054 C CA . ALA B 1 170 ? 7.82 -22.406 -23.906 1 96.56 170 ALA B CA 1
ATOM 3055 C C . ALA B 1 170 ? 6.516 -21.609 -23.953 1 96.56 170 ALA B C 1
ATOM 3057 O O . ALA B 1 170 ? 5.91 -21.469 -25.031 1 96.56 170 ALA B O 1
ATOM 3058 N N . GLN B 1 171 ? 6.105 -21.016 -22.828 1 97.5 171 GLN B N 1
ATOM 3059 C CA . GLN B 1 171 ? 4.852 -20.266 -22.797 1 97.5 171 GLN B CA 1
ATOM 3060 C C . GLN B 1 171 ? 4.977 -18.938 -23.531 1 97.5 171 GLN B C 1
ATOM 3062 O O . GLN B 1 171 ? 6.078 -18.406 -23.656 1 97.5 171 GLN B O 1
ATOM 3067 N N . PRO B 1 172 ? 3.812 -18.438 -23.984 1 97.38 172 PRO B N 1
ATOM 3068 C CA . PRO B 1 172 ? 3.873 -17.125 -24.641 1 97.38 172 PRO B CA 1
ATOM 3069 C C . PRO B 1 172 ? 4.426 -16.031 -23.734 1 97.38 172 PRO B C 1
ATOM 3071 O O . PRO B 1 172 ? 3.971 -15.883 -22.594 1 97.38 172 PRO B O 1
ATOM 3074 N N . PHE B 1 173 ? 5.34 -15.227 -24.219 1 98.25 173 PHE B N 1
ATOM 3075 C CA . PHE B 1 173 ? 6.008 -14.203 -23.438 1 98.25 173 PHE B CA 1
ATOM 3076 C C . PHE B 1 173 ? 5.012 -13.172 -22.938 1 98.25 173 PHE B C 1
ATOM 3078 O O . PHE B 1 173 ? 5.152 -12.648 -21.828 1 98.25 173 PHE B O 1
ATOM 3085 N N . ALA B 1 174 ? 4.031 -12.938 -23.719 1 97.31 174 ALA B N 1
ATOM 3086 C CA . ALA B 1 174 ? 3.012 -11.969 -23.328 1 97.31 174 ALA B CA 1
ATOM 3087 C C . ALA B 1 174 ? 2.352 -12.359 -22.016 1 97.31 174 ALA B C 1
ATOM 3089 O O . ALA B 1 174 ? 1.948 -11.5 -21.234 1 97.31 174 ALA B O 1
ATOM 3090 N N . ALA B 1 175 ? 2.316 -13.68 -21.75 1 97.5 175 ALA B N 1
ATOM 3091 C CA . ALA B 1 175 ? 1.683 -14.18 -20.531 1 97.5 175 ALA B CA 1
ATOM 3092 C C . ALA B 1 175 ? 2.695 -14.312 -19.391 1 97.5 175 ALA B C 1
ATOM 3094 O O . ALA B 1 175 ? 2.316 -14.414 -18.234 1 97.5 175 ALA B O 1
ATOM 3095 N N . THR B 1 176 ? 4.016 -14.258 -19.719 1 98.56 176 THR B N 1
ATOM 3096 C CA . THR B 1 176 ? 5 -14.586 -18.703 1 98.56 176 THR B CA 1
ATOM 3097 C C . THR B 1 176 ? 5.852 -13.359 -18.359 1 98.56 176 THR B C 1
ATOM 3099 O O . THR B 1 176 ? 6.574 -13.359 -17.359 1 98.56 176 THR B O 1
ATOM 3102 N N . ALA B 1 177 ? 5.719 -12.273 -19.109 1 98.62 177 ALA B N 1
ATOM 3103 C CA . ALA B 1 177 ? 6.594 -11.109 -18.969 1 98.62 177 ALA B CA 1
ATOM 3104 C C . ALA B 1 177 ? 6.555 -10.555 -17.547 1 98.62 177 ALA B C 1
ATOM 3106 O O . ALA B 1 177 ? 7.602 -10.266 -16.969 1 98.62 177 ALA B O 1
ATOM 3107 N N . TRP B 1 178 ? 5.336 -10.461 -16.984 1 97.69 178 TRP B N 1
ATOM 3108 C CA . TRP B 1 178 ? 5.199 -9.891 -15.648 1 97.69 178 TRP B CA 1
ATOM 3109 C C . TRP B 1 178 ? 5.898 -10.766 -14.609 1 97.69 178 TRP B C 1
ATOM 3111 O O . TRP B 1 178 ? 6.398 -10.258 -13.602 1 97.69 178 TRP B O 1
ATOM 3121 N N . ILE B 1 179 ? 5.922 -12.039 -14.836 1 98.81 179 ILE B N 1
ATOM 3122 C CA . ILE B 1 179 ? 6.555 -12.977 -13.914 1 98.81 179 ILE B CA 1
ATOM 3123 C C . ILE B 1 179 ? 8.062 -12.773 -13.922 1 98.81 179 ILE B C 1
ATOM 3125 O O . ILE B 1 179 ? 8.695 -12.703 -12.867 1 98.81 179 ILE B O 1
ATOM 3129 N N . TYR B 1 180 ? 8.672 -12.633 -15.141 1 98.88 180 TYR B N 1
ATOM 3130 C CA . TYR B 1 180 ? 10.102 -12.352 -15.258 1 98.88 180 TYR B CA 1
ATOM 3131 C C . TYR B 1 180 ? 10.461 -11.055 -14.547 1 98.88 180 TYR B C 1
ATOM 3133 O O . TYR B 1 180 ? 11.453 -11 -13.82 1 98.88 180 TYR B O 1
ATOM 3141 N N . ARG B 1 181 ? 9.664 -10.055 -14.734 1 97.81 181 ARG B N 1
ATOM 3142 C CA . ARG B 1 181 ? 9.969 -8.766 -14.117 1 97.81 181 ARG B CA 1
ATOM 3143 C C . ARG B 1 181 ? 9.969 -8.875 -12.594 1 97.81 181 ARG B C 1
ATOM 3145 O O . ARG B 1 181 ? 10.891 -8.391 -11.93 1 97.81 181 ARG B O 1
ATOM 3152 N N . LEU B 1 182 ? 8.977 -9.5 -12.016 1 97.69 182 LEU B N 1
ATOM 3153 C CA . LEU B 1 182 ? 8.891 -9.625 -10.57 1 97.69 182 LEU B CA 1
ATOM 3154 C C . LEU B 1 182 ? 9.992 -10.539 -10.039 1 97.69 182 LEU B C 1
ATOM 3156 O O . LEU B 1 182 ? 10.508 -10.32 -8.938 1 97.69 182 LEU B O 1
ATOM 3160 N N . ALA B 1 183 ? 10.391 -11.531 -10.828 1 98.81 183 ALA B N 1
ATOM 3161 C CA . ALA B 1 183 ? 11.523 -12.383 -10.461 1 98.81 183 ALA B CA 1
ATOM 3162 C C . ALA B 1 183 ? 12.82 -11.586 -10.406 1 98.81 183 ALA B C 1
ATOM 3164 O O . ALA B 1 183 ? 13.656 -11.797 -9.523 1 98.81 183 ALA B O 1
ATOM 3165 N N . ILE B 1 184 ? 12.961 -10.727 -11.344 1 98.19 184 ILE B N 1
ATOM 3166 C CA . ILE B 1 184 ? 14.156 -9.891 -11.391 1 98.19 184 ILE B CA 1
ATOM 3167 C C . ILE B 1 184 ? 14.203 -8.992 -10.148 1 98.19 184 ILE B C 1
ATOM 3169 O O . ILE B 1 184 ? 15.25 -8.836 -9.523 1 98.19 184 ILE B O 1
ATOM 3173 N N . VAL B 1 185 ? 13.047 -8.453 -9.82 1 96.12 185 VAL B N 1
ATOM 3174 C CA . VAL B 1 185 ? 12.984 -7.664 -8.594 1 96.12 185 VAL B CA 1
ATOM 3175 C C . VAL B 1 185 ? 13.43 -8.516 -7.406 1 96.12 185 VAL B C 1
ATOM 3177 O O . VAL B 1 185 ? 14.234 -8.07 -6.582 1 96.12 185 VAL B O 1
ATOM 3180 N N . ALA B 1 186 ? 12.969 -9.703 -7.312 1 97.75 186 ALA B N 1
ATOM 3181 C CA . ALA B 1 186 ? 13.328 -10.609 -6.227 1 97.75 186 ALA B CA 1
ATOM 3182 C C . ALA B 1 186 ? 14.82 -10.945 -6.266 1 97.75 186 ALA B C 1
ATOM 3184 O O . ALA B 1 186 ? 15.477 -11.016 -5.223 1 97.75 186 ALA B O 1
ATOM 3185 N N . ALA B 1 187 ? 15.32 -11.141 -7.434 1 98.12 187 ALA B N 1
ATOM 3186 C CA . ALA B 1 187 ? 16.734 -11.445 -7.582 1 98.12 187 ALA B CA 1
ATOM 3187 C C . ALA B 1 187 ? 17.609 -10.289 -7.082 1 98.12 187 ALA B C 1
ATOM 3189 O O . ALA B 1 187 ? 18.609 -10.508 -6.406 1 98.12 187 ALA B O 1
ATOM 3190 N N . LEU B 1 188 ? 17.188 -9.086 -7.441 1 95.75 188 LEU B N 1
ATOM 3191 C CA . LEU B 1 188 ? 17.938 -7.914 -6.98 1 95.75 188 LEU B CA 1
ATOM 3192 C C . LEU B 1 188 ? 17.875 -7.801 -5.461 1 95.75 188 LEU B C 1
ATOM 3194 O O . LEU B 1 188 ? 18.875 -7.492 -4.82 1 95.75 188 LEU B O 1
ATOM 3198 N N . ARG B 1 189 ? 16.75 -8.07 -4.906 1 94.19 189 ARG B N 1
ATOM 3199 C CA . ARG B 1 189 ? 16.609 -8.055 -3.453 1 94.19 189 ARG B CA 1
ATOM 3200 C C . ARG B 1 189 ? 17.484 -9.125 -2.812 1 94.19 189 ARG B C 1
ATOM 3202 O O . ARG B 1 189 ? 18 -8.938 -1.705 1 94.19 189 ARG B O 1
ATOM 3209 N N . ALA B 1 190 ? 17.672 -10.219 -3.531 1 95.88 190 ALA B N 1
ATOM 3210 C CA . ALA B 1 190 ? 18.516 -11.312 -3.055 1 95.88 190 ALA B CA 1
ATOM 3211 C C . ALA B 1 190 ? 19.984 -11.062 -3.373 1 95.88 190 ALA B C 1
ATOM 3213 O O . ALA B 1 190 ? 20.828 -11.938 -3.16 1 95.88 190 ALA B O 1
ATOM 3214 N N . GLU B 1 191 ? 20.328 -9.953 -3.947 1 93.88 191 GLU B N 1
ATOM 3215 C CA . GLU B 1 191 ? 21.656 -9.578 -4.383 1 93.88 191 GLU B CA 1
ATOM 3216 C C . GLU B 1 191 ? 22.219 -10.586 -5.391 1 93.88 191 GLU B C 1
ATOM 3218 O O . GLU B 1 191 ? 23.422 -10.859 -5.41 1 93.88 191 GLU B O 1
ATOM 3223 N N . ASP B 1 192 ? 21.328 -11.172 -6.059 1 96.88 192 ASP B N 1
ATOM 3224 C CA . ASP B 1 192 ? 21.656 -12.094 -7.141 1 96.88 192 ASP B CA 1
ATOM 3225 C C . ASP B 1 192 ? 21.594 -11.391 -8.492 1 96.88 192 ASP B C 1
ATOM 3227 O O . ASP B 1 192 ? 20.766 -11.75 -9.344 1 96.88 192 ASP B O 1
ATOM 3231 N N . GLU B 1 193 ? 22.516 -10.523 -8.805 1 96.5 193 GLU B N 1
ATOM 3232 C CA . GLU B 1 193 ? 22.5 -9.703 -10.008 1 96.5 193 GLU B CA 1
ATOM 3233 C C . GLU B 1 193 ? 22.734 -10.547 -11.258 1 96.5 193 GLU B C 1
ATOM 3235 O O . GLU B 1 193 ? 22.188 -10.258 -12.32 1 96.5 193 GLU B O 1
ATOM 3240 N N . ALA B 1 194 ? 23.578 -11.547 -11.102 1 97.88 194 ALA B N 1
ATOM 3241 C CA . ALA B 1 194 ? 23.844 -12.422 -12.242 1 97.88 194 ALA B CA 1
ATOM 3242 C C . ALA B 1 194 ? 22.562 -13.055 -12.766 1 97.88 194 ALA B C 1
ATOM 3244 O O . ALA B 1 194 ? 22.297 -13.047 -13.969 1 97.88 194 ALA B O 1
ATOM 3245 N N . GLN B 1 195 ? 21.766 -13.57 -11.812 1 98.5 195 GLN B N 1
ATOM 3246 C CA . GLN B 1 195 ? 20.5 -14.188 -12.203 1 98.5 195 GLN B CA 1
ATOM 3247 C C . GLN B 1 195 ? 19.547 -13.156 -12.797 1 98.5 195 GLN B C 1
ATOM 3249 O O . GLN B 1 195 ? 18.844 -13.445 -13.773 1 98.5 195 GLN B O 1
ATOM 3254 N N . ALA B 1 196 ? 19.484 -11.953 -12.227 1 98.31 196 ALA B N 1
ATOM 3255 C CA . ALA B 1 196 ? 18.641 -10.875 -12.742 1 98.31 196 ALA B CA 1
ATOM 3256 C C . ALA B 1 196 ? 19 -10.555 -14.188 1 98.31 196 ALA B C 1
ATOM 3258 O O . ALA B 1 196 ? 18.109 -10.398 -15.031 1 98.31 196 ALA B O 1
ATOM 3259 N N . ARG B 1 197 ? 20.266 -10.555 -14.461 1 98.19 197 ARG B N 1
ATOM 3260 C CA . ARG B 1 197 ? 20.734 -10.211 -15.805 1 98.19 197 ARG B CA 1
ATOM 3261 C C . ARG B 1 197 ? 20.391 -11.312 -16.797 1 98.19 197 ARG B C 1
ATOM 3263 O O . ARG B 1 197 ? 20.047 -11.031 -17.953 1 98.19 197 ARG B O 1
ATOM 3270 N N . LEU B 1 198 ? 20.5 -12.516 -16.328 1 98.44 198 LEU B N 1
ATOM 3271 C CA . LEU B 1 198 ? 20.125 -13.633 -17.188 1 98.44 198 LEU B CA 1
ATOM 3272 C C . LEU B 1 198 ? 18.656 -13.562 -17.578 1 98.44 198 LEU B C 1
ATOM 3274 O O . LEU B 1 198 ? 18.297 -13.766 -18.734 1 98.44 198 LEU B O 1
ATOM 3278 N N . TRP B 1 199 ? 17.797 -13.273 -16.609 1 98.75 199 TRP B N 1
ATOM 3279 C CA . TRP B 1 199 ? 16.375 -13.188 -16.891 1 98.75 199 TRP B CA 1
ATOM 3280 C C . TRP B 1 199 ? 16.047 -11.977 -17.75 1 98.75 199 TRP B C 1
ATOM 3282 O O . TRP B 1 199 ? 15.172 -12.039 -18.625 1 98.75 199 TRP B O 1
ATOM 3292 N N . LEU B 1 200 ? 16.812 -10.867 -17.547 1 98.62 200 LEU B N 1
ATOM 3293 C CA . LEU B 1 200 ? 16.609 -9.703 -18.422 1 98.62 200 LEU B CA 1
ATOM 3294 C C . LEU B 1 200 ? 16.984 -10.031 -19.859 1 98.62 200 LEU B C 1
ATOM 3296 O O . LEU B 1 200 ? 16.297 -9.625 -20.797 1 98.62 200 LEU B O 1
ATOM 3300 N N . GLU B 1 201 ? 18.047 -10.734 -20.016 1 98.38 201 GLU B N 1
ATOM 3301 C CA . GLU B 1 201 ? 18.469 -11.133 -21.359 1 98.38 201 GLU B CA 1
ATOM 3302 C C . GLU B 1 201 ? 17.391 -11.984 -22.031 1 98.38 201 GLU B C 1
ATOM 3304 O O . GLU B 1 201 ? 17.094 -11.789 -23.219 1 98.38 201 GLU B O 1
ATOM 3309 N N . ALA B 1 202 ? 16.797 -12.859 -21.266 1 98.56 202 ALA B N 1
ATOM 3310 C CA . ALA B 1 202 ? 15.719 -13.68 -21.797 1 98.56 202 ALA B CA 1
ATOM 3311 C C . ALA B 1 202 ? 14.539 -12.82 -22.234 1 98.56 202 ALA B C 1
ATOM 3313 O O . ALA B 1 202 ? 13.945 -13.055 -23.297 1 98.56 202 ALA B O 1
ATOM 3314 N N . MET B 1 203 ? 14.234 -11.844 -21.422 1 98.75 203 MET B N 1
ATOM 3315 C CA . MET B 1 203 ? 13.125 -10.953 -21.75 1 98.75 203 MET B CA 1
ATOM 3316 C C . MET B 1 203 ? 13.43 -10.156 -23.016 1 98.75 203 MET B C 1
ATOM 3318 O O . MET B 1 203 ? 12.57 -10.008 -23.891 1 98.75 203 MET B O 1
ATOM 3322 N N . GLN B 1 204 ? 14.672 -9.703 -23.125 1 98.5 204 GLN B N 1
ATOM 3323 C CA . GLN B 1 204 ? 15.078 -8.883 -24.266 1 98.5 204 GLN B CA 1
ATOM 3324 C C . GLN B 1 204 ? 15.055 -9.688 -25.562 1 98.5 204 GLN B C 1
ATOM 3326 O O . GLN B 1 204 ? 14.68 -9.172 -26.609 1 98.5 204 GLN B O 1
ATOM 3331 N N . GLN B 1 205 ? 15.383 -10.93 -25.469 1 98.31 205 GLN B N 1
ATOM 3332 C CA . GLN B 1 205 ? 15.352 -11.812 -26.641 1 98.31 205 GLN B CA 1
ATOM 3333 C C . GLN B 1 205 ? 13.922 -12.094 -27.078 1 98.31 205 GLN B C 1
ATOM 3335 O O . GLN B 1 205 ? 13.641 -12.195 -28.266 1 98.31 205 GLN B O 1
ATOM 3340 N N . ALA B 1 206 ? 13.055 -12.148 -26.094 1 98.38 206 ALA B N 1
ATOM 3341 C CA . ALA B 1 206 ? 11.656 -12.453 -26.406 1 98.38 206 ALA B CA 1
ATOM 3342 C C . ALA B 1 206 ? 10.945 -11.234 -26.984 1 98.38 206 ALA B C 1
ATOM 3344 O O . ALA B 1 206 ? 10.25 -11.336 -28 1 98.38 206 ALA B O 1
ATOM 3345 N N . ASP B 1 207 ? 11.039 -10.07 -26.375 1 98.44 207 ASP B N 1
ATOM 3346 C CA . ASP B 1 207 ? 10.43 -8.82 -26.812 1 98.44 207 ASP B CA 1
ATOM 3347 C C . ASP B 1 207 ? 11.047 -7.621 -26.094 1 98.44 207 ASP B C 1
ATOM 3349 O O . ASP B 1 207 ? 10.57 -7.215 -25.031 1 98.44 207 ASP B O 1
ATOM 3353 N N . ALA B 1 208 ? 11.992 -6.977 -26.641 1 97.56 208 ALA B N 1
ATOM 3354 C CA . ALA B 1 208 ? 12.758 -5.891 -26.047 1 97.56 208 ALA B CA 1
ATOM 3355 C C . ALA B 1 208 ? 11.875 -4.672 -25.781 1 97.56 208 ALA B C 1
ATOM 3357 O O . ALA B 1 208 ? 12.164 -3.867 -24.891 1 97.56 208 ALA B O 1
ATOM 3358 N N . GLN B 1 209 ? 10.844 -4.605 -26.531 1 97.5 209 GLN B N 1
ATOM 3359 C CA . GLN B 1 209 ? 10.016 -3.402 -26.453 1 97.5 209 GLN B CA 1
ATOM 3360 C C . GLN B 1 209 ? 8.844 -3.6 -25.5 1 97.5 209 GLN B C 1
ATOM 3362 O O . GLN B 1 209 ? 8.125 -2.648 -25.188 1 97.5 209 GLN B O 1
ATOM 3367 N N . HIS B 1 210 ? 8.695 -4.812 -24.953 1 97.94 210 HIS B N 1
ATOM 3368 C CA . HIS B 1 210 ? 7.617 -5.062 -24 1 97.94 210 HIS B CA 1
ATOM 3369 C C . HIS B 1 210 ? 7.758 -4.184 -22.766 1 97.94 210 HIS B C 1
ATOM 3371 O O . HIS B 1 210 ? 8.859 -3.998 -22.25 1 97.94 210 HIS B O 1
ATOM 3377 N N . PRO B 1 211 ? 6.652 -3.662 -22.297 1 96.62 211 PRO B N 1
ATOM 3378 C CA . PRO B 1 211 ? 6.734 -2.76 -21.141 1 96.62 211 PRO B CA 1
ATOM 3379 C C . PRO B 1 211 ? 7.418 -3.402 -19.938 1 96.62 211 PRO B C 1
ATOM 3381 O O . PRO B 1 211 ? 8.211 -2.754 -19.266 1 96.62 211 PRO B O 1
ATOM 3384 N N . ASP B 1 212 ? 7.176 -4.629 -19.688 1 97.5 212 ASP B N 1
ATOM 3385 C CA . ASP B 1 212 ? 7.809 -5.312 -18.562 1 97.5 212 ASP B CA 1
ATOM 3386 C C . ASP B 1 212 ? 9.312 -5.453 -18.781 1 97.5 212 ASP B C 1
ATOM 3388 O O . ASP B 1 212 ? 10.094 -5.383 -17.828 1 97.5 212 ASP B O 1
ATOM 3392 N N . THR B 1 213 ? 9.695 -5.656 -20.062 1 98.44 213 THR B N 1
ATOM 3393 C CA . THR B 1 213 ? 11.117 -5.715 -20.375 1 98.44 213 THR B CA 1
ATOM 3394 C C . THR B 1 213 ? 11.789 -4.363 -20.125 1 98.44 213 THR B C 1
ATOM 3396 O O . THR B 1 213 ? 12.852 -4.293 -19.516 1 98.44 213 THR B O 1
ATOM 3399 N N . GLN B 1 214 ? 11.078 -3.395 -20.547 1 97.06 214 GLN B N 1
ATOM 3400 C CA . GLN B 1 214 ? 11.602 -2.047 -20.359 1 97.06 214 GLN B CA 1
ATOM 3401 C C . GLN B 1 214 ? 11.727 -1.696 -18.875 1 97.06 214 GLN B C 1
ATOM 3403 O O . GLN B 1 214 ? 12.711 -1.086 -18.469 1 97.06 214 GLN B O 1
ATOM 3408 N N . GLN B 1 215 ? 10.812 -2.057 -18.156 1 94 215 GLN B N 1
ATOM 3409 C CA . GLN B 1 215 ? 10.844 -1.795 -16.719 1 94 215 GLN B CA 1
ATOM 3410 C C . GLN B 1 215 ? 11.961 -2.582 -16.047 1 94 215 GLN B C 1
ATOM 3412 O O . GLN B 1 215 ? 12.656 -2.061 -15.164 1 94 215 GLN B O 1
ATOM 3417 N N . ALA B 1 216 ? 12.086 -3.803 -16.438 1 96.69 216 ALA B N 1
ATOM 3418 C CA . ALA B 1 216 ? 13.148 -4.633 -15.875 1 96.69 216 ALA B CA 1
ATOM 3419 C C . ALA B 1 216 ? 14.523 -4.055 -16.188 1 96.69 216 ALA B C 1
ATOM 3421 O O . ALA B 1 216 ? 15.406 -4.035 -15.336 1 96.69 216 ALA B O 1
ATOM 3422 N N . GLN B 1 217 ? 14.617 -3.602 -17.406 1 96.44 217 GLN B N 1
ATOM 3423 C CA . GLN B 1 217 ? 15.867 -2.971 -17.812 1 96.44 217 GLN B CA 1
ATOM 3424 C C . GLN B 1 217 ? 16.172 -1.745 -16.953 1 96.44 217 GLN B C 1
ATOM 3426 O O . GLN B 1 217 ? 17.312 -1.537 -16.531 1 96.44 217 GLN B O 1
ATOM 3431 N N . ALA B 1 218 ? 15.203 -0.996 -16.703 1 92 218 ALA B N 1
ATOM 3432 C CA . ALA B 1 218 ? 15.367 0.207 -15.891 1 92 218 ALA B CA 1
ATOM 3433 C C . ALA B 1 218 ? 15.789 -0.145 -14.469 1 92 218 ALA B C 1
ATOM 3435 O O . ALA B 1 218 ? 16.578 0.572 -13.852 1 92 218 ALA B O 1
ATOM 3436 N N . LEU B 1 219 ? 15.289 -1.182 -13.953 1 90.44 219 LEU B N 1
ATOM 3437 C CA . LEU B 1 219 ? 15.617 -1.631 -12.602 1 90.44 219 LEU B CA 1
ATOM 3438 C C . LEU B 1 219 ? 17.094 -2.004 -12.5 1 90.44 219 LEU B C 1
ATOM 3440 O O . LEU B 1 219 ? 17.734 -1.734 -11.477 1 90.44 219 LEU B O 1
ATOM 3444 N N . LEU B 1 220 ? 17.594 -2.6 -13.5 1 92.31 220 LEU B N 1
ATOM 3445 C CA . LEU B 1 220 ? 18.969 -3.068 -13.484 1 92.31 220 LEU B CA 1
ATOM 3446 C C . LEU B 1 220 ? 19.938 -1.93 -13.797 1 92.31 220 LEU B C 1
ATOM 3448 O O . LEU B 1 220 ? 21.109 -1.988 -13.438 1 92.31 220 LEU B O 1
ATOM 3452 N N . SER B 1 221 ? 19.391 -0.876 -14.453 1 84.94 221 SER B N 1
ATOM 3453 C CA . SER B 1 221 ? 20.25 0.26 -14.766 1 84.94 221 SER B CA 1
ATOM 3454 C C . SER B 1 221 ? 20.422 1.171 -13.555 1 84.94 221 SER B C 1
ATOM 3456 O O . SER B 1 221 ? 21.406 1.912 -13.461 1 84.94 221 SER B O 1
ATOM 3458 N N . GLN B 1 222 ? 19.438 1.279 -12.727 1 67.88 222 GLN B N 1
ATOM 3459 C CA . GLN B 1 222 ? 19.469 2.154 -11.562 1 67.88 222 GLN B CA 1
ATOM 3460 C C . GLN B 1 222 ? 20.281 1.533 -10.43 1 67.88 222 GLN B C 1
ATOM 3462 O O . GLN B 1 222 ? 20.625 2.213 -9.461 1 67.88 222 GLN B O 1
ATOM 3467 N N . GLY B 1 223 ? 20.562 0.272 -10.43 1 53.25 223 GLY B N 1
ATOM 3468 C CA . GLY B 1 223 ? 21.406 -0.322 -9.406 1 53.25 223 GLY B CA 1
ATOM 3469 C C . GLY B 1 223 ? 22.891 -0.259 -9.75 1 53.25 223 GLY B C 1
ATOM 3470 O O . GLY B 1 223 ? 23.266 0.014 -10.891 1 53.25 223 GLY B O 1
#

Organism: Vibrio cholerae serotype O1 (strain ATCC 39315 / El Tor Inaba N16961) (NCBI:txid243277)

Solvent-accessible surface area (backbone atoms only — not comparable to full-atom values): 24372 Å² total; per-residue (Å²): 137,85,82,78,81,77,83,79,80,78,80,80,78,76,77,77,74,78,75,76,74,72,67,76,68,71,29,59,71,48,70,67,54,51,49,50,47,54,44,27,74,53,20,37,52,85,43,36,63,62,48,40,53,52,43,49,48,39,34,72,74,45,35,78,35,37,44,34,26,23,52,38,10,50,37,30,30,49,50,11,71,68,40,86,45,69,70,55,19,51,49,31,29,50,52,7,53,50,34,26,49,52,12,54,49,51,52,57,51,46,58,70,66,51,72,67,78,74,76,62,76,68,54,67,52,82,73,29,44,41,68,58,48,26,50,49,53,43,18,52,46,26,50,67,46,62,73,91,69,71,31,39,69,61,13,47,49,43,41,57,54,47,69,65,31,68,74,53,67,68,45,55,58,89,52,42,38,64,54,54,34,55,41,30,54,44,24,50,69,67,68,33,56,68,61,25,50,52,52,48,50,53,36,42,73,73,40,53,80,37,68,43,34,47,51,42,51,51,57,61,65,74,100,134,87,81,79,80,79,79,78,80,78,82,78,79,76,75,79,75,77,74,74,74,73,67,75,70,70,29,58,72,48,72,69,56,50,49,48,47,54,44,27,75,55,20,36,50,86,44,36,64,62,48,39,52,52,42,50,48,39,32,72,74,44,35,80,36,36,44,34,27,20,52,37,10,49,37,29,30,48,50,12,71,68,40,86,44,70,70,54,19,50,48,31,29,51,53,6,54,52,34,26,50,53,11,54,49,50,53,57,51,45,59,69,64,51,72,67,79,74,77,63,73,67,54,67,52,80,72,29,45,42,68,59,48,27,48,49,52,43,19,52,46,28,50,68,46,63,73,91,72,71,31,38,68,62,12,47,47,43,42,57,55,49,69,67,30,68,73,51,66,67,45,57,57,89,52,41,38,65,54,54,32,54,40,31,53,46,24,51,71,66,68,32,54,69,60,26,49,53,53,49,51,54,36,43,72,74,39,55,82,38,68,43,36,46,50,43,50,50,57,62,63,74,100

pLDDT: mean 86.84, std 19.64, range [23.36, 98.94]

Radius of gyration: 32.1 Å; Cα contacts (8 Å, |Δi|>4): 521; chains: 2; bounding box: 88×164×64 Å